Protein AF-C0DZI7-F1 (afdb_monomer)

Radius of gyration: 27.51 Å; Cα contacts (8 Å, |Δi|>4): 1304; chains: 1; bounding box: 78×58×79 Å

Foldseek 3Di:
DDDLDLAFDDDDDDRFEAEWDWDDKDWDADPVRDIDMDTDTDDDPAAQLVQQLDQDPVPRARNLLVLCVQQVDDPQVQVLQVCQQPVVVQVLVLQQQKQQQQASRQWGFDDDSSHGRHIYGYDRQQIEGACQGNRNPVDPPVDDPPRNRYDHSVSSVLSRQCRPPVRRVVSSCVSNVHQLQPYADPPDDQWHWDFPVVVCVVVVPPPDTDTDTDGDRHHHDDLPPQLVVLLVQLVVLQVVLCVQVVHPDFFDDDSVQLSSLLSVLCVLLVSNCVRHPDLLRSLLSDDLLCSQLSLQLNLSPAFPNFSSRRRWAPDDPVNSCQLPSVVVFWFWWFWKFAAPQFKDKAAQPQVVCCQFPVPLHDDDPGRTATAGPQLVVPFCCPPCVVCDVVVNIHRRVGIFIFRAGNLSQWTWGPATTPVRWIKIKGHADQIDRQLDGRFAAQLQQHQVLVQQVVLVVVPFLAAEWHFRMKMFTDDDDDDPSRRRSGIMIMTTGDPFRKHQQSSCFLPPLCALVQLLQALLSLCSRAVLCCQAQQKAALQFRRQKIFGADSSRHGDGIYGYDRQAMEGQVVRHDPRDDDDNSYHYDVDPLVSLQRRLQNSPVRHSVSNLVNYPDDSLVSLQSSLVSVVVSCVVNVGDVVSVCQLQPQWGWYFSSSVCNNPVPVPTDTDTDGRSNHD

Mean predicted aligned error: 10.4 Å

Solvent-accessible surface area (backbone atoms only — not comparable to full-atom values): 35526 Å² total; per-residue (Å²): 144,79,83,93,61,65,54,52,42,63,102,84,57,81,54,17,44,43,68,51,50,73,76,47,74,52,77,48,80,43,97,88,74,50,68,53,71,52,72,46,59,54,81,69,69,60,44,41,43,47,57,38,50,33,66,35,90,88,79,71,45,28,39,42,47,52,29,36,60,64,41,73,50,54,70,33,59,51,49,47,46,42,37,62,38,43,50,54,58,45,52,56,36,36,75,36,20,34,14,54,38,42,26,30,79,26,23,20,39,25,67,53,71,42,35,73,61,28,32,31,38,37,77,68,86,67,19,23,28,18,56,94,23,71,53,34,64,68,51,92,74,78,74,61,90,88,55,74,39,60,40,57,64,67,59,21,47,49,44,24,48,22,30,40,42,54,56,32,51,49,35,44,24,61,52,52,74,46,64,50,69,68,30,46,53,74,98,68,63,72,52,39,49,44,74,45,63,69,60,35,66,71,70,69,42,87,80,64,87,55,71,43,77,40,78,49,63,53,37,64,70,78,55,67,85,35,38,66,61,25,46,51,56,37,51,53,36,40,53,55,46,28,59,69,63,71,47,94,66,83,58,87,69,68,59,65,55,16,25,55,44,35,9,39,41,44,51,49,31,51,61,64,43,76,39,30,89,42,74,67,52,54,28,63,57,40,58,55,88,44,24,23,47,47,31,32,19,62,45,67,72,55,50,85,84,41,47,50,33,48,23,44,50,88,52,56,76,64,51,48,58,55,48,33,20,41,64,72,46,72,35,58,25,34,39,27,32,32,39,63,83,37,47,45,67,29,63,56,56,42,59,50,43,44,63,32,37,52,90,45,45,74,95,63,94,46,43,49,43,64,35,36,52,68,28,44,72,78,41,44,56,68,73,39,43,66,43,39,76,69,63,44,30,38,86,65,84,29,48,45,53,18,35,24,26,82,74,52,35,34,23,37,39,68,54,57,27,72,85,66,48,37,40,32,41,34,30,16,34,85,31,30,49,50,66,42,68,42,48,32,50,38,35,26,30,43,27,30,34,53,41,45,55,52,53,63,72,67,69,56,77,51,50,67,56,51,38,67,23,10,33,17,45,55,47,93,68,80,53,68,68,56,34,16,52,44,25,26,33,37,25,59,54,68,98,57,34,40,32,40,45,59,43,49,53,69,41,87,66,59,40,72,68,41,48,51,54,52,51,46,48,52,47,62,38,44,50,55,34,35,64,64,47,17,33,22,50,49,47,18,26,83,25,27,28,33,28,33,54,97,82,51,47,73,68,55,48,32,40,42,74,64,44,75,22,32,32,30,56,95,51,37,70,90,71,70,84,40,82,67,9,43,47,76,35,87,50,63,66,64,36,52,40,48,23,54,21,16,45,38,71,46,25,50,45,52,43,45,78,49,46,90,77,64,55,66,56,56,33,50,52,52,36,50,50,51,52,51,49,43,70,75,65,65,58,58,64,73,60,49,54,56,72,65,31,76,46,38,51,38,78,30,51,64,62,21,47,61,40,66,87,75,50,92,41,71,41,78,40,80,24,64,74,74,107

Nearest PDB structures (foldseek):
  3to3-assembly1_B  TM=7.074E-01  e=1.333E-23  Bacillus anthracis str. Sterne
  2x3j-assembly1_B  TM=7.136E-01  e=7.223E-22  Dickeya chrysanthemi
  2w02-assembly1_A  TM=7.205E-01  e=1.221E-20  Dickeya chrysanthemi
  7tgn-assembly1_B  TM=6.678E-01  e=4.621E-20  Streptomyces violaceus
  7tgn-assembly2_D  TM=6.840E-01  e=6.992E-19  Streptomyces violaceus

Organism: NCBI:txid566549

InterPro domains:
  IPR007310 Aerobactin siderophore biosynthesis, IucA/IucC, N-terminal [PF04183] (295-504)
  IPR022770 Aerobactin siderophore biosynthesis IucA/IucC-like, C-terminal [PF06276] (77-175)
  IPR022770 Aerobactin siderophore biosynthesis IucA/IucC-like, C-terminal [PF06276] (513-658)
  IPR037455 Aerobactin siderophore biosynthesis, IucA/IucC-like [PTHR34384] (291-674)

Structure (mmCIF, N/CA/C/O backbone):
data_AF-C0DZI7-F1
#
_entry.id   AF-C0DZI7-F1
#
loop_
_atom_site.group_PDB
_atom_site.id
_atom_site.type_symbol
_atom_site.label_atom_id
_atom_site.label_alt_id
_atom_site.label_comp_id
_atom_site.label_asym_id
_atom_site.label_entity_id
_atom_site.label_seq_id
_atom_site.pdbx_PDB_ins_code
_atom_site.Cartn_x
_atom_site.Cartn_y
_atom_site.Cartn_z
_atom_site.occupancy
_atom_site.B_iso_or_equiv
_atom_site.auth_seq_id
_atom_site.auth_comp_id
_atom_site.auth_asym_id
_atom_site.auth_atom_id
_atom_site.pdbx_PDB_model_num
ATOM 1 N N . MET A 1 1 ? 2.258 -21.009 26.331 1.00 24.05 1 MET A N 1
ATOM 2 C CA . MET A 1 1 ? 1.874 -19.640 26.741 1.00 24.05 1 MET A CA 1
ATOM 3 C C . MET A 1 1 ? 2.400 -18.664 25.699 1.00 24.05 1 MET A C 1
ATOM 5 O O . MET A 1 1 ? 3.582 -18.366 25.708 1.00 24.05 1 MET A O 1
ATOM 9 N N . ARG A 1 2 ? 1.552 -18.233 24.764 1.00 21.22 2 ARG A N 1
ATOM 10 C CA . ARG A 1 2 ? 1.779 -17.080 23.881 1.00 21.22 2 ARG A CA 1
ATOM 11 C C . ARG A 1 2 ? 0.430 -16.374 23.812 1.00 21.22 2 ARG A C 1
ATOM 13 O O . ARG A 1 2 ? -0.527 -16.946 23.303 1.00 21.22 2 ARG A O 1
ATOM 20 N N . THR A 1 3 ? 0.311 -15.225 24.461 1.00 25.31 3 THR A N 1
ATOM 21 C CA . THR A 1 3 ? -0.893 -14.394 24.411 1.00 25.31 3 THR A CA 1
ATOM 22 C C . THR A 1 3 ? -0.931 -13.704 23.055 1.00 25.31 3 THR A C 1
ATOM 24 O O . THR A 1 3 ? -0.102 -12.847 22.773 1.00 25.31 3 THR A O 1
ATOM 27 N N . SER A 1 4 ? -1.876 -14.107 22.210 1.00 26.77 4 SER A N 1
ATOM 28 C CA . SER A 1 4 ? -2.260 -13.410 20.985 1.00 26.77 4 SER A CA 1
ATOM 29 C C . SER A 1 4 ? -3.021 -12.134 21.354 1.00 26.77 4 SER A C 1
ATOM 31 O O . SER A 1 4 ? -4.246 -12.150 21.472 1.00 26.77 4 SER A O 1
ATOM 33 N N . GLY A 1 5 ? -2.297 -11.051 21.612 1.00 28.80 5 GLY A N 1
ATOM 34 C CA . GLY A 1 5 ? -2.872 -9.740 21.898 1.00 28.80 5 GLY A CA 1
ATOM 35 C C . GLY A 1 5 ? -2.051 -8.663 21.208 1.00 28.80 5 GLY A C 1
ATOM 36 O O . GLY A 1 5 ? -0.860 -8.539 21.473 1.00 28.80 5 GLY A O 1
ATOM 37 N N . ILE A 1 6 ? -2.690 -7.914 20.312 1.00 31.38 6 ILE A N 1
ATOM 38 C CA . ILE A 1 6 ? -2.163 -6.668 19.747 1.00 31.38 6 ILE A CA 1
ATOM 39 C C . ILE A 1 6 ? -1.897 -5.725 20.931 1.00 31.38 6 ILE A C 1
ATOM 41 O O . ILE A 1 6 ? -2.790 -5.495 21.745 1.00 31.38 6 ILE A O 1
ATOM 45 N N . SER A 1 7 ? -0.658 -5.252 21.082 1.00 35.25 7 SER A N 1
ATOM 46 C CA . SER A 1 7 ? -0.188 -4.599 22.309 1.00 35.25 7 SER A CA 1
ATOM 47 C C . SER A 1 7 ? 0.670 -3.366 21.997 1.00 35.25 7 SER A C 1
ATOM 49 O O . SER A 1 7 ? 1.863 -3.528 21.761 1.00 35.25 7 SER A O 1
ATOM 51 N N . PRO A 1 8 ? 0.108 -2.146 22.033 1.00 36.22 8 PRO A N 1
ATOM 52 C CA . PRO A 1 8 ? 0.876 -0.903 21.956 1.00 36.22 8 PRO A CA 1
ATOM 53 C C . PRO A 1 8 ? 1.486 -0.548 23.328 1.00 36.22 8 PRO A C 1
ATOM 55 O O . PRO A 1 8 ? 0.800 -0.683 24.345 1.00 36.22 8 PRO A O 1
ATOM 58 N N . TYR A 1 9 ? 2.750 -0.110 23.375 1.00 36.72 9 TYR A N 1
ATOM 59 C CA . TYR A 1 9 ? 3.545 0.067 24.604 1.00 36.72 9 TYR A CA 1
ATOM 60 C C . TYR A 1 9 ? 3.980 1.532 24.821 1.00 36.72 9 TYR A C 1
ATOM 62 O O . TYR A 1 9 ? 4.513 2.168 23.914 1.00 36.72 9 TYR A O 1
ATOM 70 N N . THR A 1 10 ? 3.880 2.021 26.062 1.00 38.53 10 THR A N 1
ATOM 71 C CA . THR A 1 10 ? 4.741 3.088 26.623 1.00 38.53 10 THR A CA 1
ATOM 72 C C . THR A 1 10 ? 5.625 2.478 27.707 1.00 38.53 10 THR A C 1
ATOM 74 O O . THR A 1 10 ? 5.299 1.405 28.202 1.00 38.53 10 THR A O 1
ATOM 77 N N . SER A 1 11 ? 6.751 3.118 28.034 1.00 34.22 11 SER A N 1
ATOM 78 C CA . SER A 1 11 ? 7.984 2.551 28.615 1.00 34.22 11 SER A CA 1
ATOM 79 C C . SER A 1 11 ? 7.905 1.618 29.838 1.00 34.22 11 SER A C 1
ATOM 81 O O . SER A 1 11 ? 8.946 1.057 30.157 1.00 34.22 11 SER A O 1
ATOM 83 N N . ASP A 1 12 ? 6.738 1.349 30.441 1.00 41.28 12 ASP A N 1
ATOM 84 C CA . ASP A 1 12 ? 6.618 0.533 31.658 1.00 41.28 12 ASP A CA 1
ATOM 85 C C . ASP A 1 12 ? 5.547 -0.604 31.717 1.00 41.28 12 ASP A C 1
ATOM 87 O O . ASP A 1 12 ? 5.693 -1.423 32.619 1.00 41.28 12 ASP A O 1
ATOM 91 N N . ASP A 1 13 ? 4.564 -0.836 30.806 1.00 48.62 13 ASP A N 1
ATOM 92 C CA . ASP A 1 13 ? 3.700 -2.065 30.921 1.00 48.62 13 ASP A CA 1
ATOM 93 C C . ASP A 1 13 ? 3.051 -2.698 29.665 1.00 48.62 13 ASP A C 1
ATOM 95 O O . ASP A 1 13 ? 2.819 -2.069 28.637 1.00 48.62 13 ASP A O 1
ATOM 99 N N . THR A 1 14 ? 2.725 -3.994 29.859 1.00 47.41 14 THR A N 1
ATOM 100 C CA . THR A 1 14 ? 1.812 -4.961 29.197 1.00 47.41 14 THR A CA 1
ATOM 101 C C . THR A 1 14 ? 0.502 -4.366 28.594 1.00 47.41 14 THR A C 1
ATOM 103 O O . THR A 1 14 ? 0.015 -3.350 29.078 1.00 47.41 14 THR A O 1
ATOM 106 N N . PRO A 1 15 ? -0.168 -5.044 27.623 1.00 52.25 15 PRO A N 1
ATOM 107 C CA . PRO A 1 15 ? -1.068 -4.498 26.579 1.00 52.25 15 PRO A CA 1
ATOM 108 C C . PRO A 1 15 ? -2.126 -3.456 26.962 1.00 52.25 15 PRO A C 1
ATOM 110 O O . PRO A 1 15 ? -2.739 -3.576 28.018 1.00 52.25 15 PRO A O 1
ATOM 113 N N . ALA A 1 16 ? -2.438 -2.531 26.038 1.00 71.94 16 ALA A N 1
ATOM 114 C CA . ALA A 1 16 ? -3.423 -1.452 26.218 1.00 71.94 16 ALA A CA 1
ATOM 115 C C . ALA A 1 16 ? -4.893 -1.817 25.896 1.00 71.94 16 ALA A C 1
ATOM 117 O O . ALA A 1 16 ? -5.794 -1.174 26.426 1.00 71.94 16 ALA A O 1
ATOM 118 N N . PHE A 1 17 ? -5.162 -2.855 25.093 1.00 80.69 17 PHE A N 1
ATOM 119 C CA . PHE A 1 17 ? -6.505 -3.427 24.908 1.00 80.69 17 PHE A CA 1
ATOM 120 C C . PHE A 1 17 ? -6.496 -4.904 25.307 1.00 80.69 17 PHE A C 1
ATOM 122 O O . PHE A 1 17 ? -5.657 -5.682 24.847 1.00 80.69 17 PHE A O 1
ATOM 129 N N . ARG A 1 18 ? -7.420 -5.303 26.178 1.00 85.19 18 ARG A N 1
ATOM 130 C CA . ARG A 1 18 ? -7.479 -6.637 26.778 1.00 85.19 18 ARG A CA 1
ATOM 131 C C . ARG A 1 18 ? -8.903 -7.171 26.745 1.00 85.19 18 ARG A C 1
ATOM 133 O O . ARG A 1 18 ? -9.885 -6.434 26.794 1.00 85.19 18 ARG A O 1
ATOM 140 N N . VAL A 1 19 ? -8.999 -8.491 26.744 1.00 86.56 19 VAL A N 1
ATOM 141 C CA . VAL A 1 19 ? -10.236 -9.228 26.986 1.00 86.56 19 VAL A CA 1
ATOM 142 C C . VAL A 1 19 ? -10.097 -9.930 28.331 1.00 86.56 19 VAL A C 1
ATOM 144 O O . VAL A 1 19 ? -9.073 -10.561 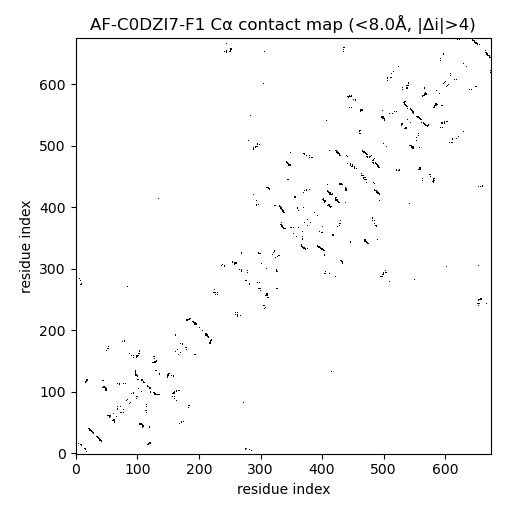28.601 1.00 86.56 19 VAL A O 1
ATOM 147 N N . ALA A 1 20 ? -11.104 -9.804 29.195 1.00 86.69 20 ALA A N 1
ATOM 148 C CA . ALA A 1 20 ? -11.091 -10.470 30.488 1.00 86.69 20 ALA A CA 1
ATOM 149 C C . ALA A 1 20 ? -11.043 -11.991 30.306 1.00 86.69 20 ALA A C 1
ATOM 151 O O . ALA A 1 20 ? -11.771 -12.565 29.496 1.00 86.69 20 ALA A O 1
ATOM 152 N N . ARG A 1 21 ? -10.181 -12.646 31.085 1.00 84.44 21 ARG A N 1
ATOM 153 C CA . ARG A 1 21 ? -9.985 -14.090 30.998 1.00 84.44 21 ARG A CA 1
ATOM 154 C C . ARG A 1 21 ? -11.010 -14.823 31.855 1.00 84.44 21 ARG A C 1
ATOM 156 O O . ARG A 1 21 ? -10.927 -14.795 33.085 1.00 84.44 21 ARG A O 1
ATOM 163 N N . ASP A 1 22 ? -11.914 -15.530 31.193 1.00 85.44 22 ASP A N 1
ATOM 164 C CA . ASP A 1 22 ? -12.819 -16.487 31.827 1.00 85.44 22 ASP A CA 1
ATOM 165 C C . ASP A 1 22 ? -12.088 -17.819 32.027 1.00 85.44 22 ASP A C 1
ATOM 167 O O . ASP A 1 22 ? -11.505 -18.375 31.098 1.00 85.44 22 ASP A O 1
ATOM 171 N N . LEU A 1 23 ? -12.038 -18.292 33.273 1.00 85.44 23 LEU A N 1
ATOM 172 C CA . LEU A 1 23 ? -11.307 -19.498 33.673 1.00 85.44 23 LEU A CA 1
ATOM 173 C C . LEU A 1 23 ? -12.183 -20.745 33.609 1.00 85.44 23 LEU A C 1
ATOM 175 O O . LEU A 1 23 ? -11.697 -21.822 33.273 1.00 85.44 23 LEU A O 1
ATOM 179 N N . ALA A 1 24 ? -13.455 -20.603 33.974 1.00 85.31 24 ALA A N 1
ATOM 180 C CA . ALA A 1 24 ? -14.416 -21.692 33.995 1.00 85.31 24 ALA A CA 1
ATOM 181 C C . ALA A 1 24 ? -15.839 -21.147 33.873 1.00 85.31 24 ALA A C 1
ATOM 183 O O . ALA A 1 24 ? -16.129 -20.038 34.323 1.00 85.31 24 ALA A O 1
ATOM 184 N N . GLY A 1 25 ? -16.731 -21.959 33.317 1.00 85.88 25 GLY A N 1
ATOM 185 C CA . GLY A 1 25 ? -18.168 -21.726 33.326 1.00 85.88 25 GLY A CA 1
ATOM 186 C C . GLY A 1 25 ? -18.897 -22.997 33.743 1.00 85.88 25 GLY A C 1
ATOM 187 O O . GLY A 1 25 ? -18.478 -24.097 33.388 1.00 85.88 25 GLY A O 1
ATOM 188 N N . VAL A 1 26 ? -19.984 -22.853 34.494 1.00 85.25 26 VAL A N 1
ATOM 189 C CA . VAL A 1 26 ? -20.929 -23.938 34.780 1.00 85.25 26 VAL A CA 1
ATOM 190 C C . VAL A 1 26 ? -22.308 -23.521 34.299 1.00 85.25 26 VAL A C 1
ATOM 192 O O . VAL A 1 26 ? -22.715 -22.374 34.483 1.00 85.25 26 VAL A O 1
ATOM 195 N N . ARG A 1 27 ? -23.029 -24.460 33.689 1.00 83.62 27 ARG A N 1
ATOM 196 C CA . ARG A 1 27 ? -24.432 -24.307 33.312 1.00 83.62 27 ARG A CA 1
ATOM 197 C C . ARG A 1 27 ? -25.203 -25.534 33.779 1.00 83.62 27 ARG A C 1
ATOM 199 O O . ARG A 1 27 ? -24.844 -26.656 33.438 1.00 83.62 27 ARG A O 1
ATOM 206 N N . VAL A 1 28 ? -26.281 -25.303 34.513 1.00 83.38 28 VAL A N 1
ATOM 207 C CA . VAL A 1 28 ? -27.277 -26.304 34.886 1.00 83.38 28 VAL A CA 1
ATOM 208 C C . VAL A 1 28 ? -28.527 -26.033 34.045 1.00 83.38 28 VAL A C 1
ATOM 210 O O . VAL A 1 28 ? -29.222 -25.044 34.299 1.00 83.38 28 VAL A O 1
ATOM 213 N N . PRO A 1 29 ? -28.791 -26.841 33.004 1.00 76.31 29 PRO A N 1
ATOM 214 C CA . PRO A 1 29 ? -30.005 -26.708 32.206 1.00 76.31 29 PRO A CA 1
ATOM 215 C C . PRO A 1 29 ? -31.242 -27.101 33.024 1.00 76.31 29 PRO A C 1
ATOM 217 O O . PRO A 1 29 ? -31.195 -28.044 33.814 1.00 76.31 29 PRO A O 1
ATOM 220 N N . GLN A 1 30 ? -32.353 -26.400 32.813 1.00 79.56 30 GLN A N 1
ATOM 221 C CA . GLN A 1 30 ? -33.678 -26.758 33.317 1.00 79.56 30 GLN A CA 1
ATOM 222 C C . GLN A 1 30 ? -34.560 -27.267 32.167 1.00 79.56 30 GLN A C 1
ATOM 224 O O . GLN A 1 30 ? -34.336 -26.947 30.999 1.00 79.56 30 GLN A O 1
ATOM 229 N N . ALA A 1 31 ? -35.546 -28.106 32.497 1.00 75.25 31 ALA A N 1
ATOM 230 C CA . ALA A 1 31 ? -36.395 -28.791 31.516 1.00 75.25 31 ALA A CA 1
ATOM 231 C C . ALA A 1 31 ? -37.326 -27.849 30.725 1.00 75.25 31 ALA A C 1
ATOM 233 O O . ALA A 1 31 ? -37.805 -28.218 29.659 1.00 75.25 31 ALA A O 1
ATOM 234 N N . ASP A 1 32 ? -37.569 -26.643 31.234 1.00 76.50 32 ASP A N 1
ATOM 235 C CA . ASP A 1 32 ? -38.379 -25.583 30.620 1.00 76.50 32 ASP A CA 1
ATOM 236 C C . ASP A 1 32 ? -37.567 -24.658 29.689 1.00 76.50 32 ASP A C 1
ATOM 238 O O . ASP A 1 32 ? -38.093 -23.666 29.191 1.00 76.50 32 ASP A O 1
ATOM 242 N N . GLY A 1 33 ? -36.286 -24.968 29.456 1.00 64.00 33 GLY A N 1
ATOM 243 C CA . GLY A 1 33 ? -35.376 -24.159 28.643 1.00 64.00 33 GLY A CA 1
ATOM 244 C C . GLY A 1 33 ? -34.619 -23.083 29.427 1.00 64.00 33 GLY A C 1
ATOM 245 O O . GLY A 1 33 ? -33.677 -22.498 28.885 1.00 64.00 33 GLY A O 1
ATOM 246 N N . ASN A 1 34 ? -34.946 -22.858 30.705 1.00 66.88 34 ASN A N 1
ATOM 247 C CA . ASN A 1 34 ? -34.164 -21.976 31.566 1.00 66.88 34 ASN A CA 1
ATOM 248 C C . ASN A 1 34 ? -32.817 -22.612 31.931 1.00 66.88 34 ASN A C 1
ATOM 250 O O . ASN A 1 34 ? -32.576 -23.811 31.769 1.00 66.88 34 ASN A O 1
ATOM 254 N N . SER A 1 35 ? -31.888 -21.802 32.433 1.00 72.88 35 SER A N 1
ATOM 255 C CA . SER A 1 35 ? -30.650 -22.337 32.992 1.00 72.88 35 SER A CA 1
ATOM 256 C C . SER A 1 35 ? -30.108 -21.479 34.115 1.00 72.88 35 SER A C 1
ATOM 258 O O . SER A 1 35 ? -30.158 -20.254 34.050 1.00 72.88 35 SER A O 1
ATOM 260 N N . PHE A 1 36 ? -29.529 -22.143 35.109 1.00 79.44 36 PHE A N 1
ATOM 261 C CA . PHE A 1 36 ? -28.679 -21.513 36.107 1.00 79.44 36 PHE A CA 1
ATOM 262 C C . PHE A 1 36 ? -27.227 -21.618 35.644 1.00 79.44 36 PHE A C 1
ATOM 264 O O . PHE A 1 36 ? -26.797 -22.690 35.219 1.00 79.44 36 PHE A O 1
ATOM 271 N N . GLY A 1 37 ? -26.460 -20.535 35.714 1.00 82.62 37 GLY A N 1
ATOM 272 C CA . GLY A 1 37 ? -25.059 -20.568 35.314 1.00 82.62 37 GLY A CA 1
ATOM 273 C C . GLY A 1 37 ? -24.190 -19.595 36.088 1.00 82.62 37 GLY A C 1
ATOM 274 O O . GLY A 1 37 ? -24.677 -18.615 36.648 1.00 82.62 37 GLY A O 1
ATOM 275 N N . ALA A 1 38 ? -22.894 -19.885 36.118 1.00 85.69 38 ALA A N 1
ATOM 276 C CA . ALA A 1 38 ? -21.883 -19.022 36.711 1.00 85.69 38 ALA A CA 1
ATOM 277 C C . ALA A 1 38 ? -20.597 -19.070 35.883 1.00 85.69 38 ALA A C 1
ATOM 279 O O . ALA A 1 38 ? -20.253 -20.112 35.324 1.00 85.69 38 ALA A O 1
ATOM 280 N N . ILE A 1 39 ? -19.883 -17.945 35.834 1.00 85.56 39 ILE A N 1
ATOM 281 C CA . ILE A 1 39 ? -18.572 -17.813 35.192 1.00 85.56 39 ILE A CA 1
ATOM 282 C C . ILE A 1 39 ? -17.568 -17.377 36.258 1.00 85.56 39 ILE A C 1
ATOM 284 O O . ILE A 1 39 ? -17.814 -16.428 37.002 1.00 85.56 39 ILE A O 1
ATOM 288 N N . VAL A 1 40 ? -16.431 -18.063 36.324 1.00 87.88 40 VAL A N 1
ATOM 289 C CA . VAL A 1 40 ? -15.280 -17.668 37.138 1.00 87.88 40 VAL A CA 1
ATOM 290 C C . VAL A 1 40 ? -14.308 -16.924 36.236 1.00 87.88 40 VAL A C 1
ATOM 292 O O . VAL A 1 40 ? -13.818 -17.478 35.254 1.00 87.88 40 VAL A O 1
ATOM 295 N N . ARG A 1 41 ? -14.022 -15.669 36.575 1.00 88.69 41 ARG A N 1
ATOM 296 C CA . ARG A 1 41 ? -13.242 -14.737 35.755 1.00 88.69 41 ARG A CA 1
ATOM 297 C C . ARG A 1 41 ? -12.062 -14.191 36.544 1.00 88.69 41 ARG A C 1
ATOM 299 O O . ARG A 1 41 ? -12.196 -13.890 37.729 1.00 88.69 41 ARG A O 1
ATOM 306 N N . VAL A 1 42 ? -10.924 -14.014 35.877 1.00 86.00 42 VAL A N 1
ATOM 307 C CA . VAL A 1 42 ? -9.810 -13.237 36.435 1.00 86.00 42 VAL A CA 1
ATOM 308 C C . VAL A 1 42 ? -10.252 -11.774 36.531 1.00 86.00 42 VAL A C 1
ATOM 310 O O . VAL A 1 42 ? -10.632 -11.208 35.501 1.00 86.00 42 VAL A O 1
ATOM 313 N N . PRO A 1 43 ? -10.233 -11.150 37.723 1.00 83.94 43 PRO A N 1
ATOM 314 C CA . PRO A 1 43 ? -10.681 -9.774 37.868 1.00 83.94 43 PRO A CA 1
ATOM 315 C C . PRO A 1 43 ? -9.805 -8.853 37.003 1.00 83.94 43 PRO A C 1
ATOM 317 O O . PRO A 1 43 ? -8.579 -8.884 37.146 1.00 83.94 43 PRO A O 1
ATOM 320 N N . PRO A 1 44 ? -10.398 -8.060 36.090 1.00 85.00 44 PRO A N 1
ATOM 321 C CA . PRO A 1 44 ? -9.644 -7.058 35.352 1.00 85.00 44 PRO A CA 1
ATOM 322 C C . PRO A 1 44 ? -9.145 -5.978 36.315 1.00 85.00 44 PRO A C 1
ATOM 324 O O . PRO A 1 44 ? -9.802 -5.682 37.315 1.00 85.00 44 PRO A O 1
ATOM 327 N N . GLN A 1 45 ? -7.993 -5.390 36.008 1.00 83.94 45 GLN A N 1
ATOM 328 C CA . GLN A 1 45 ? -7.504 -4.218 36.728 1.00 83.94 45 GLN A CA 1
ATOM 329 C C . GLN A 1 45 ? -8.244 -2.966 36.237 1.00 83.94 45 GLN A C 1
ATOM 331 O O . GLN A 1 45 ? -8.695 -2.921 35.094 1.00 83.94 45 GLN A O 1
ATOM 336 N N . GLY A 1 46 ? -8.379 -1.961 37.104 1.00 88.81 46 GLY A N 1
ATOM 337 C CA . GLY A 1 46 ? -9.045 -0.696 36.786 1.00 88.81 46 GLY A CA 1
ATOM 338 C C . GLY A 1 46 ? -10.498 -0.610 37.259 1.00 88.81 46 GLY A C 1
ATOM 339 O O . GLY A 1 46 ? -10.963 -1.405 38.078 1.00 88.81 46 GLY A O 1
ATOM 340 N N . ILE A 1 47 ? -11.212 0.393 36.751 1.00 91.56 47 ILE A N 1
ATOM 341 C CA . ILE A 1 47 ? -12.590 0.719 37.136 1.00 91.56 47 ILE A CA 1
ATOM 342 C C . ILE A 1 47 ? -13.546 0.535 35.953 1.00 91.56 47 ILE A C 1
ATOM 344 O O . ILE A 1 47 ? -13.183 0.855 34.822 1.00 91.56 47 ILE A O 1
ATOM 348 N N . PRO A 1 48 ? -14.775 0.027 36.152 1.00 94.06 48 PRO A N 1
ATOM 349 C CA . PRO A 1 48 ? -15.772 0.020 35.088 1.00 94.06 48 PRO A CA 1
ATOM 350 C C . PRO A 1 48 ? -16.015 1.446 34.586 1.00 94.06 48 PRO A C 1
ATOM 352 O O . PRO A 1 48 ? -16.216 2.349 35.393 1.00 94.06 48 PRO A O 1
ATOM 355 N N . ALA A 1 49 ? -16.063 1.652 33.273 1.00 94.25 49 ALA A N 1
ATOM 356 C CA . ALA A 1 49 ? -16.299 2.961 32.674 1.00 94.25 49 ALA A CA 1
ATOM 357 C C . ALA A 1 49 ? -17.656 3.562 33.090 1.00 94.25 49 ALA A C 1
ATOM 359 O O . ALA A 1 49 ? -17.826 4.773 33.100 1.00 94.25 49 ALA A O 1
ATOM 360 N N . ALA A 1 50 ? -18.613 2.734 33.522 1.00 94.12 50 ALA A N 1
ATOM 361 C CA . ALA A 1 50 ? -19.856 3.189 34.140 1.00 94.12 50 ALA A CA 1
ATOM 362 C C . ALA A 1 50 ? -19.631 4.027 35.414 1.00 94.12 50 ALA A C 1
ATOM 364 O O . ALA A 1 50 ? -20.455 4.883 35.717 1.00 94.12 50 ALA A O 1
ATOM 365 N N . ALA A 1 51 ? -18.535 3.810 36.148 1.00 93.06 51 ALA A N 1
ATOM 366 C CA . ALA A 1 51 ? -18.180 4.633 37.303 1.00 93.06 51 ALA A CA 1
ATOM 367 C C . ALA A 1 51 ? -17.770 6.052 36.885 1.00 93.06 51 ALA A C 1
ATOM 369 O O . ALA A 1 51 ? -18.094 7.002 37.584 1.00 93.06 51 ALA A O 1
ATOM 370 N N . LEU A 1 52 ? -17.139 6.209 35.716 1.00 93.69 52 LEU A N 1
ATOM 371 C CA . LEU A 1 52 ? -16.763 7.515 35.166 1.00 93.69 52 LEU A CA 1
ATOM 372 C C . LEU A 1 52 ? -17.984 8.379 34.809 1.00 93.69 52 LEU A C 1
ATOM 374 O O . LEU A 1 52 ? -17.920 9.602 34.861 1.00 93.69 52 LEU A O 1
ATOM 378 N N . LEU A 1 53 ? -19.117 7.746 34.495 1.00 93.00 53 LEU A N 1
ATOM 379 C CA . LEU A 1 53 ? -20.392 8.425 34.241 1.00 93.00 53 LEU A CA 1
ATOM 380 C C . LEU A 1 53 ? -21.080 8.910 35.527 1.00 93.00 53 LEU A C 1
ATOM 382 O O . LEU A 1 53 ? -22.034 9.680 35.456 1.00 93.00 53 LEU A O 1
ATOM 386 N N . ALA A 1 54 ? -20.645 8.440 36.697 1.00 93.50 54 ALA A N 1
ATOM 387 C CA . ALA A 1 54 ? -21.296 8.750 37.959 1.00 93.50 54 ALA A CA 1
ATOM 388 C C . ALA A 1 54 ? -20.787 10.064 38.567 1.00 93.50 54 ALA A C 1
ATOM 390 O O . ALA A 1 54 ? -19.652 10.491 38.355 1.00 93.50 54 ALA A O 1
ATOM 391 N N . THR A 1 55 ? -21.640 10.681 39.379 1.00 93.81 55 THR A N 1
ATOM 392 C CA . THR A 1 55 ? -21.260 11.787 40.257 1.00 93.81 55 THR A CA 1
ATOM 393 C C . THR A 1 55 ? -20.514 11.245 41.472 1.00 93.81 55 THR A C 1
ATOM 395 O O . THR A 1 55 ? -20.978 10.307 42.128 1.00 93.81 55 THR A O 1
ATOM 398 N N . ASN A 1 56 ? -19.374 11.846 41.788 1.00 89.56 56 ASN A N 1
ATOM 399 C CA . ASN A 1 56 ? -18.632 11.603 43.006 1.00 89.56 56 ASN A CA 1
ATOM 400 C C . ASN A 1 56 ? -19.435 12.159 44.201 1.00 89.56 56 ASN A C 1
ATOM 402 O O . ASN A 1 56 ? -19.662 13.367 44.294 1.00 89.56 56 ASN A O 1
ATOM 406 N N . PRO A 1 57 ? -19.881 11.307 45.142 1.00 92.06 57 PRO A N 1
ATOM 407 C CA . PRO A 1 57 ? -20.721 11.742 46.256 1.00 92.06 57 PRO A CA 1
ATOM 408 C C . PRO A 1 57 ? -19.982 12.614 47.282 1.00 92.06 57 PRO A C 1
ATOM 410 O O . PRO A 1 57 ? -20.634 13.202 48.142 1.00 92.06 57 PRO A O 1
ATOM 413 N N . LEU A 1 58 ? -18.646 12.675 47.238 1.00 91.19 58 LEU A N 1
ATOM 414 C CA . LEU A 1 58 ? -17.840 13.467 48.172 1.00 91.19 58 LEU A CA 1
ATOM 415 C C . LEU A 1 58 ? -17.641 14.909 47.699 1.00 91.19 58 LEU A C 1
ATOM 417 O O . LEU A 1 58 ? -17.603 15.817 48.525 1.00 91.19 58 LEU A O 1
ATOM 421 N N . THR A 1 59 ? -17.505 15.114 46.392 1.00 91.00 59 THR A N 1
ATOM 422 C CA . THR A 1 59 ? -17.220 16.423 45.783 1.00 91.00 59 THR A CA 1
ATOM 423 C C . THR A 1 59 ? -18.449 17.030 45.112 1.00 91.00 59 THR A C 1
ATOM 425 O O . THR A 1 59 ? -18.541 18.248 45.002 1.00 91.00 59 THR A O 1
ATOM 428 N N . GLY A 1 60 ? -19.406 16.199 44.688 1.00 91.19 60 GLY A N 1
ATOM 429 C CA . GLY A 1 60 ? -20.530 16.602 43.843 1.00 91.19 60 GLY A CA 1
ATOM 430 C C . GLY A 1 60 ? -20.176 16.720 42.357 1.00 91.19 60 GLY A C 1
ATOM 431 O O . GLY A 1 60 ? -21.079 16.934 41.550 1.00 91.19 60 GLY A O 1
ATOM 432 N N . GLU A 1 61 ? -18.905 16.543 41.990 1.00 89.88 61 GLU A N 1
ATOM 433 C CA . GLU A 1 61 ? -18.417 16.589 40.609 1.00 89.88 61 GLU A CA 1
ATOM 434 C C . GLU A 1 61 ? -18.539 15.223 39.924 1.00 89.88 61 GLU A C 1
ATOM 436 O O . GLU A 1 61 ? -18.699 14.188 40.570 1.00 89.88 61 GLU A O 1
ATOM 441 N N . ASN A 1 62 ? -18.487 15.182 38.595 1.00 94.56 62 ASN A N 1
ATOM 442 C CA . ASN A 1 62 ? -18.473 13.921 37.854 1.00 94.56 62 ASN A CA 1
ATOM 443 C C . ASN A 1 62 ? -17.073 13.264 37.896 1.00 94.56 62 ASN A C 1
ATOM 445 O O . ASN A 1 62 ? -16.066 13.943 37.709 1.00 94.56 62 ASN A O 1
ATOM 449 N N . PHE A 1 63 ? -16.997 11.938 38.087 1.00 93.06 63 PHE A N 1
ATOM 450 C CA . PHE A 1 63 ? -15.708 11.231 38.173 1.00 93.06 63 PHE A CA 1
ATOM 451 C C . PHE A 1 63 ? -14.840 11.411 36.921 1.00 93.06 63 PHE A C 1
ATOM 453 O O . PHE A 1 63 ? -13.631 11.591 37.040 1.00 93.06 63 PHE A O 1
ATOM 460 N N . PHE A 1 64 ? -15.423 11.369 35.719 1.00 94.81 64 PHE A N 1
ATOM 461 C CA . PHE A 1 64 ? -14.664 11.629 34.497 1.00 94.81 64 PHE A CA 1
ATOM 462 C C . PHE A 1 64 ? -14.094 13.051 34.472 1.00 94.81 64 PHE A C 1
ATOM 464 O O . PHE A 1 64 ? -12.923 13.208 34.136 1.00 94.81 64 PHE A O 1
ATOM 471 N N . ALA A 1 65 ? -14.865 14.063 34.877 1.00 93.44 65 ALA A N 1
ATOM 472 C CA . ALA A 1 65 ? -14.381 15.442 34.955 1.00 93.44 65 ALA A CA 1
ATOM 473 C C . ALA A 1 65 ? -13.194 15.590 35.927 1.00 93.44 65 ALA A C 1
ATOM 475 O O . ALA A 1 65 ? -12.217 16.266 35.605 1.00 93.44 65 ALA A O 1
ATOM 476 N N . GLU A 1 66 ? -13.232 14.908 37.076 1.00 92.00 66 GLU A N 1
ATOM 477 C CA . GLU A 1 66 ? -12.124 14.896 38.042 1.00 92.00 66 GLU A CA 1
ATOM 478 C C . GLU A 1 66 ? -10.859 14.248 37.470 1.00 92.00 66 GLU A C 1
ATOM 480 O O . GLU A 1 66 ? -9.779 14.834 37.548 1.00 92.00 66 GLU A O 1
ATOM 485 N N . PHE A 1 67 ? -10.978 13.071 36.846 1.00 89.62 67 PHE A N 1
ATOM 486 C CA . PHE A 1 67 ? -9.831 12.399 36.229 1.00 89.62 67 PHE A CA 1
ATOM 487 C C . PHE A 1 67 ? -9.291 13.164 35.017 1.00 89.62 67 PHE A C 1
ATOM 489 O O . PHE A 1 67 ? -8.080 13.191 34.794 1.00 89.62 67 PHE A O 1
ATOM 496 N N . LEU A 1 68 ? -10.160 13.822 34.248 1.00 89.44 68 LEU A N 1
ATOM 497 C CA . LEU A 1 68 ? -9.741 14.700 33.162 1.00 89.44 68 LEU A CA 1
ATOM 498 C C . LEU A 1 68 ? -8.928 15.880 33.710 1.00 89.44 68 LEU A C 1
ATOM 500 O O . LEU A 1 68 ? -7.841 16.152 33.204 1.00 89.44 68 LEU A O 1
ATOM 504 N N . ALA A 1 69 ? -9.392 16.519 34.786 1.00 89.62 69 ALA A N 1
ATOM 505 C CA . ALA A 1 69 ? -8.655 17.590 35.452 1.00 89.62 69 ALA A CA 1
ATOM 506 C C . ALA A 1 69 ? -7.309 17.108 36.026 1.00 89.62 69 ALA A C 1
ATOM 508 O O . ALA A 1 69 ? -6.297 17.785 35.848 1.00 89.62 69 ALA A O 1
ATOM 509 N N . GLU A 1 70 ? -7.268 15.926 36.651 1.00 84.19 70 GLU A N 1
ATOM 510 C CA . GLU A 1 70 ? -6.034 15.305 37.160 1.00 84.19 70 GLU A CA 1
ATOM 511 C C . GLU A 1 70 ? -5.014 15.052 36.039 1.00 84.19 70 GLU A C 1
ATOM 513 O O . GLU A 1 70 ? -3.814 15.243 36.229 1.00 84.19 70 GLU A O 1
ATOM 518 N N . SER A 1 71 ? -5.494 14.660 34.856 1.00 80.44 71 SER A N 1
ATOM 519 C CA . SER A 1 71 ? -4.643 14.363 33.701 1.00 80.44 71 SER A CA 1
ATOM 520 C C . SER A 1 71 ? -3.958 15.587 33.092 1.00 80.44 71 SER A C 1
ATOM 522 O O . SER A 1 71 ? -2.953 15.439 32.391 1.00 80.44 71 SER A O 1
ATOM 524 N N . GLY A 1 72 ? -4.507 16.784 33.326 1.00 80.50 72 GLY A N 1
ATOM 525 C CA . GLY A 1 72 ? -4.107 18.018 32.648 1.00 80.50 72 GLY A CA 1
ATOM 526 C C . GLY A 1 72 ? -4.445 18.054 31.151 1.00 80.50 72 GLY A C 1
ATOM 527 O O . GLY A 1 72 ? -4.024 18.984 30.467 1.00 80.50 72 GLY A O 1
ATOM 528 N N . ALA A 1 73 ? -5.177 17.058 30.640 1.00 78.81 73 ALA A N 1
ATOM 529 C CA . ALA A 1 73 ? -5.547 16.937 29.237 1.00 78.81 73 ALA A CA 1
ATOM 530 C C . ALA A 1 73 ? -6.773 17.784 28.882 1.00 78.81 73 ALA A C 1
ATOM 532 O O . ALA A 1 73 ? -7.690 17.978 29.684 1.00 78.81 73 ALA A O 1
ATOM 533 N N . THR A 1 74 ? -6.851 18.197 27.623 1.00 88.19 74 THR A N 1
ATOM 534 C CA . THR A 1 74 ? -8.114 18.610 27.009 1.00 88.19 74 THR A CA 1
ATOM 535 C C . THR A 1 74 ? -9.017 17.390 26.758 1.00 88.19 74 THR A C 1
ATOM 537 O O . THR A 1 74 ? -8.517 16.271 26.583 1.00 88.19 74 THR A O 1
ATOM 540 N N . PRO A 1 75 ? -10.352 17.569 26.660 1.00 91.00 75 PRO A N 1
ATOM 541 C CA . PRO A 1 75 ? -11.254 16.491 26.254 1.00 91.00 75 PRO A CA 1
ATOM 542 C C . PRO A 1 75 ? -10.810 15.785 24.967 1.00 91.00 75 PRO A C 1
ATOM 544 O O . PRO A 1 75 ? -10.819 14.558 24.895 1.00 91.00 75 PRO A O 1
ATOM 547 N N . ALA A 1 76 ? -10.377 16.554 23.963 1.00 83.44 76 ALA A N 1
ATOM 548 C CA . ALA A 1 76 ? -9.932 16.021 22.681 1.00 83.44 76 ALA A CA 1
ATOM 549 C C . ALA A 1 76 ? -8.753 15.047 22.836 1.00 83.44 76 ALA A C 1
ATOM 551 O O . ALA A 1 76 ? -8.783 13.959 22.265 1.00 83.44 76 ALA A O 1
ATOM 552 N N . GLU A 1 77 ? -7.748 15.397 23.642 1.00 77.19 77 GLU A N 1
ATOM 553 C CA . GLU A 1 77 ? -6.576 14.547 23.885 1.00 77.19 77 GLU A CA 1
ATOM 554 C C . GLU A 1 77 ? -6.937 13.273 24.659 1.00 77.19 77 GLU A C 1
ATOM 556 O O . GLU A 1 77 ? -6.452 12.183 24.340 1.00 77.19 77 GLU A O 1
ATOM 561 N N . TRP A 1 78 ? -7.825 13.381 25.648 1.00 86.94 78 TRP A N 1
ATOM 562 C CA . TRP A 1 78 ? -8.258 12.232 26.441 1.00 86.94 78 TRP A CA 1
ATOM 563 C C . TRP A 1 78 ? -9.061 11.230 25.595 1.00 86.94 78 TRP A C 1
ATOM 565 O O . TRP A 1 78 ? -8.810 10.021 25.642 1.00 86.94 78 TRP A O 1
ATOM 575 N N . PHE A 1 79 ? -9.996 11.712 24.765 1.00 89.25 79 PHE A N 1
ATOM 576 C CA . PHE A 1 79 ? -10.779 10.853 23.870 1.00 89.25 79 PHE A CA 1
ATOM 577 C C . PHE A 1 79 ? -9.957 10.290 22.704 1.00 89.25 79 PHE A C 1
ATOM 579 O O . PHE A 1 79 ? -10.215 9.157 22.299 1.00 89.25 79 PHE A O 1
ATOM 586 N N . ASP A 1 80 ? -8.942 11.001 22.207 1.00 75.44 80 ASP A N 1
ATOM 587 C CA . ASP A 1 80 ? -7.969 10.462 21.238 1.00 75.44 80 ASP A CA 1
ATOM 588 C C . ASP A 1 80 ? -7.218 9.255 21.832 1.00 75.44 80 ASP A C 1
ATOM 590 O O . ASP A 1 80 ? -7.091 8.196 21.201 1.00 75.44 80 ASP A O 1
ATOM 594 N N . ARG A 1 81 ? -6.818 9.355 23.108 1.00 75.88 81 ARG A N 1
ATOM 595 C CA . ARG A 1 81 ? -6.217 8.237 23.846 1.00 75.88 81 ARG A CA 1
ATOM 596 C C . ARG A 1 81 ? -7.194 7.067 23.998 1.00 75.88 81 ARG A C 1
ATOM 598 O O . ARG A 1 81 ? -6.814 5.935 23.691 1.00 75.88 81 ARG A O 1
ATOM 605 N N . LEU A 1 82 ? -8.441 7.317 24.415 1.00 85.38 82 LEU A N 1
ATOM 606 C CA . LEU A 1 82 ? -9.469 6.271 24.534 1.00 85.38 82 LEU A CA 1
ATOM 607 C C . LEU A 1 82 ? -9.760 5.598 23.182 1.00 85.38 82 LEU A C 1
ATOM 609 O O . LEU A 1 82 ? -9.880 4.374 23.112 1.00 85.38 82 LEU A O 1
ATOM 613 N N . SER A 1 83 ? -9.846 6.386 22.109 1.00 78.81 83 SER A N 1
ATOM 614 C CA . SER A 1 83 ? -10.082 5.903 20.747 1.00 78.81 83 SER A CA 1
ATOM 615 C C . SER A 1 83 ? -9.086 4.825 20.355 1.00 78.81 83 SER A C 1
ATOM 617 O O . SER A 1 83 ? -9.451 3.766 19.844 1.00 78.81 83 SER A O 1
ATOM 619 N N . THR A 1 84 ? -7.822 5.054 20.681 1.00 70.00 84 THR A N 1
ATOM 620 C CA . THR A 1 84 ? -6.762 4.148 20.265 1.00 70.00 84 THR A CA 1
ATOM 621 C C . THR A 1 84 ? -6.717 2.866 21.085 1.00 70.00 84 THR A C 1
ATOM 623 O O . THR A 1 84 ? -6.437 1.797 20.547 1.00 70.00 84 THR A O 1
ATOM 626 N N . ILE A 1 85 ? -7.019 2.935 22.381 1.00 75.38 85 ILE A N 1
ATOM 627 C CA . ILE A 1 85 ? -6.959 1.752 23.248 1.00 75.38 85 ILE A CA 1
ATOM 628 C C . ILE A 1 85 ? -8.276 0.972 23.309 1.00 75.38 85 ILE A C 1
ATOM 630 O O . ILE A 1 85 ? -8.290 -0.095 23.906 1.00 75.38 85 ILE A O 1
ATOM 634 N N . LEU A 1 86 ? -9.372 1.468 22.721 1.00 85.44 86 LEU A N 1
ATOM 635 C CA . LEU A 1 86 ? -10.682 0.801 22.720 1.00 85.44 86 LEU A CA 1
ATOM 636 C C . LEU A 1 86 ? -11.363 0.810 21.348 1.00 85.44 86 LEU A C 1
ATOM 638 O O . LEU A 1 86 ? -11.692 -0.255 20.829 1.00 85.44 86 LEU A O 1
ATOM 642 N N . ILE A 1 87 ? -11.585 1.990 20.764 1.00 83.88 87 ILE A N 1
ATOM 643 C CA . ILE A 1 87 ? -12.446 2.152 19.581 1.00 83.88 87 ILE A CA 1
ATOM 644 C C . ILE A 1 87 ? -11.827 1.485 18.353 1.00 83.88 87 ILE A C 1
ATOM 646 O O . ILE A 1 87 ? -12.467 0.644 17.723 1.00 83.88 87 ILE A O 1
ATOM 650 N N . GLN A 1 88 ? -10.571 1.799 18.038 1.00 72.44 88 GLN A N 1
ATOM 651 C CA . GLN A 1 88 ? -9.877 1.219 16.886 1.00 72.44 88 GLN A CA 1
ATOM 652 C C . GLN A 1 88 ? -9.696 -0.309 17.001 1.00 72.44 88 GLN A C 1
ATOM 654 O O . GLN A 1 88 ? -10.037 -1.007 16.040 1.00 72.44 88 GLN A O 1
ATOM 659 N N . PRO A 1 89 ? -9.243 -0.874 18.144 1.00 73.00 89 PRO A N 1
ATOM 660 C CA . PRO A 1 89 ? -9.199 -2.325 18.327 1.00 73.00 89 PRO A CA 1
ATOM 661 C C . PRO A 1 89 ? -10.564 -2.997 18.156 1.00 73.00 89 PRO A C 1
ATOM 663 O O . PRO A 1 89 ? -10.657 -4.046 17.519 1.00 73.00 89 PRO A O 1
ATOM 666 N N . ALA A 1 90 ? -11.633 -2.402 18.692 1.00 83.81 90 ALA A N 1
ATOM 667 C CA . ALA A 1 90 ? -12.966 -2.985 18.605 1.00 83.81 90 ALA A CA 1
ATOM 668 C C . ALA A 1 90 ? -13.527 -2.956 17.174 1.00 83.81 90 ALA A C 1
ATOM 670 O O . ALA A 1 90 ? -14.093 -3.955 16.735 1.00 83.81 90 ALA A O 1
ATOM 671 N N . LEU A 1 91 ? -13.312 -1.866 16.429 1.00 76.56 91 LEU A N 1
ATOM 672 C CA . LEU A 1 91 ? -13.641 -1.789 15.000 1.00 76.56 91 LEU A CA 1
ATOM 673 C C . LEU A 1 91 ? -12.860 -2.831 14.187 1.00 76.56 91 LEU A C 1
ATOM 675 O O . LEU A 1 91 ? -13.444 -3.545 13.384 1.00 76.56 91 LEU A O 1
ATOM 679 N N . THR A 1 92 ? -11.567 -3.000 14.479 1.00 69.62 92 THR A N 1
ATOM 680 C CA . THR A 1 92 ? -10.720 -4.007 13.814 1.00 69.62 92 THR A CA 1
ATOM 681 C C . THR A 1 92 ? -11.240 -5.431 14.040 1.00 69.62 92 THR A C 1
ATOM 683 O O . THR A 1 92 ? -11.175 -6.278 13.150 1.00 69.62 92 THR A O 1
ATOM 686 N N . LEU A 1 93 ? -11.749 -5.729 15.240 1.00 78.94 93 LEU A N 1
ATOM 687 C CA . LEU A 1 93 ? -12.348 -7.030 15.542 1.00 78.94 93 LEU A CA 1
ATOM 688 C C . LEU A 1 93 ? -13.697 -7.210 14.847 1.00 78.94 93 LEU A C 1
ATOM 690 O O . LEU A 1 93 ? -13.960 -8.305 14.345 1.00 78.94 93 LEU A O 1
ATOM 694 N N . LEU A 1 94 ? -14.505 -6.151 14.749 1.00 81.75 94 LEU A N 1
ATOM 695 C CA . LEU A 1 94 ? -15.743 -6.179 13.973 1.00 81.75 94 LEU A CA 1
ATOM 696 C C . LEU A 1 94 ? -15.464 -6.472 12.500 1.00 81.75 94 LEU A C 1
ATOM 698 O O . LEU A 1 94 ? -16.188 -7.275 11.922 1.00 81.75 94 LEU A O 1
ATOM 702 N N . ASP A 1 95 ? -14.395 -5.919 11.929 1.00 66.25 95 ASP A N 1
ATOM 703 C CA . ASP A 1 95 ? -13.997 -6.224 10.552 1.00 66.25 95 ASP A CA 1
ATOM 704 C C . ASP A 1 95 ? -13.650 -7.716 10.382 1.00 66.25 95 ASP A C 1
ATOM 706 O O . ASP A 1 95 ? -13.884 -8.298 9.329 1.00 66.25 95 ASP A O 1
ATOM 710 N N . GLN A 1 96 ? -13.138 -8.392 11.422 1.00 67.94 96 GLN A N 1
ATOM 711 C CA . GLN A 1 96 ? -12.974 -9.859 11.425 1.00 67.94 96 GLN A CA 1
ATOM 712 C C . GLN A 1 96 ? -14.292 -10.622 11.648 1.00 67.94 96 GLN A C 1
ATOM 714 O O . GLN A 1 96 ? -14.332 -11.851 11.561 1.00 67.94 96 GLN A O 1
ATOM 719 N N . GLY A 1 97 ? -15.379 -9.903 11.906 1.00 78.56 97 GLY A N 1
ATOM 720 C CA . GLY A 1 97 ? -16.715 -10.389 12.227 1.00 78.56 97 GLY A CA 1
ATOM 721 C C . GLY A 1 97 ? -16.924 -10.717 13.701 1.00 78.56 97 GLY A C 1
ATOM 722 O O . GLY A 1 97 ? -17.795 -11.522 14.012 1.00 78.56 97 GLY A O 1
ATOM 723 N N . LEU A 1 98 ? -16.152 -10.112 14.610 1.00 87.81 98 LEU A N 1
ATOM 724 C CA . LEU A 1 98 ? -16.397 -10.144 16.053 1.00 87.81 98 LEU A CA 1
ATOM 725 C C . LEU A 1 98 ? -16.806 -8.757 16.562 1.00 87.81 98 LEU A C 1
ATOM 727 O O . LEU A 1 98 ? -15.965 -7.892 16.802 1.00 87.81 98 LEU A O 1
ATOM 731 N N . ALA A 1 99 ? -18.089 -8.570 16.846 1.00 91.12 99 ALA A N 1
ATOM 732 C CA . ALA A 1 99 ? -18.549 -7.419 17.607 1.00 91.12 99 ALA A CA 1
ATOM 733 C C . ALA A 1 99 ? -18.467 -7.711 19.100 1.00 91.12 99 ALA A C 1
ATOM 735 O O . ALA A 1 99 ? -19.265 -8.473 19.656 1.00 91.12 99 ALA A O 1
ATOM 736 N N . MET A 1 100 ? -17.523 -7.068 19.774 1.00 83.44 100 MET A N 1
ATOM 737 C CA . MET A 1 100 ? -17.571 -6.978 21.228 1.00 83.44 100 MET A CA 1
ATOM 738 C C . MET A 1 100 ? -18.665 -5.974 21.614 1.00 83.44 100 MET A C 1
ATOM 740 O O . MET A 1 100 ? -18.899 -5.016 20.886 1.00 83.44 100 MET A O 1
ATOM 744 N N . GLU A 1 101 ? -19.342 -6.175 22.745 1.00 88.00 101 GLU A N 1
ATOM 745 C CA . GLU A 1 101 ? -20.354 -5.242 23.270 1.00 88.00 101 GLU A CA 1
ATOM 746 C C . GLU A 1 101 ? -19.729 -4.430 24.430 1.00 88.00 101 GLU A C 1
ATOM 748 O O . GLU A 1 101 ? -20.037 -4.702 25.595 1.00 88.00 101 GLU A O 1
ATOM 753 N N . PRO A 1 102 ? -18.802 -3.474 24.172 1.00 88.19 102 PRO A N 1
ATOM 754 C CA . PRO A 1 102 ? -18.053 -2.748 25.202 1.00 88.19 102 PRO A CA 1
ATOM 755 C C . PRO A 1 102 ? -18.919 -1.662 25.861 1.00 88.19 102 PRO A C 1
ATOM 757 O O . PRO A 1 102 ? -18.631 -0.465 25.814 1.00 88.19 102 PRO A O 1
ATOM 760 N N . HIS A 1 103 ? -20.023 -2.078 26.475 1.00 89.75 103 HIS A N 1
ATOM 761 C CA . HIS A 1 103 ? -20.891 -1.215 27.265 1.00 89.75 103 HIS A CA 1
ATOM 762 C C . HIS A 1 103 ? -20.131 -0.661 28.485 1.00 89.75 103 HIS A C 1
ATOM 764 O O . HIS A 1 103 ? -19.280 -1.371 29.017 1.00 89.75 103 HIS A O 1
ATOM 770 N N . PRO A 1 104 ? -20.455 0.534 29.024 1.00 92.62 104 PRO A N 1
ATOM 771 C CA . PRO A 1 104 ? -19.760 1.102 30.187 1.00 92.62 104 PRO A CA 1
ATOM 772 C C . PRO A 1 104 ? -19.548 0.160 31.392 1.00 92.62 104 PRO A C 1
ATOM 774 O O . PRO A 1 104 ? -18.565 0.281 32.114 1.00 92.62 104 PRO A O 1
ATOM 777 N N . GLN A 1 105 ? -20.440 -0.806 31.623 1.00 90.44 105 GLN A N 1
ATOM 778 C CA . GLN A 1 105 ? -20.287 -1.810 32.694 1.00 90.44 105 GLN A CA 1
ATOM 779 C C . GLN A 1 105 ? -19.308 -2.946 32.343 1.00 90.44 105 GLN A C 1
ATOM 781 O O . GLN A 1 105 ? -18.698 -3.548 33.234 1.00 90.44 105 GLN A O 1
ATOM 786 N N . ASN A 1 106 ? -19.166 -3.229 31.051 1.00 92.00 106 ASN A N 1
ATOM 787 C CA . ASN A 1 106 ? -18.348 -4.290 30.469 1.00 92.00 106 ASN A CA 1
ATOM 788 C C . ASN A 1 106 ? -16.975 -3.782 30.016 1.00 92.00 106 ASN A C 1
ATOM 790 O O . ASN A 1 106 ? -16.076 -4.574 29.764 1.00 92.00 106 ASN A O 1
ATOM 794 N N . THR A 1 107 ? -16.791 -2.470 29.976 1.00 94.81 107 THR A N 1
ATOM 795 C CA . THR A 1 107 ? -15.522 -1.809 29.686 1.00 94.81 107 THR A CA 1
ATOM 796 C C . THR A 1 107 ? -14.878 -1.393 30.999 1.00 94.81 107 THR A C 1
ATOM 798 O O . THR A 1 107 ? -15.432 -0.568 31.718 1.00 94.81 107 THR A O 1
ATOM 801 N N . VAL A 1 108 ? -13.727 -1.967 31.338 1.00 94.31 108 VAL A N 1
ATOM 802 C CA . VAL A 1 108 ? -12.945 -1.609 32.530 1.00 94.31 108 VAL A CA 1
ATOM 803 C C . VAL A 1 108 ? -11.727 -0.813 32.086 1.00 94.31 108 VAL A C 1
ATOM 805 O O . VAL A 1 108 ? -10.965 -1.294 31.255 1.00 94.31 108 VAL A O 1
ATOM 808 N N . ILE A 1 109 ? -11.567 0.400 32.606 1.00 92.31 109 ILE A N 1
ATOM 809 C CA . ILE A 1 109 ? -10.509 1.338 32.234 1.00 92.31 109 ILE A CA 1
ATOM 810 C C . ILE A 1 109 ? -9.506 1.429 33.381 1.00 92.31 109 ILE A C 1
ATOM 812 O O . ILE A 1 109 ? -9.862 1.697 34.531 1.00 92.31 109 ILE A O 1
ATOM 816 N N . GLU A 1 110 ? -8.241 1.202 33.060 1.00 89.81 110 GLU A N 1
ATOM 817 C CA . GLU A 1 110 ? -7.107 1.479 33.933 1.00 89.81 110 GLU A CA 1
ATOM 818 C C . GLU A 1 110 ? -6.686 2.930 33.703 1.00 89.81 110 GLU A C 1
ATOM 820 O O . GLU A 1 110 ? -6.336 3.302 32.580 1.00 89.81 110 GLU A O 1
ATOM 825 N N . LEU A 1 111 ? -6.738 3.750 34.753 1.00 83.94 111 LEU A N 1
ATOM 826 C CA . LEU A 1 111 ? -6.293 5.141 34.711 1.00 83.94 111 LEU A CA 1
ATOM 827 C C . LEU A 1 111 ? -4.921 5.289 35.372 1.00 83.94 111 LEU A C 1
ATOM 829 O O . LEU A 1 111 ? -4.645 4.642 36.383 1.00 83.94 111 LEU A O 1
ATOM 833 N N . ARG A 1 112 ? -4.075 6.163 34.823 1.00 77.19 112 ARG A N 1
ATOM 834 C CA . ARG A 1 112 ? -2.802 6.574 35.432 1.00 77.19 112 ARG A CA 1
ATOM 835 C C . ARG A 1 112 ? -2.652 8.077 35.351 1.00 77.19 112 ARG A C 1
ATOM 837 O O . ARG A 1 112 ? -2.610 8.609 34.247 1.00 77.19 112 ARG A O 1
ATOM 844 N N . ASN A 1 113 ? -2.550 8.738 36.504 1.00 74.81 113 ASN A N 1
ATOM 845 C CA . ASN A 1 113 ? -2.527 10.200 36.596 1.00 74.81 113 ASN A CA 1
ATOM 846 C C . ASN A 1 113 ? -3.673 10.808 35.759 1.00 74.81 113 ASN A C 1
ATOM 848 O O . ASN A 1 113 ? -3.426 11.579 34.841 1.00 74.81 113 ASN A O 1
ATOM 852 N N . GLY A 1 114 ? -4.902 10.316 35.943 1.00 79.44 114 GLY A N 1
ATOM 853 C CA . GLY A 1 114 ? -6.075 10.714 35.150 1.00 79.44 114 GLY A CA 1
ATOM 854 C C . GLY A 1 114 ? -6.156 10.230 33.684 1.00 79.44 114 GLY A C 1
ATOM 855 O O . GLY A 1 114 ? -7.233 10.285 33.085 1.00 79.44 114 GLY A O 1
ATOM 856 N N . TRP A 1 115 ? -5.078 9.710 33.084 1.00 79.81 115 TRP A N 1
ATOM 857 C CA . TRP A 1 115 ? -5.066 9.268 31.679 1.00 79.81 115 TRP A CA 1
ATOM 858 C C . TRP A 1 115 ? -5.575 7.833 31.481 1.00 79.81 115 TRP A C 1
ATOM 860 O O . TRP A 1 115 ? -5.215 6.957 32.271 1.00 79.81 115 TRP A O 1
ATOM 870 N N . PRO A 1 116 ? -6.303 7.531 30.383 1.00 84.12 116 PRO A N 1
ATOM 871 C CA . PRO A 1 116 ? -6.654 6.168 30.018 1.00 84.12 116 PRO A CA 1
ATOM 872 C C . PRO A 1 116 ? -5.405 5.409 29.562 1.00 84.12 116 PRO A C 1
ATOM 874 O O . PRO A 1 116 ? -4.805 5.678 28.515 1.00 84.12 116 PRO A O 1
ATOM 877 N N . TYR A 1 117 ? -4.999 4.450 30.389 1.00 78.75 117 TYR A N 1
ATOM 878 C CA . TYR A 1 117 ? -3.781 3.675 30.208 1.00 78.75 117 TYR A CA 1
ATOM 879 C C . TYR A 1 117 ? -4.043 2.386 29.430 1.00 78.75 117 TYR A C 1
ATOM 881 O O . TYR A 1 117 ? -3.409 2.157 28.397 1.00 78.75 117 TYR A O 1
ATOM 889 N N . ALA A 1 118 ? -5.009 1.592 29.897 1.00 81.81 118 ALA A N 1
ATOM 890 C CA . ALA A 1 118 ? -5.426 0.337 29.287 1.00 81.81 118 ALA A CA 1
ATOM 891 C C . ALA A 1 118 ? -6.936 0.116 29.453 1.00 81.81 118 ALA A C 1
ATOM 893 O O . ALA A 1 118 ? -7.568 0.672 30.353 1.00 81.81 118 ALA A O 1
ATOM 894 N N . VAL A 1 119 ? -7.511 -0.721 28.593 1.00 90.56 119 VAL A N 1
ATOM 895 C CA . VAL A 1 119 ? -8.913 -1.133 28.655 1.00 90.56 119 VAL A CA 1
ATOM 896 C C . VAL A 1 119 ? -9.012 -2.646 28.647 1.00 90.56 119 VAL A C 1
ATOM 898 O O . VAL A 1 119 ? -8.387 -3.316 27.830 1.00 90.56 119 VAL A O 1
ATOM 901 N N . THR A 1 120 ? -9.849 -3.186 29.528 1.00 90.56 120 THR A N 1
ATOM 902 C CA . THR A 1 120 ? -10.269 -4.583 29.497 1.00 90.56 120 THR A CA 1
ATOM 903 C C . THR A 1 120 ? -11.766 -4.679 29.227 1.00 90.56 120 THR A C 1
ATOM 905 O O . THR A 1 120 ? -12.574 -4.218 30.033 1.00 90.56 120 THR A O 1
ATOM 908 N N . VAL A 1 121 ? -12.148 -5.323 28.124 1.00 91.56 121 VAL A N 1
ATOM 909 C CA . VAL A 1 121 ? -13.547 -5.677 27.845 1.00 91.56 121 VAL A CA 1
ATOM 910 C C . VAL A 1 121 ? -13.858 -7.026 28.487 1.00 91.56 121 VAL A C 1
ATOM 912 O O . VAL A 1 121 ? -13.110 -7.993 28.337 1.00 91.56 121 VAL A O 1
ATOM 915 N N . ARG A 1 122 ? -14.957 -7.100 29.234 1.00 89.44 122 ARG A N 1
ATOM 916 C CA . ARG A 1 122 ? -15.444 -8.302 29.923 1.00 89.44 122 ARG A CA 1
ATOM 917 C C . ARG A 1 122 ? -16.876 -8.609 29.505 1.00 89.44 122 ARG A C 1
ATOM 919 O O . ARG A 1 122 ? -17.556 -7.741 28.985 1.00 89.44 122 ARG A O 1
ATOM 926 N N . ASP A 1 123 ? -17.331 -9.813 29.839 1.00 82.44 123 ASP A N 1
ATOM 927 C CA . ASP A 1 123 ? -18.713 -10.257 29.638 1.00 82.44 123 ASP A CA 1
ATOM 928 C C . ASP A 1 123 ? -19.159 -10.267 28.165 1.00 82.44 123 ASP A C 1
ATOM 930 O O . ASP A 1 123 ? -19.724 -9.318 27.627 1.00 82.44 123 ASP A O 1
ATOM 934 N N . PHE A 1 124 ? -18.899 -11.402 27.516 1.00 81.50 124 PHE A N 1
ATOM 935 C CA . PHE A 1 124 ? -19.186 -11.629 26.100 1.00 81.50 124 PHE A CA 1
ATOM 936 C C . PHE A 1 124 ? -20.579 -12.214 25.850 1.00 81.50 124 PHE A C 1
ATOM 938 O O . PHE A 1 124 ? -20.851 -12.664 24.743 1.00 81.50 124 PHE A O 1
ATOM 945 N N . GLY A 1 125 ? -21.484 -12.200 26.837 1.00 76.25 125 GLY A N 1
ATOM 946 C CA . GLY A 1 125 ? -22.840 -12.734 26.659 1.00 76.25 125 GLY A CA 1
ATOM 947 C C . GLY A 1 125 ? -23.629 -12.054 25.532 1.00 76.25 125 GLY A C 1
ATOM 948 O O . GLY A 1 125 ? -24.494 -12.675 24.914 1.00 76.25 125 GLY A O 1
ATOM 949 N N . GLY A 1 126 ? -23.318 -10.792 25.227 1.00 79.31 126 GLY A N 1
ATOM 950 C CA . GLY A 1 126 ? -23.932 -10.050 24.128 1.00 79.31 126 GLY A CA 1
ATOM 951 C C . GLY A 1 126 ? -23.012 -9.751 22.947 1.00 79.31 126 GLY A C 1
ATOM 952 O O . GLY A 1 126 ? -23.394 -8.954 22.086 1.00 79.31 126 GLY A O 1
ATOM 953 N N . CYS A 1 127 ? -21.846 -10.404 22.855 1.00 88.31 127 CYS A N 1
ATOM 954 C CA . CYS A 1 127 ? -21.020 -10.298 21.655 1.00 88.31 127 CYS A CA 1
ATOM 955 C C . CYS A 1 127 ? -21.734 -10.905 20.438 1.00 88.31 127 CYS A C 1
ATOM 957 O O . CYS A 1 127 ? -22.690 -11.683 20.571 1.00 88.31 127 CYS A O 1
ATOM 959 N N . ARG A 1 128 ? -21.300 -10.506 19.243 1.00 89.75 128 ARG A N 1
ATOM 960 C CA . ARG A 1 128 ? -21.769 -11.086 17.985 1.00 89.75 128 ARG A CA 1
ATOM 961 C C . ARG A 1 128 ? -20.608 -11.603 17.164 1.00 89.75 128 ARG A C 1
ATOM 963 O O . ARG A 1 128 ? -19.564 -10.966 17.084 1.00 89.75 128 ARG A O 1
ATOM 970 N N . ILE A 1 129 ? -20.832 -12.752 16.559 1.00 88.88 129 ILE A N 1
ATOM 971 C CA . ILE A 1 129 ? -19.968 -13.433 15.621 1.00 88.88 129 ILE A CA 1
ATOM 972 C C . ILE A 1 129 ? -20.745 -13.490 14.313 1.00 88.88 129 ILE A C 1
ATOM 974 O O . ILE A 1 129 ? -21.837 -14.059 14.244 1.00 88.88 129 ILE A O 1
ATOM 978 N N . VAL A 1 130 ? -20.179 -12.889 13.278 1.00 86.19 130 VAL A N 1
ATOM 979 C CA . VAL A 1 130 ? -20.693 -13.024 11.922 1.00 86.19 130 VAL A CA 1
ATOM 980 C C . VAL A 1 130 ? -20.323 -14.425 11.448 1.00 86.19 130 VAL A C 1
ATOM 982 O O . VAL A 1 130 ? -19.144 -14.758 11.379 1.00 86.19 130 VAL A O 1
ATOM 985 N N . ARG A 1 131 ? -21.329 -15.281 11.220 1.00 77.25 131 ARG A N 1
ATOM 986 C CA . ARG A 1 131 ? -21.122 -16.720 10.948 1.00 77.25 131 ARG A CA 1
ATOM 987 C C . ARG A 1 131 ? -20.143 -16.938 9.793 1.00 77.25 131 ARG A C 1
ATOM 989 O O . ARG A 1 131 ? -19.210 -17.724 9.921 1.00 77.25 131 ARG A O 1
ATOM 996 N N . ASP A 1 132 ? -20.357 -16.179 8.732 1.00 72.00 132 ASP A N 1
ATOM 997 C CA . ASP A 1 132 ? -19.662 -16.279 7.452 1.00 72.00 132 ASP A CA 1
ATOM 998 C C . ASP A 1 132 ? -18.455 -15.318 7.411 1.00 72.00 132 ASP A C 1
ATOM 1000 O O . ASP A 1 132 ? -18.119 -14.741 6.385 1.00 72.00 132 ASP A O 1
ATOM 1004 N N . SER A 1 133 ? -17.839 -15.036 8.566 1.00 72.94 133 SER A N 1
ATOM 1005 C CA . SER A 1 133 ? -16.637 -14.202 8.651 1.00 72.94 133 SER A CA 1
ATOM 1006 C C . SER A 1 133 ? -15.399 -15.017 8.997 1.00 72.94 133 SER A C 1
ATOM 1008 O O . SER A 1 133 ? -15.482 -16.120 9.539 1.00 72.94 133 SER A O 1
ATOM 1010 N N . ALA A 1 134 ? -14.223 -14.412 8.799 1.00 62.19 134 ALA A N 1
ATOM 1011 C CA . ALA A 1 134 ? -12.949 -15.014 9.186 1.00 62.19 134 ALA A CA 1
ATOM 1012 C C . ALA A 1 134 ? -12.908 -15.445 10.663 1.00 62.19 134 ALA A C 1
ATOM 1014 O O . ALA A 1 134 ? -12.302 -16.463 10.984 1.00 62.19 134 ALA A O 1
ATOM 1015 N N . PHE A 1 135 ? -13.538 -14.695 11.574 1.00 74.75 135 PHE A N 1
ATOM 1016 C CA . PHE A 1 135 ? -13.656 -15.090 12.978 1.00 74.75 135 PHE A CA 1
ATOM 1017 C C . PHE A 1 135 ? -14.701 -16.197 13.183 1.00 74.75 135 PHE A C 1
ATOM 1019 O O . PHE A 1 135 ? -14.439 -17.146 13.926 1.00 74.75 135 PHE A O 1
ATOM 1026 N N . GLY A 1 136 ? -15.855 -16.113 12.512 1.00 76.25 136 GLY A N 1
ATOM 1027 C CA . GLY A 1 136 ? -16.922 -17.115 12.585 1.00 76.25 136 GLY A CA 1
ATOM 1028 C C . GLY A 1 136 ? -16.501 -18.499 12.097 1.00 76.25 136 GLY A C 1
ATOM 1029 O O . GLY A 1 136 ? -16.860 -19.495 12.720 1.00 76.25 136 GLY A O 1
ATOM 1030 N N . GLN A 1 137 ? -15.648 -18.563 11.079 1.00 75.19 137 GLN A N 1
ATOM 1031 C CA . GLN A 1 137 ? -15.133 -19.812 10.510 1.00 75.19 137 GLN A CA 1
ATOM 1032 C C . GLN A 1 137 ? -13.867 -20.339 11.204 1.00 75.19 137 GLN A C 1
ATOM 1034 O O . GLN A 1 137 ? -13.435 -21.460 10.941 1.00 75.19 137 GLN A O 1
ATOM 1039 N N . ARG A 1 138 ? -13.244 -19.550 12.093 1.00 72.50 138 ARG A N 1
ATOM 1040 C CA . ARG A 1 138 ? -11.927 -19.869 12.674 1.00 72.50 138 ARG A CA 1
ATOM 1041 C C . ARG A 1 138 ? -11.921 -21.106 13.570 1.00 72.50 138 ARG A C 1
ATOM 1043 O O . ARG A 1 138 ? -10.877 -21.736 13.733 1.00 72.50 138 ARG A O 1
ATOM 1050 N N . TYR A 1 139 ? -13.052 -21.412 14.193 1.00 66.75 139 TYR A N 1
ATOM 1051 C CA . TYR A 1 139 ? -13.187 -22.510 15.138 1.00 66.75 139 TYR A CA 1
ATOM 1052 C C . TYR A 1 139 ? -14.489 -23.260 14.869 1.00 66.75 139 TYR A C 1
ATOM 1054 O O . TYR A 1 139 ? -15.487 -22.660 14.477 1.00 66.75 139 TYR A O 1
ATOM 1062 N N . ASP A 1 140 ? -14.504 -24.566 15.134 1.00 68.62 140 ASP A N 1
ATOM 1063 C CA . ASP A 1 140 ? -15.764 -25.286 15.298 1.00 68.62 140 ASP A CA 1
ATOM 1064 C C . ASP A 1 140 ? -16.353 -24.901 16.659 1.00 68.62 140 ASP A C 1
ATOM 1066 O O . ASP A 1 140 ? -16.014 -25.459 17.704 1.00 68.62 140 ASP A O 1
ATOM 1070 N N . TRP A 1 141 ? -17.159 -23.843 16.652 1.00 73.75 141 TRP A N 1
ATOM 1071 C CA . TRP A 1 141 ? -17.673 -23.211 17.863 1.00 73.75 141 TRP A CA 1
ATOM 1072 C C . TRP A 1 141 ? -18.650 -24.088 18.651 1.00 73.75 141 TRP A C 1
ATOM 1074 O O . TRP A 1 141 ? -18.966 -23.743 19.790 1.00 73.75 141 TRP A O 1
ATOM 1084 N N . GLY A 1 142 ? -19.165 -25.178 18.065 1.00 69.56 142 GLY A N 1
ATOM 1085 C CA . GLY A 1 142 ? -20.136 -26.052 18.728 1.00 69.56 142 GLY A CA 1
ATOM 1086 C C . GLY A 1 142 ? -21.340 -25.283 19.282 1.00 69.56 142 GLY A C 1
ATOM 1087 O O . GLY A 1 142 ? -21.792 -25.559 20.395 1.00 69.56 142 GLY A O 1
ATOM 1088 N N . PHE A 1 143 ? -21.799 -24.254 18.555 1.00 70.62 143 PHE A N 1
ATOM 1089 C CA . PHE A 1 143 ? -22.836 -23.345 19.031 1.00 70.62 143 PHE A CA 1
ATOM 1090 C C . PHE A 1 143 ? -24.085 -24.114 19.462 1.00 70.62 143 PHE A C 1
ATOM 1092 O O . PHE A 1 143 ? -24.623 -24.928 18.715 1.00 70.62 143 PHE A O 1
ATOM 1099 N N . LEU A 1 144 ? -24.573 -23.803 20.662 1.00 65.62 144 LEU A N 1
ATOM 1100 C CA . LEU A 1 144 ? -25.854 -24.316 21.125 1.00 65.62 144 LEU A CA 1
ATOM 1101 C C . LEU A 1 144 ? -26.983 -23.728 20.270 1.00 65.62 144 LEU A C 1
ATOM 1103 O O . LEU A 1 144 ? -26.953 -22.551 19.893 1.00 65.62 144 LEU A O 1
ATOM 1107 N N . GLU A 1 145 ? -27.985 -24.555 19.986 1.00 60.28 145 GLU A N 1
ATOM 1108 C CA . GLU A 1 145 ? -29.187 -24.150 19.263 1.00 60.28 145 GLU A CA 1
ATOM 1109 C C . GLU A 1 145 ? -29.849 -22.942 19.955 1.00 60.28 145 GLU A C 1
ATOM 1111 O O . GLU A 1 145 ? -30.000 -22.917 21.178 1.00 60.28 145 GLU A O 1
ATOM 1116 N N . GLY A 1 146 ? -30.179 -21.903 19.179 1.00 63.50 146 GLY A N 1
ATOM 1117 C CA . GLY A 1 146 ? -30.750 -20.652 19.697 1.00 63.50 146 GLY A CA 1
ATOM 1118 C C . GLY A 1 146 ? -29.746 -19.646 20.281 1.00 63.50 146 GLY A C 1
ATOM 1119 O O . GLY A 1 146 ? -30.165 -18.686 20.927 1.00 63.50 146 GLY A O 1
ATOM 1120 N N . THR A 1 147 ? -28.433 -19.825 20.080 1.00 74.12 147 THR A N 1
ATOM 1121 C CA . THR A 1 147 ? -27.441 -18.845 20.552 1.00 74.12 147 THR A CA 1
ATOM 1122 C C . THR A 1 147 ? -27.654 -17.453 19.944 1.00 74.12 147 THR A C 1
ATOM 1124 O O . THR A 1 147 ? -27.772 -17.294 18.731 1.00 74.12 147 THR A O 1
ATOM 1127 N N . ALA A 1 148 ? -27.630 -16.420 20.790 1.00 74.56 148 ALA A N 1
ATOM 1128 C CA . ALA A 1 148 ? -27.649 -15.026 20.348 1.00 74.56 148 ALA A CA 1
ATOM 1129 C C . ALA A 1 148 ? -26.278 -14.544 19.838 1.00 74.56 148 ALA A C 1
ATOM 1131 O O . ALA A 1 148 ? -26.165 -13.400 19.407 1.00 74.56 148 ALA A O 1
ATOM 1132 N N . LEU A 1 149 ? -25.237 -15.383 19.927 1.00 82.50 149 LEU A N 1
ATOM 1133 C CA . LEU A 1 149 ? -23.879 -15.036 19.508 1.00 82.50 149 LEU A CA 1
ATOM 1134 C C . LEU A 1 149 ? -23.759 -14.886 17.996 1.00 82.50 149 LEU A C 1
ATOM 1136 O O . LEU A 1 149 ? -22.919 -14.125 17.554 1.00 82.50 149 LEU A O 1
ATOM 1140 N N . LEU A 1 150 ? -24.564 -15.585 17.202 1.00 85.44 150 LEU A N 1
ATOM 1141 C CA . LEU A 1 150 ? -24.481 -15.501 15.747 1.00 85.44 150 LEU A CA 1
ATOM 1142 C C . LEU A 1 150 ? -25.393 -14.404 15.203 1.00 85.44 150 LEU A C 1
ATOM 1144 O O . LEU A 1 150 ? -26.558 -14.325 15.592 1.00 85.44 150 LEU A O 1
ATOM 1148 N N . SER A 1 151 ? -24.887 -13.583 14.284 1.00 83.31 151 SER A N 1
ATOM 1149 C CA . SER A 1 151 ? -25.701 -12.591 13.573 1.00 83.31 151 SER A CA 1
ATOM 1150 C C . SER A 1 151 ? -25.147 -12.248 12.194 1.00 83.31 151 SER A C 1
ATOM 1152 O O . SER A 1 151 ? -24.048 -12.665 11.835 1.00 83.31 151 SER A O 1
ATOM 1154 N N . ASP A 1 152 ? -25.898 -11.457 11.431 1.00 81.81 152 ASP A N 1
ATOM 1155 C CA . ASP A 1 152 ? -25.355 -10.722 10.289 1.00 81.81 152 ASP A CA 1
ATOM 1156 C C . ASP A 1 152 ? -24.420 -9.580 10.738 1.00 81.81 152 ASP A C 1
ATOM 1158 O O . ASP A 1 152 ? -24.297 -9.262 11.932 1.00 81.81 152 ASP A O 1
ATOM 1162 N N . HIS A 1 153 ? -23.736 -8.985 9.759 1.00 80.75 153 HIS A N 1
ATOM 1163 C CA . HIS A 1 153 ? -22.788 -7.896 9.973 1.00 80.75 153 HIS A CA 1
ATOM 1164 C C . HIS A 1 153 ? -23.461 -6.623 10.504 1.00 80.75 153 HIS A C 1
ATOM 1166 O O . HIS A 1 153 ? -22.906 -5.979 11.389 1.00 80.75 153 HIS A O 1
ATOM 1172 N N . ASP A 1 154 ? -24.654 -6.266 10.025 1.00 81.56 154 ASP A N 1
ATOM 1173 C CA . ASP A 1 154 ? -25.340 -5.031 10.434 1.00 81.56 154 ASP A CA 1
ATOM 1174 C C . ASP A 1 154 ? -25.756 -5.081 11.910 1.00 81.56 154 ASP A C 1
ATOM 1176 O O . ASP A 1 154 ? -25.552 -4.130 12.670 1.00 81.56 154 ASP A O 1
ATOM 1180 N N . THR A 1 155 ? -26.250 -6.232 12.356 1.00 84.88 155 THR A N 1
ATOM 1181 C CA . THR A 1 155 ? -26.561 -6.495 13.761 1.00 84.88 155 THR A CA 1
ATOM 1182 C C . THR A 1 155 ? -25.296 -6.463 14.613 1.00 84.88 155 THR A C 1
ATOM 1184 O O . THR A 1 155 ? -25.300 -5.874 15.695 1.00 84.88 155 THR A O 1
ATOM 1187 N N . ALA A 1 156 ? -24.206 -7.079 14.145 1.00 87.88 156 ALA A N 1
ATOM 1188 C CA . ALA A 1 156 ? -22.915 -7.050 14.829 1.00 87.88 156 ALA A CA 1
ATOM 1189 C C . ALA A 1 156 ? -22.392 -5.605 14.957 1.00 87.88 156 ALA A C 1
ATOM 1191 O O . ALA A 1 156 ? -21.988 -5.174 16.038 1.00 87.88 156 ALA A O 1
ATOM 1192 N N . TYR A 1 157 ? -22.500 -4.822 13.888 1.00 86.75 157 TYR A N 1
ATOM 1193 C CA . TYR A 1 157 ? -22.132 -3.414 13.847 1.00 86.75 157 TYR A CA 1
ATOM 1194 C C . TYR A 1 157 ? -22.913 -2.592 14.877 1.00 86.75 157 TYR A C 1
ATOM 1196 O O . TYR A 1 157 ? -22.317 -1.922 15.724 1.00 86.75 157 TYR A O 1
ATOM 1204 N N . ASP A 1 158 ? -24.243 -2.689 14.882 1.00 88.06 158 ASP A N 1
ATOM 1205 C CA . ASP A 1 158 ? -25.086 -1.949 15.828 1.00 88.06 158 ASP A CA 1
ATOM 1206 C C . ASP A 1 158 ? -24.854 -2.380 17.278 1.00 88.06 158 ASP A C 1
ATOM 1208 O O . ASP A 1 158 ? -24.956 -1.568 18.207 1.00 88.06 158 ASP A O 1
ATOM 1212 N N . LYS A 1 159 ? -24.491 -3.648 17.485 1.00 88.50 159 LYS A N 1
ATOM 1213 C CA . LYS A 1 159 ? -24.097 -4.195 18.783 1.00 88.50 159 LYS A CA 1
ATOM 1214 C C . LYS A 1 159 ? -22.752 -3.692 19.288 1.00 88.50 159 LYS A C 1
ATOM 1216 O O . LYS A 1 159 ? -22.579 -3.646 20.503 1.00 88.50 159 LYS A O 1
ATOM 1221 N N . LEU A 1 160 ? -21.847 -3.273 18.409 1.00 91.00 160 LEU A N 1
ATOM 1222 C CA . LEU A 1 160 ? -20.589 -2.640 18.798 1.00 91.00 160 LEU A CA 1
ATOM 1223 C C . LEU A 1 160 ? -20.743 -1.121 18.960 1.00 91.00 160 LEU A C 1
ATOM 1225 O O . LEU A 1 160 ? -20.405 -0.565 20.007 1.00 91.00 160 LEU A O 1
ATOM 1229 N N . ILE A 1 161 ? -21.251 -0.434 17.934 1.00 90.50 161 ILE A N 1
ATOM 1230 C CA . ILE A 1 161 ? -21.205 1.034 17.861 1.00 90.50 161 ILE A CA 1
ATOM 1231 C C . ILE A 1 161 ? -22.096 1.687 18.913 1.00 90.50 161 ILE A C 1
ATOM 1233 O O . ILE A 1 161 ? -21.673 2.648 19.553 1.00 90.50 161 ILE A O 1
ATOM 1237 N N . TYR A 1 162 ? -23.307 1.174 19.133 1.00 91.38 162 TYR A N 1
ATOM 1238 C CA . TYR A 1 162 ? -24.224 1.760 20.112 1.00 91.38 162 TYR A CA 1
ATOM 1239 C C . TYR A 1 162 ? -23.639 1.799 21.539 1.00 91.38 162 TYR A C 1
ATOM 1241 O O . TYR A 1 162 ? -23.557 2.885 22.117 1.00 91.38 162 TYR A O 1
ATOM 1249 N N . PRO A 1 163 ? -23.203 0.677 22.147 1.00 91.69 163 PRO A N 1
ATOM 1250 C CA . PRO A 1 163 ? -22.653 0.725 23.499 1.00 91.69 163 PRO A CA 1
ATOM 1251 C C . PRO A 1 163 ? -21.337 1.508 23.578 1.00 91.69 163 PRO A C 1
ATOM 1253 O O . PRO A 1 163 ? -21.114 2.204 24.567 1.00 91.69 163 PRO A O 1
ATOM 1256 N N . MET A 1 164 ? -20.490 1.422 22.550 1.00 92.81 164 MET A N 1
ATOM 1257 C CA . MET A 1 164 ? -19.168 2.050 22.546 1.00 92.81 164 MET A CA 1
ATOM 1258 C C . MET A 1 164 ? -19.222 3.566 22.340 1.00 92.81 164 MET A C 1
ATOM 1260 O O . MET A 1 164 ? -18.539 4.313 23.031 1.00 92.81 164 MET A O 1
ATOM 1264 N N . ILE A 1 165 ? -20.016 4.036 21.382 1.00 93.19 165 ILE A N 1
ATOM 1265 C CA . ILE A 1 165 ? -20.051 5.453 21.012 1.00 93.19 165 ILE A CA 1
ATOM 1266 C C . ILE A 1 165 ? -21.210 6.147 21.712 1.00 93.19 165 ILE A C 1
ATOM 1268 O O . ILE A 1 165 ? -21.007 7.141 22.401 1.00 93.19 165 ILE A O 1
ATOM 1272 N N . THR A 1 166 ? -22.425 5.616 21.587 1.00 90.62 166 THR A N 1
ATOM 1273 C CA . THR A 1 166 ? -23.616 6.287 22.121 1.00 90.62 166 THR A CA 1
ATOM 1274 C C . THR A 1 166 ? -23.708 6.198 23.641 1.00 90.62 166 THR A C 1
ATOM 1276 O O . THR A 1 166 ? -24.009 7.204 24.271 1.00 90.62 166 THR A O 1
ATOM 1279 N N . ASN A 1 167 ? -23.442 5.038 24.251 1.00 91.69 167 ASN A N 1
ATOM 1280 C CA . ASN A 1 167 ? -23.548 4.911 25.712 1.00 91.69 167 ASN A CA 1
ATOM 1281 C C . ASN A 1 167 ? -22.269 5.314 26.448 1.00 91.69 167 ASN A C 1
ATOM 1283 O O . ASN A 1 167 ? -22.360 5.864 27.541 1.00 91.69 167 ASN A O 1
ATOM 1287 N N . LEU A 1 168 ? -21.095 4.999 25.896 1.00 94.19 168 LEU A N 1
ATOM 1288 C CA . LEU A 1 168 ? -19.826 5.303 26.551 1.00 94.19 168 LEU A CA 1
ATOM 1289 C C . LEU A 1 168 ? -19.302 6.691 26.169 1.00 94.19 168 LEU A C 1
ATOM 1291 O O . LEU A 1 168 ? -19.261 7.553 27.037 1.00 94.19 168 LEU A O 1
ATOM 1295 N N . VAL A 1 169 ? -18.924 6.936 24.911 1.00 94.69 169 VAL A N 1
ATOM 1296 C CA . VAL A 1 169 ? -18.301 8.221 24.525 1.00 94.69 169 VAL A CA 1
ATOM 1297 C C . VAL A 1 169 ? -19.245 9.405 24.740 1.00 94.69 169 VAL A C 1
ATOM 1299 O O . VAL A 1 169 ? -18.914 10.318 25.491 1.00 94.69 169 VAL A O 1
ATOM 1302 N N . LEU A 1 170 ? -20.439 9.379 24.140 1.00 94.50 170 LEU A N 1
ATOM 1303 C CA . LEU A 1 170 ? -21.403 10.473 24.298 1.00 94.50 170 LEU A CA 1
ATOM 1304 C C . LEU A 1 170 ? -21.926 10.575 25.735 1.00 94.50 170 LEU A C 1
ATOM 1306 O O . LEU A 1 170 ? -22.175 11.680 26.205 1.00 94.50 170 LEU A O 1
ATOM 1310 N N . GLY A 1 171 ? -22.031 9.448 26.446 1.00 94.19 171 GLY A N 1
ATOM 1311 C CA . GLY A 1 171 ? -22.388 9.438 27.864 1.00 94.19 171 GLY A CA 1
ATOM 1312 C C . GLY A 1 171 ? -21.347 10.143 28.737 1.00 94.19 171 GLY A C 1
ATOM 1313 O O . GLY A 1 171 ? -21.719 10.892 29.634 1.00 94.19 171 GLY A O 1
ATOM 1314 N N . LEU A 1 172 ? -20.050 9.948 28.466 1.00 95.31 172 LEU A N 1
ATOM 1315 C CA . LEU A 1 172 ? -18.969 10.648 29.169 1.00 95.31 172 LEU A CA 1
ATOM 1316 C C . LEU A 1 172 ? -19.010 12.151 28.880 1.00 95.31 172 LEU A C 1
ATOM 1318 O O . LEU A 1 172 ? -18.872 12.947 29.806 1.00 95.31 172 LEU A O 1
ATOM 1322 N N . CYS A 1 173 ? -19.249 12.536 27.623 1.00 96.00 173 CYS A N 1
ATOM 1323 C CA . CYS A 1 173 ? -19.438 13.938 27.257 1.00 96.00 173 CYS A CA 1
ATOM 1324 C C . CYS A 1 173 ? -20.614 14.568 28.019 1.00 96.00 173 CYS A C 1
ATOM 1326 O O . CYS A 1 173 ? -20.447 15.609 28.647 1.00 96.00 173 CYS A O 1
ATOM 1328 N N . GLU A 1 174 ? -21.780 13.916 28.019 1.00 94.75 174 GLU A N 1
ATOM 1329 C CA . GLU A 1 174 ? -22.977 14.394 28.720 1.00 94.75 174 GLU A CA 1
ATOM 1330 C C . GLU A 1 174 ? -22.746 14.512 30.233 1.00 94.75 174 GLU A C 1
ATOM 1332 O O . GLU A 1 174 ? -23.046 15.550 30.821 1.00 94.75 174 GLU A O 1
ATOM 1337 N N . ALA A 1 175 ? -22.162 13.486 30.859 1.00 92.00 175 ALA A N 1
ATOM 1338 C CA . ALA A 1 175 ? -21.952 13.447 32.305 1.00 92.00 175 ALA A CA 1
ATOM 1339 C C . ALA A 1 175 ? -20.942 14.497 32.805 1.00 92.00 175 ALA A C 1
ATOM 1341 O O . ALA A 1 175 ? -21.070 14.972 33.932 1.00 92.00 175 ALA A O 1
ATOM 1342 N N . ALA A 1 176 ? -19.963 14.869 31.975 1.00 92.44 176 ALA A N 1
ATOM 1343 C CA . ALA A 1 176 ? -18.966 15.896 32.285 1.00 92.44 176 ALA A CA 1
ATOM 1344 C C . ALA A 1 176 ? -19.293 17.282 31.695 1.00 92.44 176 ALA A C 1
ATOM 1346 O O . ALA A 1 176 ? -18.488 18.202 31.825 1.00 92.44 176 ALA A O 1
ATOM 1347 N N . GLY A 1 177 ? -20.444 17.454 31.031 1.00 93.38 177 GLY A N 1
ATOM 1348 C CA . GLY A 1 177 ? -20.827 18.727 30.408 1.00 93.38 177 GLY A CA 1
ATOM 1349 C C . GLY A 1 177 ? -19.923 19.160 29.244 1.00 93.38 177 GLY A C 1
ATOM 1350 O O . GLY A 1 177 ? -19.781 20.353 28.983 1.00 93.38 177 GLY A O 1
ATOM 1351 N N . ILE A 1 178 ? -19.297 18.207 28.554 1.00 95.06 178 ILE A N 1
ATOM 1352 C CA . ILE A 1 178 ? -18.410 18.443 27.410 1.00 95.06 178 ILE A CA 1
ATOM 1353 C C . ILE A 1 178 ? -19.239 18.412 26.127 1.00 95.06 178 ILE A C 1
ATOM 1355 O O . ILE A 1 178 ? -19.967 17.453 25.877 1.00 95.06 178 ILE A O 1
ATOM 1359 N N . ASP A 1 179 ? -19.088 19.428 25.280 1.00 94.12 179 ASP A N 1
ATOM 1360 C CA . ASP A 1 179 ? -19.678 19.429 23.941 1.00 94.12 179 ASP A CA 1
ATOM 1361 C C . ASP A 1 179 ? -18.983 18.375 23.052 1.00 94.12 179 ASP A C 1
ATOM 1363 O O . ASP A 1 179 ? -17.778 18.502 22.802 1.00 94.12 179 ASP A O 1
ATOM 1367 N N . PRO A 1 180 ? -19.698 17.354 22.530 1.00 92.44 180 PRO A N 1
ATOM 1368 C CA . PRO A 1 180 ? -19.122 16.373 21.609 1.00 92.44 180 PRO A CA 1
ATOM 1369 C C . PRO A 1 180 ? -18.512 16.993 20.342 1.00 92.44 180 PRO A C 1
ATOM 1371 O O . PRO A 1 180 ? -17.643 16.378 19.729 1.00 92.44 180 PRO A O 1
ATOM 1374 N N . GLY A 1 181 ? -18.913 18.212 19.966 1.00 89.75 181 GLY A N 1
ATOM 1375 C CA . GLY A 1 181 ? -18.308 18.974 18.871 1.00 89.75 181 GLY A CA 1
ATOM 1376 C C . GLY A 1 181 ? -16.856 19.401 19.120 1.00 89.75 181 GLY A C 1
ATOM 1377 O O . GLY A 1 181 ? -16.166 19.804 18.186 1.00 89.75 181 GLY A O 1
ATOM 1378 N N . THR A 1 182 ? -16.377 19.312 20.364 1.00 87.00 182 THR A N 1
ATOM 1379 C CA . THR A 1 182 ? -15.003 19.678 20.759 1.00 87.00 182 THR A CA 1
ATOM 1380 C C . THR A 1 182 ? -14.037 18.495 20.789 1.00 87.00 182 THR A C 1
ATOM 1382 O O . THR A 1 182 ? -12.837 18.689 20.979 1.00 87.00 182 THR A O 1
ATOM 1385 N N . ILE A 1 183 ? -14.537 17.272 20.593 1.00 88.75 183 ILE A N 1
ATOM 1386 C CA . ILE A 1 183 ? -13.721 16.058 20.466 1.00 88.75 183 ILE A CA 1
ATOM 1387 C C . ILE A 1 183 ? -13.664 15.639 18.999 1.00 88.75 183 ILE A C 1
ATOM 1389 O O . ILE A 1 183 ? -14.503 16.054 18.212 1.00 88.75 183 ILE A O 1
ATOM 1393 N N . ALA A 1 184 ? -12.704 14.801 18.613 1.00 81.44 184 ALA A N 1
ATOM 1394 C CA . ALA A 1 184 ? -12.633 14.298 17.245 1.00 81.44 184 ALA A CA 1
ATOM 1395 C C . ALA A 1 184 ? -12.361 12.799 17.227 1.00 81.44 184 ALA A C 1
ATOM 1397 O O . ALA A 1 184 ? -11.391 12.333 17.826 1.00 81.44 184 ALA A O 1
ATOM 1398 N N . LEU A 1 185 ? -13.215 12.056 16.524 1.00 77.25 185 LEU A N 1
ATOM 1399 C CA . LEU A 1 185 ? -13.078 10.618 16.338 1.00 77.25 185 LEU A CA 1
ATOM 1400 C C . LEU A 1 185 ? -13.255 10.263 14.869 1.00 77.25 185 LEU A C 1
ATOM 1402 O O . LEU A 1 185 ? -14.216 10.641 14.205 1.00 77.25 185 LEU A O 1
ATOM 1406 N N . ASP A 1 186 ? -12.324 9.457 14.399 1.00 70.12 186 ASP A N 1
ATOM 1407 C CA . ASP A 1 186 ? -12.282 8.945 13.046 1.00 70.12 186 ASP A CA 1
ATOM 1408 C C . ASP A 1 186 ? -12.974 7.573 12.962 1.00 70.12 186 ASP A C 1
ATOM 1410 O O . ASP A 1 186 ? -13.163 6.904 13.974 1.00 70.12 186 ASP A O 1
ATOM 1414 N N . ASN A 1 187 ? -13.339 7.133 11.751 1.00 65.06 187 ASN A N 1
ATOM 1415 C CA . ASN A 1 187 ? -14.031 5.857 11.472 1.00 65.06 187 ASN A CA 1
ATOM 1416 C C . ASN A 1 187 ? -15.500 5.761 11.901 1.00 65.06 187 ASN A C 1
ATOM 1418 O O . ASN A 1 187 ? -16.083 4.679 11.847 1.00 65.06 187 ASN A O 1
ATOM 1422 N N . LEU A 1 188 ? -16.130 6.868 12.286 1.00 74.56 188 LEU A N 1
ATOM 1423 C CA . LEU A 1 188 ? -17.542 6.860 12.652 1.00 74.56 188 LEU A CA 1
ATOM 1424 C C . LEU A 1 188 ? -18.435 7.234 11.459 1.00 74.56 188 LEU A C 1
ATOM 1426 O O . LEU A 1 188 ? -18.083 8.115 10.672 1.00 74.56 188 LEU A O 1
ATOM 1430 N N . PRO A 1 189 ? -19.602 6.585 11.304 1.00 71.19 189 PRO A N 1
ATOM 1431 C CA . PRO A 1 189 ? -20.557 6.937 10.266 1.00 71.19 189 PRO A CA 1
ATOM 1432 C C . PRO A 1 189 ? -21.173 8.316 10.561 1.00 71.19 189 PRO A C 1
ATOM 1434 O O . PRO A 1 189 ? -21.184 8.763 11.712 1.00 71.19 189 PRO A O 1
ATOM 1437 N N . PRO A 1 190 ? -21.780 8.973 9.559 1.00 76.94 190 PRO A N 1
ATOM 1438 C CA . PRO A 1 190 ? -22.536 10.204 9.791 1.00 76.94 190 PRO A CA 1
ATOM 1439 C C . PRO A 1 190 ? -23.776 9.978 10.670 1.00 76.94 190 PRO A C 1
ATOM 1441 O O . PRO A 1 190 ? -24.311 10.930 11.231 1.00 76.94 190 PRO A O 1
ATOM 1444 N N . MET A 1 191 ? -24.238 8.727 10.790 1.00 85.88 191 MET A N 1
ATOM 1445 C CA . MET A 1 191 ? -25.421 8.349 11.555 1.00 85.88 191 MET A CA 1
ATOM 1446 C C . MET A 1 191 ? -25.112 7.201 12.523 1.00 85.88 191 MET A C 1
ATOM 1448 O O . MET A 1 191 ? -24.726 6.114 12.095 1.00 85.88 191 MET A O 1
ATOM 1452 N N . LEU A 1 192 ? -25.335 7.408 13.820 1.00 88.69 192 LEU A N 1
ATOM 1453 C CA . LEU A 1 192 ? -25.093 6.427 14.878 1.00 88.69 192 LEU A CA 1
ATOM 1454 C C . LEU A 1 192 ? -26.371 5.637 15.220 1.00 88.69 192 LEU A C 1
ATOM 1456 O O . LEU A 1 192 ? -27.461 6.213 15.218 1.00 88.69 192 LEU A O 1
ATOM 1460 N N . PRO A 1 193 ? -26.278 4.334 15.536 1.00 89.50 193 PRO A N 1
ATOM 1461 C CA . PRO A 1 193 ? -27.396 3.572 16.087 1.00 89.50 193 PRO A CA 1
ATOM 1462 C C . PRO A 1 193 ? -27.743 4.031 17.510 1.00 89.50 193 PRO A C 1
ATOM 1464 O O . PRO A 1 193 ? -26.860 4.243 18.332 1.00 89.50 193 PRO A O 1
ATOM 1467 N N . ARG A 1 194 ? -29.034 4.108 17.840 1.00 87.06 194 ARG A N 1
ATOM 1468 C CA . ARG A 1 194 ? -29.568 4.349 19.190 1.00 87.06 194 ARG A CA 1
ATOM 1469 C C . ARG A 1 194 ? -30.750 3.421 19.451 1.00 87.06 194 ARG A C 1
ATOM 1471 O O . ARG A 1 194 ? -31.682 3.378 18.654 1.00 87.06 194 ARG A O 1
ATOM 1478 N N . LYS A 1 195 ? -30.755 2.706 20.579 1.00 83.81 195 LYS A N 1
ATOM 1479 C CA . LYS A 1 195 ? -31.863 1.795 20.924 1.00 83.81 195 LYS A CA 1
ATOM 1480 C C . LYS A 1 195 ? -33.161 2.534 21.251 1.00 83.81 195 LYS A C 1
ATOM 1482 O O . LYS A 1 195 ? -33.159 3.482 22.044 1.00 83.81 195 LYS A O 1
ATOM 1487 N N . ARG A 1 196 ? -34.294 2.034 20.745 1.00 81.38 196 ARG A N 1
ATOM 1488 C CA . ARG A 1 196 ? -35.650 2.495 21.108 1.00 81.38 196 ARG A CA 1
ATOM 1489 C C . ARG A 1 196 ? -36.134 1.888 22.430 1.00 81.38 196 ARG A C 1
ATOM 1491 O O . ARG A 1 196 ? -37.176 1.242 22.492 1.00 81.38 196 ARG A O 1
ATOM 1498 N N . MET A 1 197 ? -35.414 2.147 23.521 1.00 74.81 197 MET A N 1
ATOM 1499 C CA . MET A 1 197 ? -35.679 1.534 24.834 1.00 74.81 197 MET A CA 1
ATOM 1500 C C . MET A 1 197 ? -37.133 1.684 25.317 1.00 74.81 197 MET A C 1
ATOM 1502 O O . MET A 1 197 ? -37.703 0.740 25.857 1.00 74.81 197 MET A O 1
ATOM 1506 N N . PHE A 1 198 ? -37.748 2.856 25.121 1.00 73.62 198 PHE A N 1
ATOM 1507 C CA . PHE A 1 198 ? -39.137 3.098 25.528 1.00 73.62 198 PHE A CA 1
ATOM 1508 C C . PHE A 1 198 ? -40.142 2.324 24.662 1.00 73.62 198 PHE A C 1
ATOM 1510 O O . PHE A 1 198 ? -41.044 1.690 25.199 1.00 73.62 198 PHE A O 1
ATOM 1517 N N . GLY A 1 199 ? -39.945 2.310 23.340 1.00 69.44 199 GLY A N 1
ATOM 1518 C CA . GLY A 1 199 ? -40.783 1.541 22.414 1.00 69.44 199 GLY A CA 1
ATOM 1519 C C . GLY A 1 199 ? -40.708 0.038 22.679 1.00 69.44 199 GLY A C 1
ATOM 1520 O O . GLY A 1 199 ? -41.741 -0.614 22.771 1.00 69.44 199 GLY A O 1
ATOM 1521 N N . MET A 1 200 ? -39.501 -0.482 22.919 1.00 73.69 200 MET A N 1
ATOM 1522 C CA . MET A 1 200 ? -39.273 -1.888 23.276 1.00 73.69 200 MET A CA 1
ATOM 1523 C C . MET A 1 200 ? -39.950 -2.277 24.600 1.00 73.69 200 MET A C 1
ATOM 1525 O O . MET A 1 200 ? -40.540 -3.348 24.715 1.00 73.69 200 MET A O 1
ATOM 1529 N N . ARG A 1 201 ? -39.913 -1.397 25.612 1.00 72.75 201 ARG A N 1
ATOM 1530 C CA . ARG A 1 201 ? -40.621 -1.634 26.883 1.00 72.75 201 ARG A CA 1
ATOM 1531 C C . ARG A 1 201 ? -42.141 -1.634 26.718 1.00 72.75 201 ARG A C 1
ATOM 1533 O O . ARG A 1 201 ? -42.811 -2.379 27.423 1.00 72.75 201 ARG A O 1
ATOM 1540 N N . LEU A 1 202 ? -42.677 -0.814 25.813 1.00 73.62 202 LEU A N 1
ATOM 1541 C CA . LEU A 1 202 ? -44.116 -0.739 25.546 1.00 73.62 202 LEU A CA 1
ATOM 1542 C C . LEU A 1 202 ? -44.635 -1.907 24.698 1.00 73.62 202 LEU A C 1
ATOM 1544 O O . LEU A 1 202 ? -45.778 -2.314 24.885 1.00 73.62 202 LEU A O 1
ATOM 1548 N N . SER A 1 203 ? -43.824 -2.453 23.790 1.00 66.62 203 SER A N 1
ATOM 1549 C CA . SER A 1 203 ? -44.222 -3.577 22.931 1.00 66.62 203 SER A CA 1
ATOM 1550 C C . SER A 1 203 ? -44.156 -4.940 23.627 1.00 66.62 203 SER A C 1
ATOM 1552 O O . SER A 1 203 ? -44.620 -5.930 23.068 1.00 66.62 203 SER A O 1
ATOM 1554 N N . GLY A 1 204 ? -43.566 -5.021 24.826 1.00 59.06 204 GLY A N 1
ATOM 1555 C CA . GLY A 1 204 ? -43.319 -6.289 25.519 1.00 59.06 204 GLY A CA 1
ATOM 1556 C C . GLY A 1 204 ? -42.243 -7.159 24.854 1.00 59.06 204 GLY A C 1
ATOM 1557 O O . GLY A 1 204 ? -41.954 -8.251 25.343 1.00 59.06 204 GLY A O 1
ATOM 1558 N N . ALA A 1 205 ? -41.618 -6.680 23.773 1.00 53.84 205 ALA A N 1
ATOM 1559 C CA . ALA A 1 205 ? -40.531 -7.359 23.087 1.00 53.84 205 ALA A CA 1
ATOM 1560 C C . ALA A 1 205 ? -39.231 -7.171 23.884 1.00 53.84 205 ALA A C 1
ATOM 1562 O O . ALA A 1 205 ? -38.463 -6.234 23.678 1.00 53.84 205 ALA A O 1
ATOM 1563 N N . VAL A 1 206 ? -38.992 -8.067 24.843 1.00 52.38 206 VAL A N 1
ATOM 1564 C CA . VAL A 1 206 ? -37.751 -8.085 25.641 1.00 52.38 206 VAL A CA 1
ATOM 1565 C C . VAL A 1 206 ? -36.563 -8.614 24.814 1.00 52.38 206 VAL A C 1
ATOM 1567 O O . VAL A 1 206 ? -35.408 -8.386 25.170 1.00 52.38 206 VAL A O 1
ATOM 1570 N N . THR A 1 207 ? -36.831 -9.287 23.688 1.00 51.88 207 THR A N 1
ATOM 1571 C CA . THR A 1 207 ? -35.835 -9.996 22.867 1.00 51.88 207 THR A CA 1
ATOM 1572 C C . THR A 1 207 ? -35.485 -9.314 21.538 1.00 51.88 207 THR A C 1
ATOM 1574 O O . THR A 1 207 ? -34.376 -9.524 21.048 1.00 51.88 207 THR A O 1
ATOM 1577 N N . GLU A 1 208 ? -36.360 -8.479 20.965 1.00 53.91 208 GLU A N 1
ATOM 1578 C CA . GLU A 1 208 ? -36.085 -7.769 19.703 1.00 53.91 208 GLU A CA 1
ATOM 1579 C C . GLU A 1 208 ? -35.294 -6.481 19.956 1.00 53.91 208 GLU A C 1
ATOM 1581 O O . GLU A 1 208 ? -35.685 -5.650 20.773 1.00 53.91 208 GLU A O 1
ATOM 1586 N N . GLN A 1 209 ? -34.160 -6.302 19.271 1.00 68.88 209 GLN A N 1
ATOM 1587 C CA . GLN A 1 209 ? -33.353 -5.082 19.388 1.00 68.88 209 GLN A CA 1
ATOM 1588 C C . GLN A 1 209 ? -33.752 -4.111 18.276 1.00 68.88 209 GLN A C 1
ATOM 1590 O O . GLN A 1 209 ? -33.404 -4.329 17.122 1.00 68.88 209 GLN A O 1
ATOM 1595 N N . ASP A 1 210 ? -34.474 -3.044 18.628 1.00 75.06 210 ASP A N 1
ATOM 1596 C CA . ASP A 1 210 ? -34.893 -2.002 17.681 1.00 75.06 210 ASP A CA 1
ATOM 1597 C C . ASP A 1 210 ? -33.988 -0.762 17.798 1.00 75.06 210 ASP A C 1
ATOM 1599 O O . ASP A 1 210 ? -33.847 -0.163 18.877 1.00 75.06 210 ASP A O 1
ATOM 1603 N N . TYR A 1 211 ? -33.375 -0.375 16.678 1.00 83.25 211 TYR A N 1
ATOM 1604 C CA . TYR A 1 211 ? -32.433 0.735 16.572 1.00 83.25 211 TYR A CA 1
ATOM 1605 C C . TYR A 1 211 ? -32.964 1.836 15.651 1.00 83.25 211 TYR A C 1
ATOM 1607 O O . TYR A 1 211 ? -33.489 1.592 14.569 1.00 83.25 211 TYR A O 1
ATOM 1615 N N . VAL A 1 212 ? -32.747 3.087 16.054 1.00 86.56 212 VAL A N 1
ATOM 1616 C CA . VAL A 1 212 ? -32.876 4.265 15.188 1.00 86.56 212 VAL A CA 1
ATOM 1617 C C . VAL A 1 212 ? -31.520 4.858 14.882 1.00 86.56 212 VAL A C 1
ATOM 1619 O O . VAL A 1 212 ? -30.604 4.788 15.693 1.00 86.56 212 VAL A O 1
ATOM 1622 N N . ARG A 1 213 ? -31.411 5.493 13.720 1.00 88.12 213 ARG A N 1
ATOM 1623 C CA . ARG A 1 213 ? -30.224 6.239 13.316 1.00 88.12 213 ARG A CA 1
ATOM 1624 C C . ARG A 1 213 ? -30.355 7.693 13.773 1.00 88.12 213 ARG A C 1
ATOM 1626 O O . ARG A 1 213 ? -31.351 8.341 13.460 1.00 88.12 213 ARG A O 1
ATOM 1633 N N . ILE A 1 214 ? -29.364 8.199 14.500 1.00 89.38 214 ILE A N 1
ATOM 1634 C CA . ILE A 1 214 ? -29.260 9.603 14.926 1.00 89.38 214 ILE A CA 1
ATOM 1635 C C . ILE A 1 214 ? -28.033 10.258 14.279 1.00 89.38 214 ILE A C 1
ATOM 1637 O O . ILE A 1 214 ? -27.059 9.547 14.044 1.00 89.38 214 ILE A O 1
ATOM 1641 N N . PRO A 1 215 ? -28.033 11.573 14.000 1.00 91.69 215 PRO A N 1
ATOM 1642 C CA . PRO A 1 215 ? -26.835 12.260 13.520 1.00 91.69 215 PRO A CA 1
ATOM 1643 C C . PRO A 1 215 ? -25.654 12.078 14.478 1.00 91.69 215 PRO A C 1
ATOM 1645 O O . PRO A 1 215 ? -25.835 12.132 15.696 1.00 91.69 215 PRO A O 1
ATOM 1648 N N . ASN A 1 216 ? -24.460 11.861 13.933 1.00 90.62 216 ASN A N 1
ATOM 1649 C CA . ASN A 1 216 ? -23.221 11.810 14.700 1.00 90.62 216 ASN A CA 1
ATOM 1650 C C . ASN A 1 216 ? -22.766 13.241 15.054 1.00 90.62 216 ASN A C 1
ATOM 1652 O O . ASN A 1 216 ? -22.449 13.998 14.135 1.00 90.62 216 ASN A O 1
ATOM 1656 N N . PRO A 1 217 ? -22.728 13.634 16.342 1.00 91.81 217 PRO A N 1
ATOM 1657 C CA . PRO A 1 217 ? -22.311 14.978 16.741 1.00 91.81 217 PRO A CA 1
ATOM 1658 C C . PRO A 1 217 ? -20.784 15.137 16.834 1.00 91.81 217 PRO A C 1
ATOM 1660 O O . PRO A 1 217 ? -20.314 16.245 17.067 1.00 91.81 217 PRO A O 1
ATOM 1663 N N . ILE A 1 218 ? -20.017 14.050 16.689 1.00 89.31 218 ILE A N 1
ATOM 1664 C CA . ILE A 1 218 ? -18.558 14.056 16.822 1.00 89.31 218 ILE A CA 1
ATOM 1665 C C . ILE A 1 218 ? -17.935 14.375 15.456 1.00 89.31 218 ILE A C 1
ATOM 1667 O O . ILE A 1 218 ? -18.139 13.599 14.513 1.00 89.31 218 ILE A O 1
ATOM 1671 N N . PRO A 1 219 ? -17.191 15.486 15.312 1.00 83.06 219 PRO A N 1
ATOM 1672 C CA . PRO A 1 219 ? -16.530 15.820 14.061 1.00 83.06 219 PRO A CA 1
ATOM 1673 C C . PRO A 1 219 ? -15.366 14.863 13.752 1.00 83.06 219 PRO A C 1
ATOM 1675 O O . PRO A 1 219 ? -14.804 14.229 14.653 1.00 83.06 219 PRO A O 1
ATOM 1678 N N . PRO A 1 220 ? -14.974 14.768 12.469 1.00 74.81 220 PRO A N 1
ATOM 1679 C CA . PRO A 1 220 ? -13.743 14.093 12.086 1.00 74.81 220 PRO A CA 1
ATOM 1680 C C . PRO A 1 220 ? -12.521 14.883 12.567 1.00 74.81 220 PRO A C 1
ATOM 1682 O O . PRO A 1 220 ? -12.604 16.066 12.911 1.00 74.81 220 PRO A O 1
ATOM 1685 N N . VAL A 1 221 ? -11.361 14.237 12.557 1.00 70.50 221 VAL A N 1
ATOM 1686 C CA . VAL A 1 221 ? -10.090 14.861 12.942 1.00 70.50 221 VAL A CA 1
ATOM 1687 C C . VAL A 1 221 ? -9.721 16.053 12.030 1.00 70.50 221 VAL A C 1
ATOM 1689 O O . VAL A 1 221 ? -9.840 15.981 10.809 1.00 70.50 221 VAL A O 1
ATOM 1692 N N . SER A 1 222 ? -9.270 17.167 12.633 1.00 68.56 222 SER A N 1
ATOM 1693 C CA . SER A 1 222 ? -8.887 18.413 11.937 1.00 68.56 222 SER A CA 1
ATOM 1694 C C . SER A 1 222 ? -7.503 18.333 11.296 1.00 68.56 222 SER A C 1
ATOM 1696 O O . SER A 1 222 ? -6.535 18.089 12.001 1.00 68.56 222 SER A O 1
ATOM 1698 N N . LEU A 1 223 ? -7.390 18.669 10.007 1.00 66.00 223 LEU A N 1
ATOM 1699 C CA . LEU A 1 223 ? -6.143 18.614 9.222 1.00 66.00 223 LEU A CA 1
ATOM 1700 C C . LEU A 1 223 ? -5.140 19.753 9.488 1.00 66.00 223 LEU A C 1
ATOM 1702 O O . LEU A 1 223 ? -4.052 19.751 8.915 1.00 66.00 223 LEU A O 1
ATOM 1706 N N . VAL A 1 224 ? -5.516 20.769 10.271 1.00 69.69 224 VAL A N 1
ATOM 1707 C CA . VAL A 1 224 ? -4.803 22.062 10.314 1.00 69.69 224 VAL A CA 1
ATOM 1708 C C . VAL A 1 224 ? -3.433 21.970 10.993 1.00 69.69 224 VAL A C 1
ATOM 1710 O O . VAL A 1 224 ? -2.515 22.678 10.580 1.00 69.69 224 VAL A O 1
ATOM 1713 N N . ASP A 1 225 ? -3.276 21.078 11.972 1.00 78.75 225 ASP A N 1
ATOM 1714 C CA . ASP A 1 225 ? -2.079 21.002 12.824 1.00 78.75 225 ASP A CA 1
ATOM 1715 C C . ASP A 1 225 ? -0.793 20.711 12.030 1.00 78.75 225 ASP A C 1
ATOM 1717 O O . ASP A 1 225 ? 0.265 21.259 12.330 1.00 78.75 225 ASP A O 1
ATOM 1721 N N . GLU A 1 226 ? -0.890 19.906 10.969 1.00 88.12 226 GLU A N 1
ATOM 1722 C CA . GLU A 1 226 ? 0.260 19.468 10.163 1.00 88.12 226 GLU A CA 1
ATOM 1723 C C . GLU A 1 226 ? 0.483 20.306 8.892 1.00 88.12 226 GLU A C 1
ATOM 1725 O O . GLU A 1 226 ? 1.458 20.099 8.163 1.00 88.12 226 GLU A O 1
ATOM 1730 N N . LEU A 1 227 ? -0.403 21.267 8.596 1.00 91.00 227 LEU A N 1
ATOM 1731 C CA . LEU A 1 227 ? -0.297 22.099 7.390 1.00 91.00 227 LEU A CA 1
ATOM 1732 C C . LEU A 1 227 ? 0.998 22.925 7.319 1.00 91.00 227 LEU A C 1
ATOM 1734 O O . LEU A 1 227 ? 1.565 22.985 6.224 1.00 91.00 227 LEU A O 1
ATOM 1738 N N . PRO A 1 228 ? 1.491 23.563 8.405 1.00 94.00 228 PRO A N 1
ATOM 1739 C CA . PRO A 1 228 ? 2.729 24.341 8.344 1.00 94.00 228 PRO A CA 1
ATOM 1740 C C . PRO A 1 228 ? 3.931 23.483 7.939 1.00 94.00 228 PRO A C 1
ATOM 1742 O O . PRO A 1 228 ? 4.632 23.828 6.989 1.00 94.00 228 PRO A O 1
ATOM 1745 N N . TRP A 1 229 ? 4.095 22.324 8.585 1.00 93.50 229 TRP A N 1
ATOM 1746 C CA . TRP A 1 229 ? 5.157 21.370 8.263 1.00 93.50 229 TRP A CA 1
ATOM 1747 C C . TRP A 1 229 ? 5.038 20.859 6.823 1.00 93.50 229 TRP A C 1
ATOM 1749 O O . TRP A 1 229 ? 6.021 20.831 6.086 1.00 93.50 229 TRP A O 1
ATOM 1759 N N . ALA A 1 230 ? 3.827 20.496 6.386 1.00 93.44 230 ALA A N 1
ATOM 1760 C CA . ALA A 1 230 ? 3.618 19.984 5.035 1.00 93.44 230 ALA A CA 1
ATOM 1761 C C . ALA A 1 230 ? 3.935 21.036 3.958 1.00 93.44 230 ALA A C 1
ATOM 1763 O O . ALA A 1 230 ? 4.496 20.686 2.918 1.00 93.44 230 ALA A O 1
ATOM 1764 N N . ARG A 1 231 ? 3.611 22.318 4.195 1.00 95.38 231 ARG A N 1
ATOM 1765 C CA . ARG A 1 231 ? 3.960 23.421 3.280 1.00 95.38 231 ARG A CA 1
ATOM 1766 C C . ARG A 1 231 ? 5.466 23.604 3.168 1.00 95.38 231 ARG A C 1
ATOM 1768 O O . ARG A 1 231 ? 5.968 23.697 2.050 1.00 95.38 231 ARG A O 1
ATOM 1775 N N . GLU A 1 232 ? 6.165 23.640 4.297 1.00 95.12 232 GLU A N 1
ATOM 1776 C CA . GLU A 1 232 ? 7.623 23.771 4.337 1.00 95.12 232 GLU A CA 1
ATOM 1777 C C . GLU A 1 232 ? 8.293 22.601 3.607 1.00 95.12 232 GLU A C 1
ATOM 1779 O O . GLU A 1 232 ? 9.016 22.815 2.635 1.00 95.12 232 GLU A O 1
ATOM 1784 N N . HIS A 1 233 ? 7.925 21.366 3.962 1.00 93.38 233 HIS A N 1
ATOM 1785 C CA . HIS A 1 233 ? 8.478 20.155 3.357 1.00 93.38 233 HIS A CA 1
ATOM 1786 C C . HIS A 1 233 ? 8.273 20.096 1.835 1.00 93.38 233 HIS A C 1
ATOM 1788 O O . HIS A 1 233 ? 9.186 19.753 1.084 1.00 93.38 233 HIS A O 1
ATOM 1794 N N . VAL A 1 234 ? 7.074 20.428 1.345 1.00 94.06 234 VAL A N 1
ATOM 1795 C CA . VAL A 1 234 ? 6.803 20.450 -0.101 1.00 94.06 234 VAL A CA 1
ATOM 1796 C C . VAL A 1 234 ? 7.593 21.567 -0.790 1.00 94.06 234 VAL A C 1
ATOM 1798 O O . VAL A 1 234 ? 8.130 21.347 -1.875 1.00 94.06 234 VAL A O 1
ATOM 1801 N N . SER A 1 235 ? 7.703 22.743 -0.168 1.00 94.38 235 SER A N 1
ATOM 1802 C CA . SER A 1 235 ? 8.435 23.889 -0.720 1.00 94.38 235 SER A CA 1
ATOM 1803 C C . SER A 1 235 ? 9.936 23.621 -0.863 1.00 94.38 235 SER A C 1
ATOM 1805 O O . SER A 1 235 ? 10.524 23.948 -1.900 1.00 94.38 235 SER A O 1
ATOM 1807 N N . GLU A 1 236 ? 10.564 23.009 0.141 1.00 93.44 236 GLU A N 1
ATOM 1808 C CA . GLU A 1 236 ? 11.982 22.625 0.093 1.00 93.44 236 GLU A CA 1
ATOM 1809 C C . GLU A 1 236 ? 12.241 21.662 -1.067 1.00 93.44 236 GLU A C 1
ATOM 1811 O O . GLU A 1 236 ? 13.061 21.935 -1.947 1.00 93.44 236 GLU A O 1
ATOM 1816 N N . ARG A 1 237 ? 11.444 20.593 -1.156 1.00 92.81 237 ARG A N 1
ATOM 1817 C CA . ARG A 1 237 ? 11.593 19.585 -2.212 1.00 92.81 237 ARG A CA 1
ATOM 1818 C C . ARG A 1 237 ? 11.336 20.143 -3.605 1.00 92.81 237 ARG A C 1
ATOM 1820 O O . ARG A 1 237 ? 12.000 19.735 -4.561 1.00 92.81 237 ARG A O 1
ATOM 1827 N N . LEU A 1 238 ? 10.376 21.059 -3.748 1.00 93.69 238 LEU A N 1
ATOM 1828 C CA . LEU A 1 238 ? 10.142 21.771 -5.005 1.00 93.69 238 LEU A CA 1
ATOM 1829 C C . LEU A 1 238 ? 11.373 22.578 -5.414 1.00 93.69 238 LEU A C 1
ATOM 1831 O O . LEU A 1 238 ? 11.794 22.477 -6.563 1.00 93.69 238 LEU A O 1
ATOM 1835 N N . THR A 1 239 ? 11.972 23.315 -4.479 1.00 93.25 239 THR A N 1
ATOM 1836 C CA . THR A 1 239 ? 13.172 24.126 -4.729 1.00 93.25 239 THR A CA 1
ATOM 1837 C C . THR A 1 239 ? 14.342 23.255 -5.189 1.00 93.25 239 THR A C 1
ATOM 1839 O O . THR A 1 239 ? 14.954 23.536 -6.222 1.00 93.25 239 THR A O 1
ATOM 1842 N N . GLU A 1 240 ? 14.606 22.155 -4.482 1.00 91.56 240 GLU A N 1
ATOM 1843 C CA . GLU A 1 240 ? 15.653 21.189 -4.840 1.00 91.56 240 GLU A CA 1
ATOM 1844 C C . GLU A 1 240 ? 15.412 20.572 -6.222 1.00 91.56 240 GLU A C 1
ATOM 1846 O O . GLU A 1 240 ? 16.303 20.552 -7.074 1.00 91.56 240 GLU A O 1
ATOM 1851 N N . THR A 1 241 ? 14.185 20.115 -6.483 1.00 92.25 241 THR A N 1
ATOM 1852 C CA . THR A 1 241 ? 13.842 19.471 -7.758 1.00 92.25 241 THR A CA 1
ATOM 1853 C C . THR A 1 241 ? 13.916 20.460 -8.918 1.00 92.25 241 THR A C 1
ATOM 1855 O O . THR A 1 241 ? 14.429 20.117 -9.981 1.00 92.25 241 THR A O 1
ATOM 1858 N N . MET A 1 242 ? 13.452 21.700 -8.736 1.00 92.94 242 MET A N 1
ATOM 1859 C CA . MET A 1 242 ? 13.560 22.747 -9.756 1.00 92.94 242 MET A CA 1
ATOM 1860 C C . MET A 1 242 ? 15.018 23.065 -10.088 1.00 92.94 242 MET A C 1
ATOM 1862 O O . MET A 1 242 ? 15.335 23.232 -11.264 1.00 92.94 242 MET A O 1
ATOM 1866 N N . ALA A 1 243 ? 15.908 23.095 -9.091 1.00 92.50 243 ALA A N 1
ATOM 1867 C CA . ALA A 1 243 ? 17.336 23.293 -9.318 1.00 92.50 243 ALA A CA 1
ATOM 1868 C C . ALA A 1 243 ? 17.943 22.144 -10.141 1.00 92.50 243 ALA A C 1
ATOM 1870 O O . ALA A 1 243 ? 18.622 22.396 -11.138 1.00 92.50 243 ALA A O 1
ATOM 1871 N N . VAL A 1 244 ? 17.639 20.891 -9.783 1.00 91.44 244 VAL A N 1
ATOM 1872 C CA . VAL A 1 244 ? 18.095 19.695 -10.517 1.00 91.44 244 VAL A CA 1
ATOM 1873 C C . VAL A 1 244 ? 17.541 19.663 -11.945 1.00 91.44 244 VAL A C 1
ATOM 1875 O O . VAL A 1 244 ? 18.253 19.328 -12.891 1.00 91.44 244 VAL A O 1
ATOM 1878 N N . GLU A 1 245 ? 16.278 20.040 -12.129 1.00 92.12 245 GLU A N 1
ATOM 1879 C CA . GLU A 1 245 ? 15.625 20.081 -13.436 1.00 92.12 245 GLU A CA 1
ATOM 1880 C C . GLU A 1 245 ? 15.869 21.393 -14.202 1.00 92.12 245 GLU A C 1
ATOM 1882 O O . GLU A 1 245 ? 15.319 21.565 -15.291 1.00 92.12 245 GLU A O 1
ATOM 1887 N N . GLY A 1 246 ? 16.679 22.322 -13.684 1.00 91.19 246 GLY A N 1
ATOM 1888 C CA . GLY A 1 246 ? 16.985 23.606 -14.327 1.00 91.19 246 GLY A CA 1
ATOM 1889 C C . GLY A 1 246 ? 15.750 24.461 -14.645 1.00 91.19 246 GLY A C 1
ATOM 1890 O O . GLY A 1 246 ? 15.714 25.121 -15.684 1.00 91.19 246 GLY A O 1
ATOM 1891 N N . LEU A 1 247 ? 14.718 24.404 -13.802 1.00 90.12 247 LEU A N 1
ATOM 1892 C CA . LEU A 1 247 ? 13.478 25.165 -13.949 1.00 90.12 247 LEU A CA 1
ATOM 1893 C C . LEU A 1 247 ? 13.569 26.483 -13.173 1.00 90.12 247 LEU A C 1
ATOM 1895 O O . LEU A 1 247 ? 13.905 26.498 -11.993 1.00 90.12 247 LEU A O 1
ATOM 1899 N N . THR A 1 248 ? 13.221 27.594 -13.822 1.00 88.75 248 THR A N 1
ATOM 1900 C CA . THR A 1 248 ? 13.164 28.925 -13.186 1.00 88.75 248 THR A CA 1
ATOM 1901 C C . THR A 1 248 ? 11.776 29.275 -12.656 1.00 88.75 248 THR A C 1
ATOM 1903 O O . THR A 1 248 ? 11.639 30.193 -11.851 1.00 88.75 248 THR A O 1
ATOM 1906 N N . GLN A 1 249 ? 10.745 28.557 -13.105 1.00 88.19 249 GLN A N 1
ATOM 1907 C CA . GLN A 1 249 ? 9.358 28.721 -12.685 1.00 88.19 249 GLN A CA 1
ATOM 1908 C C . GLN A 1 249 ? 8.717 27.355 -12.464 1.00 88.19 249 GLN A C 1
ATOM 1910 O O . GLN A 1 249 ? 9.018 26.395 -13.178 1.00 88.19 249 GLN A O 1
ATOM 1915 N N . LEU A 1 250 ? 7.840 27.284 -11.465 1.00 87.50 250 LEU A N 1
ATOM 1916 C CA . LEU A 1 250 ? 7.072 26.084 -11.178 1.00 87.50 250 LEU A CA 1
ATOM 1917 C C . LEU A 1 250 ? 6.022 25.871 -12.284 1.00 87.50 250 LEU A C 1
ATOM 1919 O O . LEU A 1 250 ? 5.278 26.808 -12.583 1.00 87.50 250 LEU A O 1
ATOM 1923 N N . PRO A 1 251 ? 5.936 24.672 -12.889 1.00 84.75 251 PRO A N 1
ATOM 1924 C CA . PRO A 1 251 ? 4.849 24.340 -13.801 1.00 84.75 251 PRO A CA 1
ATOM 1925 C C . PRO A 1 251 ? 3.481 24.431 -13.123 1.00 84.75 251 PRO A C 1
ATOM 1927 O O . PRO A 1 251 ? 3.373 24.288 -11.905 1.00 84.75 251 PRO A O 1
ATOM 1930 N N . GLU A 1 252 ? 2.425 24.611 -13.913 1.00 84.44 252 GLU A N 1
ATOM 1931 C CA . GLU A 1 252 ? 1.058 24.589 -13.394 1.00 84.44 252 GLU A CA 1
ATOM 1932 C C . GLU A 1 252 ? 0.765 23.226 -12.746 1.00 84.44 252 GLU A C 1
ATOM 1934 O O . GLU A 1 252 ? 0.759 22.185 -13.406 1.00 84.44 252 GLU A O 1
ATOM 1939 N N . CYS A 1 253 ? 0.590 23.225 -11.425 1.00 85.00 253 CYS A N 1
ATOM 1940 C CA . CYS A 1 253 ? 0.337 22.029 -10.635 1.00 85.00 253 CYS A CA 1
ATOM 1941 C C . CYS A 1 253 ? -0.393 22.381 -9.333 1.00 85.00 253 CYS A C 1
ATOM 1943 O O . CYS A 1 253 ? -0.272 23.488 -8.809 1.00 85.00 253 CYS A O 1
ATOM 1945 N N . ASP A 1 254 ? -1.150 21.422 -8.803 1.00 88.44 254 ASP A N 1
ATOM 1946 C CA . ASP A 1 254 ? -1.947 21.608 -7.589 1.00 88.44 254 ASP A CA 1
ATOM 1947 C C . ASP A 1 254 ? -1.108 21.322 -6.335 1.00 88.44 254 ASP A C 1
ATOM 1949 O O . ASP A 1 254 ? -1.155 20.246 -5.732 1.00 88.44 254 ASP A O 1
ATOM 1953 N N . VAL A 1 255 ? -0.263 22.290 -5.978 1.00 91.81 255 VAL A N 1
ATOM 1954 C CA . VAL A 1 255 ? 0.592 22.205 -4.785 1.00 91.81 255 VAL A CA 1
ATOM 1955 C C . VAL A 1 255 ? -0.251 22.107 -3.514 1.00 91.81 255 VAL A C 1
ATOM 1957 O O . VAL A 1 255 ? 0.112 21.360 -2.605 1.00 91.81 255 VAL A O 1
ATOM 1960 N N . ASP A 1 256 ? -1.386 22.806 -3.453 1.00 91.00 256 ASP A N 1
ATOM 1961 C CA . ASP A 1 256 ? -2.263 22.789 -2.283 1.00 91.00 256 ASP A CA 1
ATOM 1962 C C . ASP A 1 256 ? -2.854 21.391 -2.045 1.00 91.00 256 ASP A C 1
ATOM 1964 O O . ASP A 1 256 ? -2.831 20.919 -0.907 1.00 91.00 256 ASP A O 1
ATOM 1968 N N . ASN A 1 257 ? -3.269 20.663 -3.090 1.00 91.56 257 ASN A N 1
ATOM 1969 C CA . ASN A 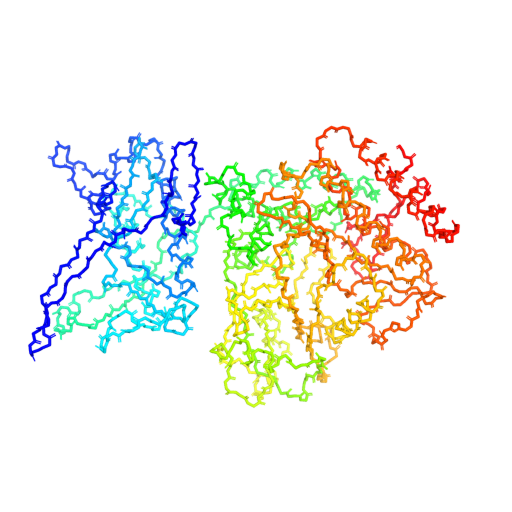1 257 ? -3.683 19.261 -2.958 1.00 91.56 257 ASN A CA 1
ATOM 1970 C C . ASN A 1 257 ? -2.574 18.388 -2.355 1.00 91.56 257 ASN A C 1
ATOM 1972 O O . ASN A 1 257 ? -2.839 17.598 -1.442 1.00 91.56 257 ASN A O 1
ATOM 1976 N N . ALA A 1 258 ? -1.332 18.535 -2.827 1.00 91.38 258 ALA A N 1
ATOM 1977 C CA . ALA A 1 258 ? -0.201 17.773 -2.302 1.00 91.38 258 ALA A CA 1
ATOM 1978 C C . ALA A 1 258 ? 0.083 18.107 -0.827 1.00 91.38 258 ALA A C 1
ATOM 1980 O O . ALA A 1 258 ? 0.295 17.193 -0.029 1.00 91.38 258 ALA A O 1
ATOM 1981 N N . VAL A 1 259 ? 0.041 19.391 -0.460 1.00 92.56 259 VAL A N 1
ATOM 1982 C CA . VAL A 1 259 ? 0.240 19.879 0.914 1.00 92.56 259 VAL A CA 1
ATOM 1983 C C . VAL A 1 259 ? -0.853 19.364 1.845 1.00 92.56 259 VAL A C 1
ATOM 1985 O O . VAL A 1 259 ? -0.544 18.770 2.876 1.00 92.56 259 VAL A O 1
ATOM 1988 N N . THR A 1 260 ? -2.128 19.550 1.497 1.00 89.81 260 THR A N 1
ATOM 1989 C CA . THR A 1 260 ? -3.250 19.121 2.342 1.00 89.81 260 THR A CA 1
ATOM 1990 C C . THR A 1 260 ? -3.280 17.603 2.496 1.00 89.81 260 THR A C 1
ATOM 1992 O O . THR A 1 260 ? -3.501 17.104 3.599 1.00 89.81 260 THR A O 1
ATOM 1995 N N . THR A 1 261 ? -2.993 16.856 1.425 1.00 89.69 261 THR A N 1
ATOM 1996 C CA . THR A 1 261 ? -2.897 15.391 1.492 1.00 89.69 261 THR A CA 1
ATOM 1997 C C . THR A 1 261 ? -1.748 14.952 2.393 1.00 89.69 261 THR A C 1
ATOM 1999 O O . THR A 1 261 ? -1.926 14.053 3.212 1.00 89.69 261 THR A O 1
ATOM 2002 N N . LEU A 1 262 ? -0.574 15.576 2.269 1.00 91.62 262 LEU A N 1
ATOM 2003 C CA . LEU A 1 262 ? 0.585 15.246 3.093 1.00 91.62 262 LEU A CA 1
ATOM 2004 C C . LEU A 1 262 ? 0.340 15.560 4.577 1.00 91.62 262 LEU A C 1
ATOM 2006 O O . LEU A 1 262 ? 0.655 14.721 5.418 1.00 91.62 262 LEU A O 1
ATOM 2010 N N . ALA A 1 263 ? -0.258 16.713 4.889 1.00 89.94 263 ALA A N 1
ATOM 2011 C CA . ALA A 1 263 ? -0.626 17.092 6.254 1.00 89.94 263 ALA A CA 1
ATOM 2012 C C . ALA A 1 263 ? -1.575 16.063 6.881 1.00 89.94 263 ALA A C 1
ATOM 2014 O O . ALA A 1 263 ? -1.313 15.547 7.965 1.00 89.94 263 ALA A O 1
ATOM 2015 N N . HIS A 1 264 ? -2.627 15.688 6.150 1.00 85.50 264 HIS A N 1
ATOM 2016 C CA . HIS A 1 264 ? -3.567 14.666 6.594 1.00 85.50 264 HIS A CA 1
ATOM 2017 C C . HIS A 1 264 ? -2.884 13.323 6.860 1.00 85.50 264 HIS A C 1
ATOM 2019 O O . HIS A 1 264 ? -3.041 12.728 7.925 1.00 85.50 264 HIS A O 1
ATOM 2025 N N . VAL A 1 265 ? -2.090 12.860 5.896 1.00 88.25 265 VAL A N 1
ATOM 2026 C CA . VAL A 1 265 ? -1.375 11.591 5.991 1.00 88.25 265 VAL A CA 1
ATOM 2027 C C . VAL A 1 265 ? -0.422 11.579 7.190 1.00 88.25 265 VAL A C 1
ATOM 2029 O O . VAL A 1 265 ? -0.412 10.599 7.937 1.00 88.25 265 VAL A O 1
ATOM 2032 N N . LYS A 1 266 ? 0.346 12.655 7.405 1.00 89.56 266 LYS A N 1
ATOM 2033 C CA . LYS A 1 266 ? 1.233 12.779 8.567 1.00 89.56 266 LYS A CA 1
ATOM 2034 C C . LYS A 1 266 ? 0.446 12.690 9.866 1.00 89.56 266 LYS A C 1
ATOM 2036 O O . LYS A 1 266 ? 0.800 11.889 10.723 1.00 89.56 266 LYS A O 1
ATOM 2041 N N . GLN A 1 267 ? -0.646 13.437 9.983 1.00 84.44 267 GLN A N 1
ATOM 2042 C CA . GLN A 1 267 ? -1.434 13.473 11.208 1.00 84.44 267 GLN A CA 1
ATOM 2043 C C . GLN A 1 267 ? -1.996 12.095 11.579 1.00 84.44 267 GLN A C 1
ATOM 2045 O O . GLN A 1 267 ? -1.918 11.674 12.735 1.00 84.44 267 GLN A O 1
ATOM 2050 N N . VAL A 1 268 ? -2.551 11.382 10.597 1.00 79.56 268 VAL A N 1
ATOM 2051 C CA . VAL A 1 268 ? -3.121 10.043 10.795 1.00 79.56 268 VAL A CA 1
ATOM 2052 C C . VAL A 1 268 ? -2.041 9.048 11.218 1.00 79.56 268 VAL A C 1
ATOM 2054 O O . VAL A 1 268 ? -2.245 8.274 12.156 1.00 79.56 268 VAL A O 1
ATOM 2057 N N . VAL A 1 269 ? -0.880 9.075 10.561 1.00 85.31 269 VAL A N 1
ATOM 2058 C CA . VAL A 1 269 ? 0.230 8.169 10.884 1.00 85.31 269 VAL A CA 1
ATOM 2059 C C . VAL A 1 269 ? 0.844 8.497 12.241 1.00 85.31 269 VAL A C 1
ATOM 2061 O O . VAL A 1 269 ? 1.022 7.584 13.044 1.00 85.31 269 VAL A O 1
ATOM 2064 N N . ASP A 1 270 ? 1.093 9.769 12.551 1.00 83.94 270 ASP A N 1
ATOM 2065 C CA . ASP A 1 270 ? 1.665 10.185 13.833 1.00 83.94 270 ASP A CA 1
ATOM 2066 C C . ASP A 1 270 ? 0.759 9.781 14.997 1.00 83.94 270 ASP A C 1
ATOM 2068 O O . ASP A 1 270 ? 1.239 9.223 15.983 1.00 83.94 270 ASP A O 1
ATOM 2072 N N . ARG A 1 271 ? -0.562 9.964 14.868 1.00 75.62 271 ARG A N 1
ATOM 2073 C CA . ARG A 1 271 ? -1.526 9.488 15.873 1.00 75.62 271 ARG A CA 1
ATOM 2074 C C . ARG A 1 271 ? -1.440 7.984 16.073 1.00 75.62 271 ARG A C 1
ATOM 2076 O O . ARG A 1 271 ? -1.372 7.539 17.213 1.00 75.62 271 ARG A O 1
ATOM 2083 N N . ARG A 1 272 ? -1.387 7.202 14.991 1.00 74.75 272 ARG A N 1
ATOM 2084 C CA . ARG A 1 272 ? -1.225 5.743 15.087 1.00 74.75 272 ARG A CA 1
ATOM 2085 C C . ARG A 1 272 ? 0.092 5.370 15.766 1.00 74.75 272 ARG A C 1
ATOM 2087 O O . ARG A 1 272 ? 0.104 4.444 16.569 1.00 74.75 272 ARG A O 1
ATOM 2094 N N . LEU A 1 273 ? 1.174 6.099 15.490 1.00 73.25 273 LEU A N 1
ATOM 2095 C CA . LEU A 1 273 ? 2.507 5.841 16.037 1.00 73.25 273 LEU A CA 1
ATOM 2096 C C . LEU A 1 273 ? 2.688 6.265 17.500 1.00 73.25 273 LEU A C 1
ATOM 2098 O O . LEU A 1 273 ? 3.538 5.676 18.159 1.00 73.25 273 LEU A O 1
ATOM 2102 N N . ARG A 1 274 ? 1.878 7.184 18.056 1.00 69.12 274 ARG A N 1
ATOM 2103 C CA . ARG A 1 274 ? 1.934 7.603 19.486 1.00 69.12 274 ARG A CA 1
ATOM 2104 C C . ARG A 1 274 ? 1.871 6.445 20.492 1.00 69.12 274 ARG A C 1
ATOM 2106 O O . ARG A 1 274 ? 2.169 6.624 21.670 1.00 69.12 274 ARG A O 1
ATOM 2113 N N . PHE A 1 275 ? 1.437 5.277 20.039 1.00 57.72 275 PHE A N 1
ATOM 2114 C CA . PHE A 1 275 ? 1.190 4.092 20.850 1.00 57.72 275 PHE A CA 1
ATOM 2115 C C . PHE A 1 275 ? 2.257 3.010 20.679 1.00 57.72 275 PHE A C 1
ATOM 2117 O O . PHE A 1 275 ? 2.192 1.985 21.352 1.00 57.72 275 PHE A O 1
ATOM 2124 N N . TYR A 1 276 ? 3.229 3.231 19.799 1.00 60.62 276 TYR A N 1
ATOM 2125 C CA . TYR A 1 276 ? 4.283 2.278 19.487 1.00 60.62 276 TYR A CA 1
ATOM 2126 C C . TYR A 1 276 ? 5.639 2.927 19.709 1.00 60.62 276 TYR A C 1
ATOM 2128 O O . TYR A 1 276 ? 5.813 4.133 19.536 1.00 60.62 276 TYR A O 1
ATOM 2136 N N . ARG A 1 277 ? 6.631 2.120 20.080 1.00 66.94 277 ARG A N 1
ATOM 2137 C CA . ARG A 1 277 ? 7.994 2.627 20.318 1.00 66.94 277 ARG A CA 1
ATOM 2138 C C . ARG A 1 277 ? 8.646 3.122 19.032 1.00 66.94 277 ARG A C 1
ATOM 2140 O O . ARG A 1 277 ? 9.522 3.980 19.057 1.00 66.94 277 ARG A O 1
ATOM 2147 N N . SER A 1 278 ? 8.247 2.527 17.917 1.00 78.00 278 SER A N 1
ATOM 2148 C CA . SER A 1 278 ? 8.731 2.834 16.583 1.00 78.00 278 SER A CA 1
ATOM 2149 C C . SER A 1 278 ? 7.731 2.323 15.540 1.00 78.00 278 SER A C 1
ATOM 2151 O O . SER A 1 278 ? 6.863 1.505 15.856 1.00 78.00 278 SER A O 1
ATOM 2153 N N . PRO A 1 279 ? 7.860 2.731 14.269 1.00 84.69 279 PRO A N 1
ATOM 2154 C CA . PRO A 1 279 ? 7.101 2.112 13.186 1.00 84.69 279 PRO A CA 1
ATOM 2155 C C . PRO A 1 279 ? 7.316 0.591 13.083 1.00 84.69 279 PRO A C 1
ATOM 2157 O O . PRO A 1 279 ? 6.373 -0.138 12.789 1.00 84.69 279 PRO A O 1
ATOM 2160 N N . ALA A 1 280 ? 8.531 0.104 13.370 1.00 85.00 280 ALA A N 1
ATOM 2161 C CA . ALA A 1 280 ? 8.848 -1.326 13.358 1.00 85.00 280 ALA A CA 1
ATOM 2162 C C . ALA A 1 280 ? 8.049 -2.105 14.418 1.00 85.00 280 ALA A C 1
ATOM 2164 O O . ALA A 1 280 ? 7.551 -3.190 14.133 1.00 85.00 280 ALA A O 1
ATOM 2165 N N . ASP A 1 281 ? 7.852 -1.519 15.603 1.00 74.69 281 ASP A N 1
ATOM 2166 C CA . ASP A 1 281 ? 7.037 -2.095 16.679 1.00 74.69 281 ASP A CA 1
ATOM 2167 C C . ASP A 1 281 ? 5.575 -2.287 16.233 1.00 74.69 281 ASP A C 1
ATOM 2169 O O . ASP A 1 281 ? 5.040 -3.393 16.317 1.00 74.69 281 ASP A O 1
ATOM 2173 N N . LEU A 1 282 ? 4.962 -1.257 15.631 1.00 76.56 282 LEU A N 1
ATOM 2174 C CA . LEU A 1 282 ? 3.615 -1.361 15.051 1.00 76.56 282 LEU A CA 1
ATOM 2175 C C . LEU A 1 282 ? 3.532 -2.463 13.991 1.00 76.56 282 LEU A C 1
ATOM 2177 O O . LEU A 1 282 ? 2.625 -3.296 14.041 1.00 76.56 282 LEU A O 1
ATOM 2181 N N . ILE A 1 283 ? 4.478 -2.496 13.052 1.00 82.62 283 ILE A N 1
ATOM 2182 C CA . ILE A 1 283 ? 4.516 -3.516 11.999 1.00 82.62 283 ILE A CA 1
ATOM 2183 C C . ILE A 1 283 ? 4.588 -4.923 12.617 1.00 82.62 283 ILE A C 1
ATOM 2185 O O . ILE A 1 283 ? 3.826 -5.796 12.204 1.00 82.62 283 ILE A O 1
ATOM 2189 N N . SER A 1 284 ? 5.416 -5.145 13.641 1.00 79.12 284 SER A N 1
ATOM 2190 C CA . SER A 1 284 ? 5.549 -6.455 14.298 1.00 79.12 284 SER A CA 1
ATOM 2191 C C . SER A 1 284 ? 4.298 -6.926 15.034 1.00 79.12 284 SER A C 1
ATOM 2193 O O . SER A 1 284 ? 4.106 -8.136 15.175 1.00 79.12 284 SER A O 1
ATOM 2195 N N . THR A 1 285 ? 3.419 -6.017 15.473 1.00 66.81 285 THR A N 1
ATOM 2196 C CA . THR A 1 285 ? 2.144 -6.407 16.106 1.00 66.81 285 THR A CA 1
ATOM 2197 C C . THR A 1 285 ? 1.149 -7.037 15.132 1.00 66.81 285 THR A C 1
ATOM 2199 O O . THR A 1 285 ? 0.222 -7.734 15.558 1.00 66.81 285 THR A O 1
ATOM 2202 N N . ALA A 1 286 ? 1.330 -6.815 13.829 1.00 70.38 286 ALA A N 1
ATOM 2203 C CA . ALA A 1 286 ? 0.468 -7.375 12.807 1.00 70.38 286 ALA A CA 1
ATOM 2204 C C . ALA A 1 286 ? 0.863 -8.820 12.452 1.00 70.38 286 ALA A C 1
ATOM 2206 O O . ALA A 1 286 ? 2.048 -9.177 12.497 1.00 70.38 286 ALA A O 1
ATOM 2207 N N . PRO A 1 287 ? -0.109 -9.661 12.041 1.00 71.44 287 PRO A N 1
ATOM 2208 C CA . PRO A 1 287 ? 0.188 -10.966 11.460 1.00 71.44 287 PRO A CA 1
ATOM 2209 C C . PRO A 1 287 ? 1.194 -10.839 10.302 1.00 71.44 287 PRO A C 1
ATOM 2211 O O . PRO A 1 287 ? 1.067 -9.878 9.538 1.00 71.44 287 PRO A O 1
ATOM 2214 N N . PRO A 1 288 ? 2.128 -11.796 10.124 1.00 79.00 288 PRO A N 1
ATOM 2215 C CA . PRO A 1 288 ? 3.137 -11.787 9.055 1.00 79.00 288 PRO A CA 1
ATOM 2216 C C . PRO A 1 288 ? 2.595 -11.360 7.679 1.00 79.00 288 PRO A C 1
ATOM 2218 O O . PRO A 1 288 ? 3.118 -10.434 7.060 1.00 79.00 288 PRO A O 1
ATOM 2221 N N . GLU A 1 289 ? 1.456 -11.934 7.280 1.00 80.38 289 GLU A N 1
ATOM 2222 C CA . GLU A 1 289 ? 0.754 -11.681 6.008 1.00 80.38 289 GLU A CA 1
ATOM 2223 C C . GLU A 1 289 ? 0.321 -10.212 5.799 1.00 80.38 289 GLU A C 1
ATOM 2225 O O . GLU A 1 289 ? 0.057 -9.784 4.678 1.00 80.38 289 GLU A O 1
ATOM 2230 N N . LEU A 1 290 ? 0.161 -9.447 6.886 1.00 82.19 290 LEU A N 1
ATOM 2231 C CA . LEU A 1 290 ? -0.351 -8.072 6.887 1.00 82.19 290 LEU A CA 1
ATOM 2232 C C . LEU A 1 290 ? 0.731 -7.029 7.175 1.00 82.19 290 LEU A C 1
ATOM 2234 O O . LEU A 1 290 ? 0.501 -5.838 6.957 1.00 82.19 290 LEU A O 1
ATOM 2238 N N . ARG A 1 291 ? 1.918 -7.443 7.627 1.00 86.81 291 ARG A N 1
ATOM 2239 C CA . ARG A 1 291 ? 3.015 -6.522 7.964 1.00 86.81 291 ARG A CA 1
ATOM 2240 C C . ARG A 1 291 ? 3.395 -5.614 6.798 1.00 86.81 291 ARG A C 1
ATOM 2242 O O . ARG A 1 291 ? 3.648 -4.434 7.013 1.00 86.81 291 ARG A O 1
ATOM 2249 N N . GLY A 1 292 ? 3.359 -6.130 5.568 1.00 90.38 292 GLY A N 1
ATOM 2250 C CA . GLY A 1 292 ? 3.632 -5.348 4.361 1.00 90.38 292 GLY A CA 1
ATOM 2251 C C . GLY A 1 292 ? 2.661 -4.182 4.159 1.00 90.38 292 GLY A C 1
ATOM 2252 O O . GLY A 1 292 ? 3.094 -3.055 3.935 1.00 90.38 292 GLY A O 1
ATOM 2253 N N . VAL A 1 293 ? 1.351 -4.419 4.295 1.00 89.44 293 VAL A N 1
ATOM 2254 C CA . VAL A 1 293 ? 0.337 -3.354 4.152 1.00 89.44 293 VAL A CA 1
ATOM 2255 C C . VAL A 1 293 ? 0.300 -2.413 5.357 1.00 89.44 293 VAL A C 1
ATOM 2257 O O . VAL A 1 293 ? 0.025 -1.224 5.197 1.00 89.44 293 VAL A O 1
ATOM 2260 N N . VAL A 1 294 ? 0.645 -2.901 6.553 1.00 86.62 294 VAL A N 1
ATOM 2261 C CA . VAL A 1 294 ? 0.867 -2.038 7.723 1.00 86.62 294 VAL A CA 1
ATOM 2262 C C . VAL A 1 294 ? 2.056 -1.119 7.478 1.00 86.62 294 VAL A C 1
ATOM 2264 O O . VAL A 1 294 ? 1.923 0.084 7.665 1.00 86.62 294 VAL A O 1
ATOM 2267 N N . ALA A 1 295 ? 3.183 -1.632 6.997 1.00 91.94 295 ALA A N 1
ATOM 2268 C CA . ALA A 1 295 ? 4.344 -0.812 6.671 1.00 91.94 295 ALA A CA 1
ATOM 2269 C C . ALA A 1 295 ? 4.027 0.216 5.569 1.00 91.94 295 ALA A C 1
ATOM 2271 O O . ALA A 1 295 ? 4.333 1.398 5.726 1.00 91.94 295 ALA A O 1
ATOM 2272 N N . ASP A 1 296 ? 3.332 -0.193 4.502 1.00 92.56 296 ASP A N 1
ATOM 2273 C CA . ASP A 1 296 ? 2.845 0.716 3.454 1.00 92.56 296 ASP A CA 1
ATOM 2274 C C . ASP A 1 296 ? 1.999 1.862 4.036 1.00 92.56 296 ASP A C 1
ATOM 2276 O O . ASP A 1 296 ? 2.129 3.007 3.602 1.00 92.56 296 ASP A O 1
ATOM 2280 N N . SER A 1 297 ? 1.174 1.582 5.051 1.00 90.00 297 SER A N 1
ATOM 2281 C CA . SER A 1 297 ? 0.351 2.595 5.724 1.00 90.00 297 SER A CA 1
ATOM 2282 C C . SER A 1 297 ? 1.148 3.627 6.531 1.00 90.00 297 SER A C 1
ATOM 2284 O O . SER A 1 297 ? 0.589 4.648 6.913 1.00 90.00 297 SER A O 1
ATOM 2286 N N . LEU A 1 298 ? 2.434 3.388 6.801 1.00 90.12 298 LEU A N 1
ATOM 2287 C CA . LEU A 1 298 ? 3.298 4.293 7.570 1.00 90.12 298 LEU A CA 1
ATOM 2288 C C . LEU A 1 298 ? 4.211 5.138 6.671 1.00 90.12 298 LEU A C 1
ATOM 2290 O O . LEU A 1 298 ? 4.844 6.085 7.134 1.00 90.12 298 LEU A O 1
ATOM 2294 N N . ALA A 1 299 ? 4.272 4.841 5.371 1.00 89.69 299 ALA A N 1
ATOM 2295 C CA . ALA A 1 299 ? 5.148 5.535 4.434 1.00 89.69 299 ALA A CA 1
ATOM 2296 C C . ALA A 1 299 ? 4.536 6.866 3.938 1.00 89.69 299 ALA A C 1
ATOM 2298 O O . ALA A 1 299 ? 3.903 6.959 2.876 1.00 89.69 299 ALA A O 1
ATOM 2299 N N . ILE A 1 300 ? 4.770 7.938 4.703 1.00 87.25 300 ILE A N 1
ATOM 2300 C CA . ILE A 1 300 ? 4.185 9.271 4.461 1.00 87.25 300 ILE A CA 1
ATOM 2301 C C . ILE A 1 300 ? 4.946 10.154 3.462 1.00 87.25 300 ILE A C 1
ATOM 2303 O O . ILE A 1 300 ? 4.359 11.052 2.872 1.00 87.25 300 ILE A O 1
ATOM 2307 N N . THR A 1 301 ? 6.230 9.906 3.209 1.00 75.81 301 THR A N 1
ATOM 2308 C CA . THR A 1 301 ? 7.064 10.789 2.363 1.00 75.81 301 THR A CA 1
ATOM 2309 C C . THR A 1 301 ? 6.892 10.546 0.859 1.00 75.81 301 THR A C 1
ATOM 2311 O O . THR A 1 301 ? 7.227 11.401 0.037 1.00 75.81 301 THR A O 1
ATOM 2314 N N . GLY A 1 302 ? 6.349 9.382 0.481 1.00 81.12 302 GLY A N 1
ATOM 2315 C CA . GLY A 1 302 ? 6.158 8.972 -0.912 1.00 81.12 302 GLY A CA 1
ATOM 2316 C C . GLY A 1 302 ? 7.476 8.815 -1.692 1.00 81.12 302 GLY A C 1
ATOM 2317 O O . GLY A 1 302 ? 8.499 8.414 -1.139 1.00 81.12 302 GLY A O 1
ATOM 2318 N N . HIS A 1 303 ? 7.456 9.064 -3.003 1.00 83.50 303 HIS A N 1
ATOM 2319 C CA . HIS A 1 303 ? 8.619 8.902 -3.889 1.00 83.50 303 HIS A CA 1
ATOM 2320 C C . HIS A 1 303 ? 9.781 9.832 -3.482 1.00 83.50 303 HIS A C 1
ATOM 2322 O O . HIS A 1 303 ? 9.543 11.011 -3.260 1.00 83.50 303 HIS A O 1
ATOM 2328 N N . ASN A 1 304 ? 11.031 9.345 -3.426 1.00 84.44 304 ASN A N 1
ATOM 2329 C CA . ASN A 1 304 ? 12.212 10.109 -2.958 1.00 84.44 304 ASN A CA 1
ATOM 2330 C C . ASN A 1 304 ? 12.577 11.334 -3.815 1.00 84.44 304 ASN A C 1
ATOM 2332 O O . ASN A 1 304 ? 12.883 12.382 -3.269 1.00 84.44 304 ASN A O 1
ATOM 2336 N N . VAL A 1 305 ? 12.503 11.229 -5.141 1.00 83.25 305 VAL A N 1
ATOM 2337 C CA . VAL A 1 305 ? 12.863 12.336 -6.050 1.00 83.25 305 VAL A CA 1
ATOM 2338 C C . VAL A 1 305 ? 11.669 13.146 -6.575 1.00 83.25 305 VAL A C 1
ATOM 2340 O O . VAL A 1 305 ? 11.866 14.112 -7.296 1.00 83.25 305 VAL A O 1
ATOM 2343 N N . HIS A 1 306 ? 10.424 12.770 -6.259 1.00 89.00 306 HIS A N 1
ATOM 2344 C CA . HIS A 1 306 ? 9.254 13.530 -6.713 1.00 89.00 306 HIS A CA 1
ATOM 2345 C C . HIS A 1 306 ? 8.838 14.548 -5.641 1.00 89.00 306 HIS A C 1
ATOM 2347 O O . HIS A 1 306 ? 8.429 14.126 -4.560 1.00 89.00 306 HIS A O 1
ATOM 2353 N N . PRO A 1 307 ? 8.829 15.861 -5.916 1.00 89.00 307 PRO A N 1
ATOM 2354 C CA . PRO A 1 307 ? 8.568 16.866 -4.885 1.00 89.00 307 PRO A CA 1
ATOM 2355 C C . PRO A 1 307 ? 7.114 16.861 -4.398 1.00 89.00 307 PRO A C 1
ATOM 2357 O O . PRO A 1 307 ? 6.853 16.967 -3.207 1.00 89.00 307 PRO A O 1
ATOM 2360 N N . LEU A 1 308 ? 6.154 16.624 -5.299 1.00 91.06 308 LEU A N 1
ATOM 2361 C CA . LEU A 1 308 ? 4.732 16.464 -4.960 1.00 91.06 308 LEU A CA 1
ATOM 2362 C C . LEU A 1 308 ? 4.350 14.984 -4.763 1.00 91.06 308 LEU A C 1
ATOM 2364 O O . LEU A 1 308 ? 3.431 14.466 -5.395 1.00 91.06 308 LEU A O 1
ATOM 2368 N N . ALA A 1 309 ? 5.107 14.257 -3.940 1.00 88.50 309 ALA A N 1
ATOM 2369 C CA . ALA A 1 309 ? 4.984 12.800 -3.801 1.00 88.50 309 ALA A CA 1
ATOM 2370 C C . ALA A 1 309 ? 3.610 12.307 -3.298 1.00 88.50 309 ALA A C 1
ATOM 2372 O O . ALA A 1 309 ? 3.257 11.148 -3.524 1.00 88.50 309 ALA A O 1
ATOM 2373 N N . LYS A 1 310 ? 2.847 13.174 -2.620 1.00 90.19 310 LYS A N 1
ATOM 2374 C CA . LYS A 1 310 ? 1.482 12.914 -2.134 1.00 90.19 310 LYS A CA 1
ATOM 2375 C C . LYS A 1 310 ? 0.398 13.636 -2.943 1.00 90.19 310 LYS A C 1
ATOM 2377 O O . LYS A 1 310 ? -0.735 13.701 -2.491 1.00 90.19 310 LYS A O 1
ATOM 2382 N N . LEU A 1 311 ? 0.714 14.133 -4.141 1.00 90.25 311 LEU A N 1
ATOM 2383 C CA . LEU A 1 311 ? -0.290 14.671 -5.061 1.00 90.25 311 LEU A CA 1
ATOM 2384 C C . LEU A 1 311 ? -1.286 13.576 -5.476 1.00 90.25 311 LEU A C 1
ATOM 2386 O O . LEU A 1 311 ? -0.875 12.535 -6.004 1.00 90.25 311 LEU A O 1
ATOM 2390 N N . ARG A 1 312 ? -2.581 13.831 -5.256 1.00 91.50 312 ARG A N 1
ATOM 2391 C CA . ARG A 1 312 ? -3.714 12.949 -5.583 1.00 91.50 312 ARG A CA 1
ATOM 2392 C C . ARG A 1 312 ? -4.791 13.741 -6.329 1.00 91.50 312 ARG A C 1
ATOM 2394 O O . ARG A 1 312 ? -5.893 13.965 -5.835 1.00 91.50 312 ARG A O 1
ATOM 2401 N N . LEU A 1 313 ? -4.468 14.173 -7.541 1.00 87.62 313 LEU A N 1
ATOM 2402 C CA . LEU A 1 313 ? -5.386 14.923 -8.394 1.00 87.62 313 LEU A CA 1
ATOM 2403 C C . LEU A 1 313 ? -6.591 14.060 -8.795 1.00 87.62 313 LEU A C 1
ATOM 2405 O O . LEU A 1 313 ? -6.437 12.992 -9.393 1.00 87.62 313 LEU A O 1
ATOM 2409 N N . GLY A 1 314 ? -7.788 14.556 -8.486 1.00 86.88 314 GLY A N 1
ATOM 2410 C CA . GLY A 1 314 ? -9.059 13.847 -8.643 1.00 86.88 314 GLY A CA 1
ATOM 2411 C C . GLY A 1 314 ? -9.636 13.328 -7.326 1.00 86.88 314 GLY A C 1
ATOM 2412 O O . GLY A 1 314 ? -10.822 13.028 -7.289 1.00 86.88 314 GLY A O 1
ATOM 2413 N N . PHE A 1 315 ? -8.837 13.256 -6.257 1.00 89.75 315 PHE A N 1
ATOM 2414 C CA . PHE A 1 315 ? -9.330 12.950 -4.916 1.00 89.75 315 PHE A CA 1
ATOM 2415 C C . PHE A 1 315 ? -9.522 14.249 -4.145 1.00 89.75 315 PHE A C 1
ATOM 2417 O O . PHE A 1 315 ? -8.630 15.104 -4.124 1.00 89.75 315 PHE A O 1
ATOM 2424 N N . ASP A 1 316 ? -10.655 14.370 -3.465 1.00 80.81 316 ASP A N 1
ATOM 2425 C CA . ASP A 1 316 ? -10.796 15.357 -2.402 1.00 80.81 316 ASP A CA 1
ATOM 2426 C C . ASP A 1 316 ? -10.185 14.837 -1.077 1.00 80.81 316 ASP A C 1
ATOM 2428 O O . ASP A 1 316 ? -9.585 13.752 -0.993 1.00 80.81 316 ASP A O 1
ATOM 2432 N N . ALA A 1 317 ? -10.296 15.635 -0.012 1.00 74.94 317 ALA A N 1
ATOM 2433 C CA . ALA A 1 317 ? -9.798 15.249 1.307 1.00 74.94 317 ALA A CA 1
ATOM 2434 C C . ALA A 1 317 ? -10.506 13.996 1.861 1.00 74.94 317 ALA A C 1
ATOM 2436 O O . ALA A 1 317 ? -9.871 13.175 2.528 1.00 74.94 317 ALA A O 1
ATOM 2437 N N . LYS A 1 318 ? -11.798 13.819 1.555 1.00 77.75 318 LYS A N 1
ATOM 2438 C CA . LYS A 1 318 ? -12.611 12.684 2.004 1.00 77.75 318 LYS A CA 1
ATOM 2439 C C . LYS A 1 318 ? -12.212 11.407 1.267 1.00 77.75 318 LYS A C 1
ATOM 2441 O O . LYS A 1 318 ? -12.027 10.380 1.913 1.00 77.75 318 LYS A O 1
ATOM 2446 N N . ASP A 1 319 ? -12.003 11.468 -0.042 1.00 87.25 319 ASP A N 1
ATOM 2447 C CA . ASP A 1 319 ? -11.487 10.353 -0.840 1.00 87.25 319 ASP A CA 1
ATOM 2448 C C . ASP A 1 319 ? -10.119 9.902 -0.326 1.00 87.25 319 ASP A C 1
ATOM 2450 O O . ASP A 1 319 ? -9.863 8.711 -0.141 1.00 87.25 319 ASP A O 1
ATOM 2454 N N . SER A 1 320 ? -9.241 10.859 -0.01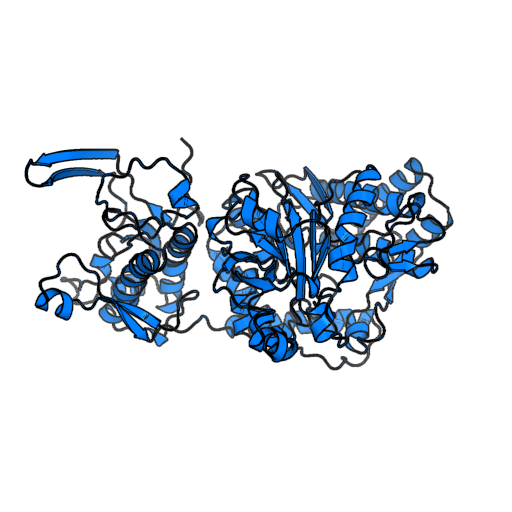6 1.00 83.56 320 SER A N 1
ATOM 2455 C CA . SER A 1 320 ? -7.933 10.561 0.570 1.00 83.56 320 SER A CA 1
ATOM 2456 C C . SER A 1 320 ? -8.027 9.896 1.947 1.00 83.56 320 SER A C 1
ATOM 2458 O O . SER A 1 320 ? -7.178 9.057 2.260 1.00 83.56 320 SER A O 1
ATOM 2460 N N . ALA A 1 321 ? -9.049 10.226 2.743 1.00 77.19 321 ALA A N 1
ATOM 2461 C CA . ALA A 1 321 ? -9.352 9.588 4.029 1.00 77.19 321 ALA A CA 1
ATOM 2462 C C . ALA A 1 321 ? -9.945 8.180 3.891 1.00 77.19 321 ALA A C 1
ATOM 2464 O O . ALA A 1 321 ? -9.727 7.318 4.740 1.00 77.19 321 ALA A O 1
ATOM 2465 N N . LEU A 1 322 ? -10.718 7.940 2.834 1.00 78.62 322 LEU A N 1
ATOM 2466 C CA . LEU A 1 322 ? -11.386 6.659 2.617 1.00 78.62 322 LEU A CA 1
ATOM 2467 C C . LEU A 1 322 ? -10.463 5.629 1.968 1.00 78.62 322 LEU A C 1
ATOM 2469 O O . LEU A 1 322 ? -10.471 4.468 2.365 1.00 78.62 322 LEU A O 1
ATOM 2473 N N . TYR A 1 323 ? -9.668 6.054 0.986 1.00 87.06 323 TYR A N 1
ATOM 2474 C CA . TYR A 1 323 ? -8.937 5.147 0.096 1.00 87.06 323 TYR A CA 1
ATOM 2475 C C . TYR A 1 323 ? -7.418 5.165 0.310 1.00 87.06 323 TYR A C 1
ATOM 2477 O O . TYR A 1 323 ? -6.702 4.331 -0.244 1.00 87.06 323 TYR A O 1
ATOM 2485 N N . GLY A 1 324 ? -6.904 6.112 1.102 1.00 88.38 324 GLY A N 1
ATOM 2486 C CA . GLY A 1 324 ? -5.485 6.180 1.452 1.00 88.38 324 GLY A CA 1
ATOM 2487 C C . GLY A 1 324 ? -5.047 5.001 2.331 1.00 88.38 324 GLY A C 1
ATOM 2488 O O . GLY A 1 324 ? -5.731 4.732 3.323 1.00 88.38 324 GLY A O 1
ATOM 2489 N N . PRO A 1 325 ? -3.905 4.332 2.047 1.00 89.38 325 PRO A N 1
ATOM 2490 C CA . PRO A 1 325 ? -3.366 3.278 2.908 1.00 89.38 325 PRO A CA 1
ATOM 2491 C C . PRO A 1 325 ? -3.108 3.770 4.327 1.00 89.38 325 PRO A C 1
ATOM 2493 O O . PRO A 1 325 ? -3.177 2.985 5.265 1.00 89.38 325 PRO A O 1
ATOM 2496 N N . GLU A 1 326 ? -2.847 5.064 4.503 1.00 87.81 326 GLU A N 1
ATOM 2497 C CA . GLU A 1 326 ? -2.374 5.641 5.759 1.00 87.81 326 GLU A CA 1
ATOM 2498 C C . GLU A 1 326 ? -3.430 5.611 6.868 1.00 87.81 326 GLU A C 1
ATOM 2500 O O . GLU A 1 326 ? -3.096 5.477 8.047 1.00 87.81 326 GLU A O 1
ATOM 2505 N N . ASN A 1 327 ? -4.705 5.592 6.475 1.00 74.94 327 ASN A N 1
ATOM 2506 C CA . ASN A 1 327 ? -5.842 5.420 7.378 1.00 74.94 327 ASN A CA 1
ATOM 2507 C C . ASN A 1 327 ? -5.955 3.996 7.927 1.00 74.94 327 ASN A C 1
ATOM 2509 O O . ASN A 1 327 ? -6.625 3.794 8.935 1.00 74.94 327 ASN A O 1
ATOM 2513 N N . PHE A 1 328 ? -5.308 3.027 7.268 1.00 73.25 328 PHE A N 1
ATOM 2514 C CA . PHE A 1 328 ? -5.342 1.603 7.594 1.00 73.25 328 PHE A CA 1
ATOM 2515 C C . PHE A 1 328 ? -6.768 1.076 7.809 1.00 73.25 328 PHE A C 1
ATOM 2517 O O . PHE A 1 328 ? -7.072 0.394 8.785 1.00 73.25 328 PHE A O 1
ATOM 2524 N N . ARG A 1 329 ? -7.651 1.434 6.873 1.00 71.00 329 ARG A N 1
ATOM 2525 C CA . ARG A 1 329 ? -9.054 1.015 6.837 1.00 71.00 329 ARG A CA 1
ATOM 2526 C C . ARG A 1 329 ? -9.288 0.092 5.647 1.00 71.00 329 ARG A C 1
ATOM 2528 O O . ARG A 1 329 ? -8.732 0.355 4.573 1.00 71.00 329 ARG A O 1
ATOM 2535 N N . PRO A 1 330 ? -10.131 -0.940 5.785 1.00 74.06 330 PRO A N 1
ATOM 2536 C CA . PRO A 1 330 ? -10.595 -1.693 4.636 1.00 74.06 330 PRO A CA 1
ATOM 2537 C C . PRO A 1 330 ? -11.364 -0.789 3.663 1.00 74.06 330 PRO A C 1
ATOM 2539 O O . PRO A 1 330 ? -12.250 -0.028 4.046 1.00 74.06 330 PRO A O 1
ATOM 2542 N N . THR A 1 331 ? -11.035 -0.894 2.383 1.00 81.25 331 THR A N 1
ATOM 2543 C CA . THR A 1 331 ? -11.850 -0.405 1.272 1.00 81.25 331 THR A CA 1
ATOM 2544 C C . THR A 1 331 ? -12.665 -1.572 0.728 1.00 81.25 331 THR A C 1
ATOM 2546 O O . THR A 1 331 ? -12.147 -2.671 0.570 1.00 81.25 331 THR A O 1
ATOM 2549 N N . ASN A 1 332 ? -13.934 -1.348 0.401 1.00 83.75 332 ASN A N 1
ATOM 2550 C CA . ASN A 1 332 ? -14.791 -2.378 -0.183 1.00 83.75 332 ASN A CA 1
ATOM 2551 C C . ASN A 1 332 ? -14.773 -2.266 -1.712 1.00 83.75 332 ASN A C 1
ATOM 2553 O O . ASN A 1 332 ? -15.423 -1.383 -2.276 1.00 83.75 332 ASN A O 1
ATOM 2557 N N . LEU A 1 333 ? -14.029 -3.145 -2.394 1.00 95.12 333 LEU A N 1
ATOM 2558 C CA . LEU A 1 333 ? -14.099 -3.240 -3.855 1.00 95.12 333 LEU A CA 1
ATOM 2559 C C . LEU A 1 333 ? -15.498 -3.695 -4.262 1.00 95.12 333 LEU A C 1
ATOM 2561 O O . LEU A 1 333 ? -16.030 -4.640 -3.684 1.00 95.12 333 LEU A O 1
ATOM 2565 N N . LYS A 1 334 ? -16.077 -3.064 -5.282 1.00 95.81 334 LYS A N 1
ATOM 2566 C CA . LYS A 1 334 ? -17.334 -3.509 -5.890 1.00 95.81 334 LYS A CA 1
ATOM 2567 C C . LYS A 1 334 ? -17.070 -4.705 -6.796 1.00 95.81 334 LYS A C 1
ATOM 2569 O O . LYS A 1 334 ? -16.167 -4.648 -7.627 1.00 95.81 334 LYS A O 1
ATOM 2574 N N . LEU A 1 335 ? -17.864 -5.763 -6.670 1.00 96.75 335 LEU A N 1
ATOM 2575 C CA . LEU A 1 335 ? -17.812 -6.923 -7.558 1.00 96.75 335 LEU A CA 1
ATOM 2576 C C . LEU A 1 335 ? -18.909 -6.798 -8.614 1.00 96.75 335 LEU A C 1
ATOM 2578 O O . LEU A 1 335 ? -20.026 -7.274 -8.430 1.00 96.75 335 LEU A O 1
ATOM 2582 N N . ILE A 1 336 ? -18.614 -6.123 -9.721 1.00 97.56 336 ILE A N 1
ATOM 2583 C CA . ILE A 1 336 ? -19.624 -5.862 -10.752 1.00 97.56 336 ILE A CA 1
ATOM 2584 C C . ILE A 1 336 ? -19.774 -7.055 -11.701 1.00 97.56 336 ILE A C 1
ATOM 2586 O O . ILE A 1 336 ? -18.815 -7.784 -11.958 1.00 97.56 336 ILE A O 1
ATOM 2590 N N . GLY A 1 337 ? -20.978 -7.237 -12.238 1.00 97.81 337 GLY A N 1
ATOM 2591 C CA . GLY A 1 337 ? -21.259 -8.193 -13.303 1.00 97.81 337 GLY A CA 1
ATOM 2592 C C . GLY A 1 337 ? -21.043 -7.541 -14.664 1.00 97.81 337 GLY A C 1
ATOM 2593 O O . GLY A 1 337 ? -21.567 -6.459 -14.913 1.00 97.81 337 GLY A O 1
ATOM 2594 N N . VAL A 1 338 ? -20.300 -8.186 -15.556 1.00 97.81 338 VAL A N 1
ATOM 2595 C CA . VAL A 1 338 ? -20.041 -7.702 -16.917 1.00 97.81 338 VAL A CA 1
ATOM 2596 C C . VAL A 1 338 ? -20.295 -8.822 -17.919 1.00 97.81 338 VAL A C 1
ATOM 2598 O O . VAL A 1 338 ? -19.898 -9.973 -17.721 1.00 97.81 338 VAL A O 1
ATOM 2601 N N . HIS A 1 339 ? -20.979 -8.494 -19.011 1.00 97.06 339 HIS A N 1
ATOM 2602 C CA . HIS A 1 339 ? -21.262 -9.441 -20.079 1.00 97.06 339 HIS A CA 1
ATOM 2603 C C . HIS A 1 339 ? -19.952 -9.924 -20.735 1.00 97.06 339 HIS A C 1
ATOM 2605 O O . HIS A 1 339 ? -19.121 -9.081 -21.078 1.00 97.06 339 HIS A O 1
ATOM 2611 N N . PRO A 1 340 ? -19.768 -11.238 -20.984 1.00 94.75 340 PRO A N 1
ATOM 2612 C CA . PRO A 1 340 ? -18.523 -11.783 -21.538 1.00 94.75 340 PRO A CA 1
ATOM 2613 C C . PRO A 1 340 ? -18.048 -11.095 -22.829 1.00 94.75 340 PRO A C 1
ATOM 2615 O O . PRO A 1 340 ? -16.868 -10.824 -22.975 1.00 94.75 340 PRO A O 1
ATOM 2618 N N . ASN A 1 341 ? -18.968 -10.719 -23.728 1.00 94.88 341 ASN A N 1
ATOM 2619 C CA . ASN A 1 341 ? -18.634 -10.013 -24.982 1.00 94.88 341 ASN A CA 1
ATOM 2620 C C . ASN A 1 341 ? -18.050 -8.598 -24.795 1.00 94.88 341 ASN A C 1
ATOM 2622 O O . ASN A 1 341 ? -17.690 -7.962 -25.781 1.00 94.88 341 ASN A O 1
ATOM 2626 N N . LEU A 1 342 ? -18.029 -8.067 -23.571 1.00 95.19 342 LEU A N 1
ATOM 2627 C CA . LEU A 1 342 ? -17.443 -6.764 -23.249 1.00 95.19 342 LEU A CA 1
ATOM 2628 C C . LEU A 1 342 ? -16.095 -6.891 -22.531 1.00 95.19 342 LEU A C 1
ATOM 2630 O O . LEU A 1 342 ? -15.540 -5.867 -22.135 1.00 95.19 342 LEU A O 1
ATOM 2634 N N . LEU A 1 343 ? -15.580 -8.108 -22.342 1.00 95.06 343 LEU A N 1
ATOM 2635 C CA . LEU A 1 343 ? -14.331 -8.365 -21.635 1.00 95.06 343 LEU A CA 1
ATOM 2636 C C . LEU A 1 343 ? -13.386 -9.234 -22.453 1.00 95.06 343 LEU A C 1
ATOM 2638 O O . LEU A 1 343 ? -13.782 -10.221 -23.065 1.00 95.06 343 LEU A O 1
ATOM 2642 N N . ALA A 1 344 ? -12.108 -8.901 -22.352 1.00 94.56 344 ALA A N 1
ATOM 2643 C CA . ALA A 1 344 ? -11.013 -9.798 -22.667 1.00 94.56 344 ALA A CA 1
ATOM 2644 C C . ALA A 1 344 ? -10.302 -10.180 -21.367 1.00 94.56 344 ALA A C 1
ATOM 2646 O O . ALA A 1 344 ? -10.247 -9.385 -20.423 1.00 94.56 344 ALA A O 1
ATOM 2647 N N . GLU A 1 345 ? -9.770 -11.402 -21.316 1.00 94.38 345 GLU A N 1
ATOM 2648 C CA . GLU A 1 345 ? -9.190 -11.982 -20.104 1.00 94.38 345 GLU A CA 1
ATOM 2649 C C . GLU A 1 345 ? -7.926 -12.789 -20.393 1.00 94.38 345 GLU A C 1
ATOM 2651 O O . GLU A 1 345 ? -7.704 -13.302 -21.491 1.00 94.38 345 GLU A O 1
ATOM 2656 N N . THR A 1 346 ? -7.064 -12.867 -19.391 1.00 93.62 346 THR A N 1
ATOM 2657 C CA . THR A 1 346 ? -5.927 -13.783 -19.313 1.00 93.62 346 THR A CA 1
ATOM 2658 C C . THR A 1 346 ? -5.994 -14.423 -17.937 1.00 93.62 346 THR A C 1
ATOM 2660 O O . THR A 1 346 ? -5.998 -13.710 -16.940 1.00 93.62 346 THR A O 1
ATOM 2663 N N . GLY A 1 347 ? -6.132 -15.750 -17.879 1.00 92.69 347 GLY A N 1
ATOM 26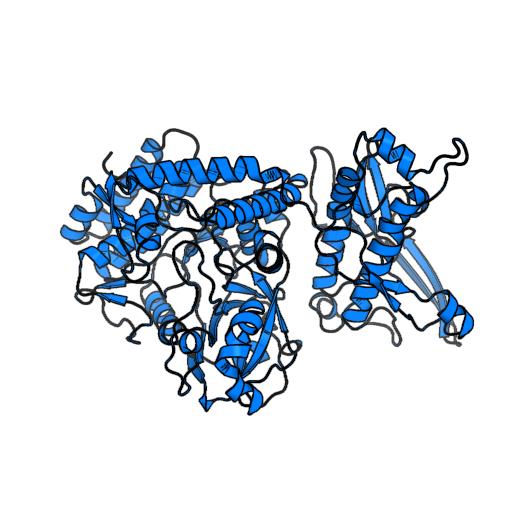64 C CA . GLY A 1 347 ? -6.642 -16.425 -16.679 1.00 92.69 347 GLY A CA 1
ATOM 2665 C C . GLY A 1 347 ? -8.148 -16.192 -16.473 1.00 92.69 347 GLY A C 1
ATOM 2666 O O . GLY A 1 347 ? -8.798 -15.529 -17.282 1.00 92.69 347 GLY A O 1
ATOM 2667 N N . ASP A 1 348 ? -8.716 -16.751 -15.402 1.00 94.94 348 ASP A N 1
ATOM 2668 C CA . ASP A 1 348 ? -10.142 -16.610 -15.073 1.00 94.94 348 ASP A CA 1
ATOM 2669 C C . ASP A 1 348 ? -10.324 -15.887 -13.733 1.00 94.94 348 ASP A C 1
ATOM 2671 O O . ASP A 1 348 ? -10.311 -16.493 -12.660 1.00 94.94 348 ASP A O 1
ATOM 2675 N N . VAL A 1 349 ? -10.525 -14.567 -13.806 1.00 96.31 349 VAL A N 1
ATOM 2676 C CA . VAL A 1 349 ? -10.758 -13.710 -12.631 1.00 96.31 349 VAL A CA 1
ATOM 2677 C C . VAL A 1 349 ? -12.007 -14.151 -11.863 1.00 96.31 349 VAL A C 1
ATOM 2679 O O . VAL A 1 349 ? -12.009 -14.171 -10.635 1.00 96.31 349 VAL A O 1
ATOM 2682 N N . THR A 1 350 ? -13.068 -14.540 -12.572 1.00 97.06 350 THR A N 1
ATOM 2683 C CA . THR A 1 350 ? -14.336 -14.957 -11.956 1.00 97.06 350 THR A CA 1
ATOM 2684 C C . THR A 1 350 ? -14.180 -16.270 -11.193 1.00 97.06 350 THR A C 1
ATOM 2686 O O . THR A 1 350 ? -14.665 -16.376 -10.068 1.00 97.06 350 THR A O 1
ATOM 2689 N N . ALA A 1 351 ? -13.502 -17.259 -11.778 1.00 96.69 351 ALA A N 1
ATOM 2690 C CA . ALA A 1 351 ? -13.258 -18.544 -11.132 1.00 96.69 351 ALA A CA 1
ATOM 2691 C C . ALA A 1 351 ? -12.365 -18.398 -9.897 1.00 96.69 351 ALA A C 1
ATOM 2693 O O . ALA A 1 351 ? -12.698 -18.968 -8.862 1.00 96.69 351 ALA A O 1
ATOM 2694 N N . ILE A 1 352 ? -11.299 -17.591 -9.971 1.00 96.81 352 ILE A N 1
ATOM 2695 C CA . ILE A 1 352 ? -10.424 -17.322 -8.818 1.00 96.81 352 ILE A CA 1
ATOM 2696 C C . ILE A 1 352 ? -11.225 -16.700 -7.673 1.00 96.81 352 ILE A C 1
ATOM 2698 O O . ILE A 1 352 ? -11.163 -17.184 -6.548 1.00 96.81 352 ILE A O 1
ATOM 2702 N N . LEU A 1 353 ? -12.027 -15.665 -7.947 1.00 95.75 353 LEU A N 1
ATOM 2703 C CA . LEU A 1 353 ? -12.822 -15.015 -6.903 1.00 95.75 353 LEU A CA 1
ATOM 2704 C C . LEU A 1 353 ? -13.873 -15.954 -6.302 1.00 95.75 353 LEU A C 1
ATOM 2706 O O . LEU A 1 353 ? -14.089 -15.907 -5.099 1.00 95.75 353 LEU A O 1
ATOM 2710 N N . ARG A 1 354 ? -14.511 -16.813 -7.107 1.00 95.12 354 ARG A N 1
ATOM 2711 C CA . ARG A 1 354 ? -15.483 -17.803 -6.610 1.00 95.12 354 ARG A CA 1
ATOM 2712 C C . ARG A 1 354 ? -14.837 -18.894 -5.767 1.00 95.12 354 ARG A C 1
ATOM 2714 O O . ARG A 1 354 ? -15.451 -19.353 -4.813 1.00 95.12 354 ARG A O 1
ATOM 2721 N N . ALA A 1 355 ? -13.636 -19.324 -6.144 1.00 94.56 355 ALA A N 1
ATOM 2722 C CA . ALA A 1 355 ? -12.893 -20.340 -5.414 1.00 94.56 355 ALA A CA 1
ATOM 2723 C C . ALA A 1 355 ? -12.360 -19.792 -4.086 1.00 94.56 355 ALA A C 1
ATOM 2725 O O . ALA A 1 355 ? -12.508 -20.435 -3.054 1.00 94.56 355 ALA A O 1
ATOM 2726 N N . GLU A 1 356 ? -11.775 -18.593 -4.101 1.00 90.44 356 GLU A N 1
ATOM 2727 C CA . GLU A 1 356 ? -11.139 -18.020 -2.916 1.00 90.44 356 GLU A CA 1
ATOM 2728 C C . GLU A 1 356 ? -12.135 -17.306 -1.997 1.00 90.44 356 GLU A C 1
ATOM 2730 O O . GLU A 1 356 ? -12.020 -17.435 -0.782 1.00 90.44 356 GLU A O 1
ATOM 2735 N N . PHE A 1 357 ? -13.132 -16.610 -2.551 1.00 87.19 357 PHE A N 1
ATOM 2736 C CA . PHE A 1 357 ? -14.092 -15.775 -1.814 1.00 87.19 357 PHE A CA 1
ATOM 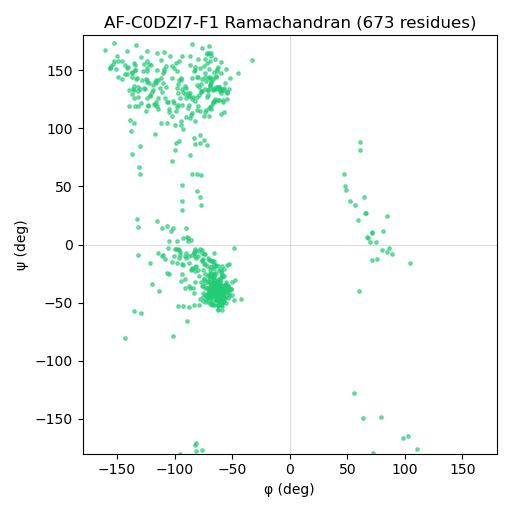2737 C C . PHE A 1 357 ? -15.555 -16.092 -2.202 1.00 87.19 357 PHE A C 1
ATOM 2739 O O . PHE A 1 357 ? -16.273 -15.218 -2.711 1.00 87.19 357 PHE A O 1
ATOM 2746 N N . PRO A 1 358 ? -16.032 -17.335 -1.988 1.00 85.62 358 PRO A N 1
ATOM 2747 C CA . PRO A 1 358 ? -17.378 -17.761 -2.385 1.00 85.62 358 PRO A CA 1
ATOM 2748 C C . PRO A 1 358 ? -18.494 -16.935 -1.730 1.00 85.62 358 PRO A C 1
ATOM 2750 O O . PRO A 1 358 ? -19.501 -16.651 -2.367 1.00 85.62 358 PRO A O 1
ATOM 2753 N N . GLU A 1 359 ? -18.303 -16.496 -0.486 1.00 76.31 359 GLU A N 1
ATOM 2754 C CA . GLU A 1 359 ? -19.304 -15.734 0.277 1.00 76.31 359 GLU A CA 1
ATOM 2755 C C . GLU A 1 359 ? -19.433 -14.283 -0.198 1.00 76.31 359 GLU A C 1
ATOM 2757 O O . GLU A 1 359 ? -20.512 -13.696 -0.147 1.00 76.31 359 GLU A O 1
ATOM 2762 N N . ASN A 1 360 ? -18.344 -13.707 -0.714 1.00 82.50 360 ASN A N 1
ATOM 2763 C CA . ASN A 1 360 ? -18.361 -12.370 -1.296 1.00 82.50 360 ASN A CA 1
ATOM 2764 C C . ASN A 1 360 ? -18.851 -12.377 -2.744 1.00 82.50 360 ASN A C 1
ATOM 2766 O O . ASN A 1 360 ? -19.257 -11.333 -3.246 1.00 82.50 360 ASN A O 1
ATOM 2770 N N . THR A 1 361 ? -18.768 -13.502 -3.458 1.00 85.62 361 THR A N 1
ATOM 2771 C CA . THR A 1 361 ? -19.015 -13.516 -4.903 1.00 85.62 361 THR A CA 1
ATOM 2772 C C . THR A 1 361 ? -20.494 -13.714 -5.249 1.00 85.62 361 THR A C 1
ATOM 2774 O O . THR A 1 361 ? -21.123 -14.675 -4.813 1.00 85.62 361 THR A O 1
ATOM 2777 N N . PRO A 1 362 ? -21.081 -12.840 -6.089 1.00 86.38 362 PRO A N 1
ATOM 2778 C CA . PRO A 1 362 ? -22.492 -12.934 -6.438 1.00 86.38 362 PRO A CA 1
ATOM 2779 C C . PRO A 1 362 ? -22.784 -14.149 -7.328 1.00 86.38 362 PRO A C 1
ATOM 2781 O O . PRO A 1 362 ? -22.028 -14.483 -8.250 1.00 86.38 362 PRO A O 1
ATOM 2784 N N . ASN A 1 363 ? -23.948 -14.765 -7.112 1.00 86.69 363 ASN A N 1
ATOM 2785 C CA . ASN A 1 363 ? -24.460 -15.822 -7.979 1.00 86.69 363 ASN A CA 1
ATOM 2786 C C . ASN A 1 363 ? -25.056 -15.217 -9.263 1.00 86.69 363 ASN A C 1
ATOM 2788 O O . ASN A 1 363 ? -26.210 -14.794 -9.296 1.00 86.69 363 ASN A O 1
ATOM 2792 N N . THR A 1 364 ? -24.247 -15.139 -10.320 1.00 89.38 364 THR A N 1
ATOM 2793 C CA . THR A 1 364 ? -24.621 -14.552 -11.614 1.00 89.38 364 THR A CA 1
ATOM 2794 C C . THR A 1 364 ? -23.998 -15.313 -12.783 1.00 89.38 364 THR A C 1
ATOM 2796 O O . THR A 1 364 ? -22.943 -15.935 -12.654 1.00 89.38 364 THR A O 1
ATOM 2799 N N . THR A 1 365 ? -24.633 -15.250 -13.953 1.00 90.25 365 THR A N 1
ATOM 2800 C CA . THR A 1 365 ? -24.074 -15.770 -15.211 1.00 90.25 365 THR A CA 1
ATOM 2801 C C . THR A 1 365 ? -23.093 -14.799 -15.871 1.00 90.25 365 THR A C 1
ATOM 2803 O O . THR A 1 365 ? -22.407 -15.176 -16.818 1.00 90.25 365 THR A O 1
ATOM 2806 N N . LEU A 1 366 ? -23.029 -13.547 -15.404 1.00 95.50 366 LEU A N 1
ATOM 2807 C CA . LEU A 1 366 ? -22.063 -12.555 -15.874 1.00 95.50 366 LEU A CA 1
ATOM 2808 C C . LEU A 1 366 ? -20.656 -12.851 -15.334 1.00 95.50 366 LEU A C 1
ATOM 2810 O O . LEU A 1 366 ? -20.491 -13.532 -14.318 1.00 95.50 366 LEU A O 1
ATOM 2814 N N . ARG A 1 367 ? -19.632 -12.300 -15.994 1.00 97.62 367 ARG A N 1
ATOM 2815 C CA . ARG A 1 367 ? -18.268 -12.293 -15.450 1.00 97.62 367 ARG A CA 1
ATOM 2816 C C . ARG A 1 367 ? -18.185 -11.297 -14.304 1.00 97.62 367 ARG A C 1
ATOM 2818 O O . ARG A 1 367 ? -18.776 -10.223 -14.376 1.00 97.62 367 ARG A O 1
ATOM 2825 N N . ILE A 1 368 ? -17.451 -11.658 -13.260 1.00 98.00 368 ILE A N 1
ATOM 2826 C CA . ILE A 1 368 ? -17.254 -10.823 -12.076 1.00 98.00 368 ILE A CA 1
ATOM 2827 C C . ILE A 1 368 ? -15.954 -10.039 -12.242 1.00 98.00 368 ILE A C 1
ATOM 2829 O O . ILE A 1 368 ? -14.897 -10.635 -12.460 1.00 98.00 368 ILE A O 1
ATOM 2833 N N . VAL A 1 369 ? -16.029 -8.713 -12.108 1.00 97.81 369 VAL A N 1
ATOM 2834 C CA . VAL A 1 369 ? -14.871 -7.811 -12.168 1.00 97.81 369 VAL A CA 1
ATOM 2835 C C . VAL A 1 369 ? -14.794 -6.980 -10.883 1.00 97.81 369 VAL A C 1
ATOM 2837 O O . VAL A 1 369 ? -15.717 -6.212 -10.607 1.00 97.81 369 VAL A O 1
ATOM 2840 N N . PRO A 1 370 ? -13.708 -7.089 -10.094 1.00 97.81 370 PRO A N 1
ATOM 2841 C CA . PRO A 1 370 ? -13.457 -6.186 -8.975 1.00 97.81 370 PRO A CA 1
ATOM 2842 C C . PRO A 1 370 ? -13.183 -4.769 -9.468 1.00 97.81 370 PRO A C 1
ATOM 2844 O O . PRO A 1 370 ? -12.367 -4.576 -10.365 1.00 97.81 370 PRO A O 1
ATOM 2847 N N . VAL A 1 371 ? -13.820 -3.775 -8.863 1.00 97.69 371 VAL A N 1
ATOM 2848 C CA . VAL A 1 371 ? -13.714 -2.363 -9.237 1.00 97.69 371 VAL A CA 1
ATOM 2849 C C . VAL A 1 371 ? -13.551 -1.516 -7.981 1.00 97.69 371 VAL A C 1
ATOM 2851 O O . VAL A 1 371 ? -14.254 -1.707 -6.989 1.00 97.69 371 VAL A O 1
ATOM 2854 N N . HIS A 1 372 ? -12.641 -0.544 -8.026 1.00 97.25 372 HIS A N 1
ATOM 2855 C CA . HIS A 1 372 ? -12.488 0.420 -6.941 1.00 97.25 372 HIS A CA 1
ATOM 2856 C C . HIS A 1 372 ? -13.764 1.273 -6.784 1.00 97.25 372 HIS A C 1
ATOM 2858 O O . HIS A 1 372 ? -14.257 1.795 -7.786 1.00 97.25 372 HIS A O 1
ATOM 2864 N N . PRO A 1 373 ? -14.293 1.493 -5.566 1.00 94.00 373 PRO A N 1
ATOM 2865 C CA . PRO A 1 373 ? -15.533 2.255 -5.361 1.00 94.00 373 PRO A CA 1
ATOM 2866 C C . PRO A 1 373 ? -15.481 3.666 -5.969 1.00 94.00 373 PRO A C 1
ATOM 2868 O O . PRO A 1 373 ? -16.361 4.023 -6.747 1.00 94.00 373 PRO A O 1
ATOM 2871 N N . TRP A 1 374 ? -14.388 4.409 -5.756 1.00 95.12 374 TRP A N 1
ATOM 2872 C CA . TRP A 1 374 ? -14.174 5.705 -6.419 1.00 95.12 374 TRP A CA 1
ATOM 2873 C C . TRP A 1 374 ? -14.278 5.626 -7.954 1.00 95.12 374 TRP A C 1
ATOM 2875 O O . TRP A 1 374 ? -14.882 6.493 -8.579 1.00 95.12 374 TRP A O 1
ATOM 2885 N N . GLN A 1 375 ? -13.732 4.570 -8.570 1.00 96.06 375 GLN A N 1
ATOM 2886 C CA . GLN A 1 375 ? -13.765 4.376 -10.023 1.00 96.06 375 GLN A CA 1
ATOM 2887 C C . GLN A 1 375 ? -15.189 4.107 -10.524 1.00 96.06 375 GLN A C 1
ATOM 2889 O O . GLN A 1 375 ? -15.570 4.581 -11.597 1.00 96.06 375 GLN A O 1
ATOM 2894 N N . TRP A 1 376 ? -15.979 3.360 -9.751 1.00 95.19 376 TRP A N 1
ATOM 2895 C CA . TRP A 1 376 ? -17.389 3.129 -10.049 1.00 95.19 376 TRP A CA 1
ATOM 2896 C C . TRP A 1 376 ? -18.177 4.441 -10.077 1.00 95.19 376 TRP A C 1
ATOM 2898 O O . TRP A 1 376 ? -18.850 4.738 -11.067 1.00 95.19 376 TRP A O 1
ATOM 2908 N N . GLU A 1 377 ? -18.035 5.235 -9.017 1.00 92.56 377 GLU A N 1
ATOM 2909 C CA . GLU A 1 377 ? -18.783 6.475 -8.799 1.00 92.56 377 GLU A CA 1
ATOM 2910 C C . GLU A 1 377 ? -18.405 7.580 -9.795 1.00 92.56 377 GLU A C 1
ATOM 2912 O O . GLU A 1 377 ? -19.285 8.235 -10.349 1.00 92.56 377 GLU A O 1
ATOM 2917 N N . HIS A 1 378 ? -17.111 7.760 -10.075 1.00 92.38 378 HIS A N 1
ATOM 2918 C CA . HIS A 1 378 ? -16.616 8.921 -10.827 1.00 92.38 378 HIS A CA 1
ATOM 2919 C C . HIS A 1 378 ? -16.375 8.659 -12.317 1.00 92.38 378 HIS A C 1
ATOM 2921 O O . HIS A 1 378 ? -16.216 9.605 -13.097 1.00 92.38 378 HIS A O 1
ATOM 2927 N N . VAL A 1 379 ? -16.306 7.389 -12.729 1.00 92.94 379 VAL A N 1
ATOM 2928 C CA . VAL A 1 379 ? -15.974 7.021 -14.112 1.00 92.94 379 VAL A CA 1
ATOM 2929 C C . VAL A 1 379 ? -16.986 6.051 -14.689 1.00 92.94 379 VAL A C 1
ATOM 2931 O O . VAL A 1 379 ? -17.606 6.365 -15.705 1.00 92.94 379 VAL A O 1
ATOM 2934 N N . ILE A 1 380 ? -17.170 4.880 -14.074 1.00 94.12 380 ILE A N 1
ATOM 2935 C CA . ILE A 1 380 ? -17.925 3.802 -14.723 1.00 94.12 380 ILE A CA 1
ATOM 2936 C C . ILE A 1 380 ? -19.399 4.169 -14.883 1.00 94.12 380 ILE A C 1
ATOM 2938 O O . ILE A 1 380 ? -19.944 3.978 -15.971 1.00 94.12 380 ILE A O 1
ATOM 2942 N N . GLY A 1 381 ? -20.021 4.755 -13.855 1.00 91.88 381 GLY A N 1
ATOM 2943 C CA . GLY A 1 381 ? -21.425 5.167 -13.913 1.00 91.88 381 GLY A CA 1
ATOM 2944 C C . GLY A 1 381 ? -21.739 6.095 -15.093 1.00 91.88 381 GLY A C 1
ATOM 2945 O O . GLY A 1 381 ? -22.777 5.945 -15.733 1.00 91.88 381 GLY A O 1
ATOM 2946 N N . ALA A 1 382 ? -20.818 7.003 -15.433 1.00 92.62 382 ALA A N 1
ATOM 2947 C CA . ALA A 1 382 ? -20.976 7.929 -16.552 1.00 92.62 382 ALA A CA 1
ATOM 2948 C C . ALA A 1 382 ? -20.584 7.300 -17.900 1.00 92.62 382 ALA A C 1
ATOM 2950 O O . ALA A 1 382 ? -21.363 7.327 -18.854 1.00 92.62 382 ALA A O 1
ATOM 2951 N N . GLU A 1 383 ? -19.391 6.706 -17.993 1.00 94.38 383 GLU A N 1
ATOM 2952 C CA . GLU A 1 383 ? -18.847 6.196 -19.259 1.00 94.38 383 GLU A CA 1
ATOM 2953 C C . GLU A 1 383 ? -19.606 4.964 -19.779 1.00 94.38 383 GLU A C 1
ATOM 2955 O O . GLU A 1 383 ? -19.666 4.745 -20.993 1.00 94.38 383 GLU A O 1
ATOM 2960 N N . PHE A 1 384 ? -20.221 4.179 -18.887 1.00 95.19 384 PHE A N 1
ATOM 2961 C CA . PHE A 1 384 ? -20.933 2.935 -19.202 1.00 95.19 384 PHE A CA 1
ATOM 2962 C C . PHE A 1 384 ? -22.443 3.005 -18.919 1.00 95.19 384 PHE A C 1
ATOM 2964 O O . PHE A 1 384 ? -23.101 1.973 -18.808 1.00 95.19 384 PHE A O 1
ATOM 2971 N N . ALA A 1 385 ? -23.026 4.207 -18.842 1.00 94.88 385 ALA A N 1
ATOM 2972 C CA . ALA A 1 385 ? -24.446 4.398 -18.524 1.00 94.88 385 ALA A CA 1
ATOM 2973 C C . ALA A 1 385 ? -25.404 3.595 -19.431 1.00 94.88 385 ALA A C 1
ATOM 2975 O O . ALA A 1 385 ? -26.428 3.095 -18.970 1.00 94.88 385 ALA A O 1
ATOM 2976 N N . ARG A 1 386 ? -25.069 3.436 -20.722 1.00 94.94 386 ARG A N 1
ATOM 2977 C CA . ARG A 1 386 ? -25.875 2.648 -21.675 1.00 94.94 386 ARG A CA 1
ATOM 2978 C C . ARG A 1 386 ? -25.788 1.154 -21.393 1.00 94.94 386 ARG A C 1
ATOM 2980 O O . ARG A 1 386 ? -26.807 0.475 -21.386 1.00 94.94 386 ARG A O 1
ATOM 2987 N N . GLU A 1 387 ? -24.581 0.653 -21.167 1.00 96.00 387 GLU A N 1
ATOM 2988 C CA . GLU A 1 387 ? -24.319 -0.744 -20.836 1.00 96.00 387 GLU A CA 1
ATOM 2989 C C . GLU A 1 387 ? -24.965 -1.133 -19.499 1.00 96.00 387 GLU A C 1
ATOM 2991 O O . GLU A 1 387 ? -25.477 -2.250 -19.381 1.00 96.00 387 GLU A O 1
ATOM 2996 N N . ILE A 1 388 ? -25.000 -0.192 -18.544 1.00 96.38 388 ILE A N 1
ATOM 2997 C CA . ILE A 1 388 ? -25.700 -0.307 -17.259 1.00 96.38 388 ILE A CA 1
ATOM 2998 C C . ILE A 1 388 ? -27.215 -0.361 -17.462 1.00 96.38 388 ILE A C 1
ATOM 3000 O O . ILE A 1 388 ? -27.862 -1.294 -16.993 1.00 96.38 388 ILE A O 1
ATOM 3004 N N . ALA A 1 389 ? -27.787 0.582 -18.217 1.00 96.38 389 ALA A N 1
ATOM 3005 C CA . ALA A 1 389 ? -29.220 0.586 -18.522 1.00 96.38 389 ALA A CA 1
ATOM 3006 C C . ALA A 1 389 ? -29.670 -0.677 -19.282 1.00 96.38 389 ALA A C 1
ATOM 3008 O O . ALA A 1 389 ? -30.797 -1.134 -19.110 1.00 96.38 389 ALA A O 1
ATOM 3009 N N . ALA A 1 390 ? -28.787 -1.255 -20.101 1.00 95.62 390 ALA A N 1
ATOM 3010 C CA . ALA A 1 390 ? -29.026 -2.498 -20.829 1.00 95.62 390 ALA A CA 1
ATOM 3011 C C . ALA A 1 390 ? -28.789 -3.775 -19.994 1.00 95.62 390 ALA A C 1
ATOM 3013 O O . ALA A 1 390 ? -29.014 -4.871 -20.502 1.00 95.62 390 ALA A O 1
ATOM 3014 N N . GLY A 1 391 ? -28.296 -3.669 -18.754 1.00 94.88 391 GLY A N 1
ATOM 3015 C CA . GLY A 1 391 ? -27.983 -4.821 -17.895 1.00 94.88 391 GLY A CA 1
ATOM 3016 C C . GLY A 1 391 ? -26.756 -5.633 -18.329 1.00 94.88 391 GLY A C 1
ATOM 3017 O O . GLY A 1 391 ? -26.507 -6.712 -17.798 1.00 94.88 391 GLY A O 1
ATOM 3018 N N . THR A 1 392 ? -25.974 -5.131 -19.288 1.00 96.00 392 THR A N 1
ATOM 3019 C CA . THR A 1 392 ? -24.721 -5.767 -19.742 1.00 96.00 392 THR A CA 1
ATOM 3020 C C . THR A 1 392 ? -23.530 -5.442 -18.843 1.00 96.00 392 THR A C 1
ATOM 302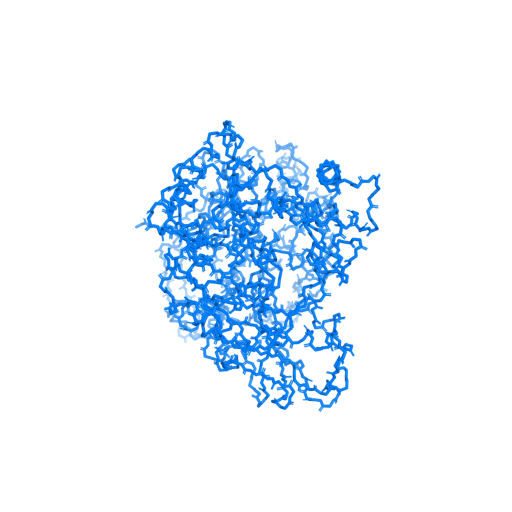2 O O . THR A 1 392 ? -22.536 -6.166 -18.854 1.00 96.00 392 THR A O 1
ATOM 3025 N N . ILE A 1 393 ? -23.641 -4.378 -18.049 1.00 96.88 393 ILE A N 1
ATOM 3026 C CA . ILE A 1 393 ? -22.817 -4.097 -16.873 1.00 96.88 393 ILE A CA 1
ATOM 3027 C C . ILE A 1 393 ? -23.788 -3.890 -15.708 1.00 96.88 393 ILE A C 1
ATOM 3029 O O . ILE A 1 393 ? -24.781 -3.189 -15.862 1.00 96.88 393 ILE A O 1
ATOM 3033 N N . MET A 1 394 ? -23.541 -4.500 -14.555 1.00 95.12 394 MET A N 1
ATOM 3034 C CA . MET A 1 394 ? -24.477 -4.492 -13.430 1.00 95.12 394 MET A CA 1
ATOM 3035 C C . MET A 1 394 ? -23.737 -4.326 -12.103 1.00 95.12 394 MET A C 1
ATOM 3037 O O . MET A 1 394 ? -22.774 -5.044 -11.833 1.00 95.12 394 MET A O 1
ATOM 3041 N N . ASP A 1 395 ? -24.225 -3.419 -11.252 1.00 94.50 395 ASP A N 1
ATOM 3042 C CA . ASP A 1 395 ? -23.880 -3.433 -9.829 1.00 94.50 395 ASP A CA 1
ATOM 3043 C C . ASP A 1 395 ? -24.607 -4.610 -9.176 1.00 94.50 395 ASP A C 1
ATOM 3045 O O . ASP A 1 395 ? -25.836 -4.670 -9.183 1.00 94.50 395 ASP A O 1
ATOM 3049 N N . THR A 1 396 ? -23.851 -5.577 -8.666 1.00 91.75 396 THR A N 1
ATOM 3050 C CA . THR A 1 396 ? -24.418 -6.779 -8.041 1.00 91.75 396 THR A CA 1
ATOM 3051 C C . THR A 1 396 ? -24.773 -6.553 -6.571 1.00 91.75 396 THR A C 1
ATOM 3053 O O . THR A 1 396 ? -25.372 -7.428 -5.952 1.00 91.75 396 THR A O 1
ATOM 3056 N N . GLY A 1 397 ? -24.366 -5.414 -5.995 1.00 85.94 397 GLY A N 1
ATOM 3057 C CA . GLY A 1 397 ? -24.405 -5.155 -4.556 1.00 85.94 397 GLY A CA 1
ATOM 3058 C C . GLY A 1 397 ? -23.310 -5.876 -3.762 1.00 85.94 397 GLY A C 1
ATOM 3059 O O . GLY A 1 397 ? -23.080 -5.530 -2.606 1.00 85.94 397 GLY A O 1
ATOM 3060 N N . ALA A 1 398 ? -22.603 -6.834 -4.367 1.00 82.81 398 ALA A N 1
ATOM 3061 C CA . ALA A 1 398 ? -21.558 -7.594 -3.702 1.00 82.81 398 ALA A CA 1
ATOM 3062 C C . ALA A 1 398 ? -20.241 -6.812 -3.618 1.00 82.81 398 ALA A C 1
ATOM 3064 O O . ALA A 1 398 ? -19.851 -6.084 -4.543 1.00 82.81 398 ALA A O 1
ATOM 3065 N N . THR A 1 399 ? -19.531 -6.991 -2.507 1.00 88.00 399 THR A N 1
ATOM 3066 C CA . THR A 1 399 ? -18.269 -6.307 -2.230 1.00 88.00 399 THR A CA 1
ATOM 3067 C C . THR A 1 399 ? -17.208 -7.256 -1.687 1.00 88.00 399 THR A C 1
ATOM 3069 O O . THR A 1 399 ? -17.510 -8.301 -1.110 1.00 88.00 399 THR A O 1
ATOM 3072 N N . LEU A 1 400 ? -15.944 -6.874 -1.877 1.00 85.56 400 LEU A N 1
ATOM 3073 C CA . LEU A 1 400 ? -14.781 -7.572 -1.340 1.00 85.56 400 LEU A CA 1
ATOM 3074 C C . LEU A 1 400 ? -13.924 -6.589 -0.523 1.00 85.56 400 LEU A C 1
ATOM 3076 O O . LEU A 1 400 ? -13.384 -5.643 -1.111 1.00 85.56 400 LEU A O 1
ATOM 3080 N N . PRO A 1 401 ? -13.786 -6.779 0.801 1.00 81.94 401 PRO A N 1
ATOM 3081 C CA . PRO A 1 401 ? -12.964 -5.911 1.637 1.00 81.94 401 PRO A CA 1
ATOM 3082 C C . PRO A 1 401 ? -11.470 -6.123 1.357 1.00 81.94 401 PRO A C 1
ATOM 3084 O O . PRO A 1 401 ? -10.971 -7.252 1.305 1.00 81.94 401 PRO A O 1
ATOM 3087 N N . VAL A 1 402 ? -10.733 -5.025 1.192 1.00 86.56 402 VAL A N 1
ATOM 3088 C CA . VAL A 1 402 ? -9.299 -5.008 0.872 1.00 86.56 402 VAL A CA 1
ATOM 3089 C C . VAL A 1 402 ? -8.561 -3.893 1.620 1.00 86.56 402 VAL A C 1
ATOM 3091 O O . VAL A 1 402 ? -9.132 -2.846 1.900 1.00 86.56 402 VAL A O 1
ATOM 3094 N N . LEU A 1 403 ? -7.273 -4.075 1.904 1.00 86.50 403 LEU A N 1
ATOM 3095 C CA . LEU A 1 403 ? -6.387 -3.048 2.457 1.00 86.50 403 LEU A CA 1
ATOM 3096 C C . LEU A 1 403 ? -5.574 -2.392 1.335 1.00 86.50 403 LEU A C 1
ATOM 3098 O O . LEU A 1 403 ? -4.805 -3.095 0.668 1.00 86.50 403 LEU A O 1
ATOM 3102 N N . PRO A 1 404 ? -5.715 -1.075 1.104 1.00 92.00 404 PRO A N 1
ATOM 3103 C CA . PRO A 1 404 ? -4.952 -0.390 0.070 1.00 92.00 404 PRO A CA 1
ATOM 3104 C C . PRO A 1 404 ? -3.446 -0.417 0.366 1.00 92.00 404 PRO A C 1
ATOM 3106 O O . PRO A 1 404 ? -3.009 -0.348 1.512 1.00 92.00 404 PRO A O 1
ATOM 3109 N N . THR A 1 405 ? -2.647 -0.516 -0.696 1.00 93.00 405 THR A N 1
ATOM 3110 C CA . THR A 1 405 ? -1.176 -0.397 -0.652 1.00 93.00 405 THR A CA 1
ATOM 3111 C C . THR A 1 405 ? -0.743 1.033 -0.978 1.00 93.00 405 THR A C 1
ATOM 3113 O O . THR A 1 405 ? -1.563 1.873 -1.361 1.00 93.00 405 THR A O 1
ATOM 3116 N N . LEU A 1 406 ? 0.568 1.298 -0.978 1.00 90.12 406 LEU A N 1
ATOM 3117 C CA . LEU A 1 406 ? 1.135 2.586 -1.413 1.00 90.12 406 LEU A CA 1
ATOM 3118 C C . LEU A 1 406 ? 0.717 3.042 -2.821 1.00 90.12 406 LEU A C 1
ATOM 3120 O O . LEU A 1 406 ? 0.879 4.210 -3.163 1.00 90.12 406 LEU A O 1
ATOM 3124 N N . SER A 1 407 ? 0.211 2.138 -3.663 1.00 89.44 407 SER A N 1
ATOM 3125 C CA . SER A 1 407 ? -0.252 2.484 -5.013 1.00 89.44 407 SER A CA 1
ATOM 3126 C C . SER A 1 407 ? -1.679 3.043 -5.073 1.00 89.44 407 SER A C 1
ATOM 3128 O O . SER A 1 407 ? -2.094 3.437 -6.164 1.00 89.44 407 SER A O 1
ATOM 3130 N N . LEU A 1 408 ? -2.428 3.041 -3.958 1.00 89.56 408 LEU A N 1
ATOM 3131 C CA . LEU A 1 408 ? -3.885 3.265 -3.831 1.00 89.56 408 LEU A CA 1
ATOM 3132 C C . LEU A 1 408 ? -4.762 2.256 -4.589 1.00 89.56 408 LEU A C 1
ATOM 3134 O O . LEU A 1 408 ? -5.776 1.798 -4.081 1.00 89.56 408 LEU A O 1
ATOM 3138 N N . ARG A 1 409 ? -4.365 1.874 -5.802 1.00 91.62 409 ARG A N 1
ATOM 3139 C CA . ARG A 1 409 ? -5.151 1.033 -6.711 1.00 91.62 409 ARG A CA 1
ATOM 3140 C C . ARG A 1 409 ? -4.875 -0.465 -6.604 1.00 91.62 409 ARG A C 1
ATOM 3142 O O . ARG A 1 409 ? -5.652 -1.261 -7.122 1.00 91.62 409 ARG A O 1
ATOM 3149 N N . THR A 1 410 ? -3.748 -0.845 -5.999 1.00 94.19 410 THR A N 1
ATOM 3150 C CA . THR A 1 410 ? -3.465 -2.232 -5.604 1.00 94.19 410 THR A CA 1
ATOM 3151 C C . THR A 1 410 ? -3.816 -2.378 -4.137 1.00 94.19 410 THR A C 1
ATOM 3153 O O . THR A 1 410 ? -3.358 -1.577 -3.322 1.00 94.19 410 THR A O 1
ATOM 3156 N N . ALA A 1 411 ? -4.584 -3.399 -3.797 1.00 94.12 411 ALA A N 1
ATOM 3157 C CA . ALA A 1 411 ? -4.991 -3.666 -2.431 1.00 94.12 411 ALA A CA 1
ATOM 3158 C C . ALA A 1 411 ? -4.872 -5.160 -2.123 1.00 94.12 411 ALA A C 1
ATOM 3160 O O . ALA A 1 411 ? -5.027 -5.988 -3.018 1.00 94.12 411 ALA A O 1
ATOM 3161 N N . LEU A 1 412 ? -4.558 -5.498 -0.878 1.00 93.62 412 LEU A N 1
ATOM 3162 C CA . LEU A 1 412 ? -4.490 -6.873 -0.388 1.00 93.62 412 LEU A CA 1
ATOM 3163 C C . LEU A 1 412 ? -5.859 -7.276 0.162 1.00 93.62 412 LEU A C 1
ATOM 3165 O O . LEU A 1 412 ? -6.458 -6.491 0.891 1.00 93.62 412 LEU A O 1
ATOM 3169 N N . THR A 1 413 ? -6.361 -8.473 -0.128 1.00 87.38 413 THR A N 1
ATOM 3170 C CA . THR A 1 413 ? -7.635 -8.930 0.452 1.00 87.38 413 THR A CA 1
ATOM 3171 C C . THR A 1 413 ? -7.589 -8.904 1.979 1.00 87.38 413 THR A C 1
ATOM 3173 O O . THR A 1 413 ? -6.616 -9.353 2.593 1.00 87.38 413 THR A O 1
ATOM 3176 N N . PHE A 1 414 ? -8.631 -8.341 2.603 1.00 78.62 414 PHE A N 1
ATOM 3177 C CA . PHE A 1 414 ? -8.690 -8.144 4.055 1.00 78.62 414 PHE A CA 1
ATOM 3178 C C . PHE A 1 414 ? -8.857 -9.462 4.818 1.00 78.62 414 PHE A C 1
ATOM 3180 O O . PHE A 1 414 ? -8.325 -9.618 5.921 1.00 78.62 414 PHE A O 1
ATOM 3187 N N . HIS A 1 415 ? -9.465 -10.465 4.186 1.00 73.31 415 HIS A N 1
ATOM 3188 C CA . HIS A 1 415 ? -9.459 -11.853 4.643 1.00 73.31 415 HIS A CA 1
ATOM 3189 C C . HIS A 1 415 ? -8.589 -12.728 3.726 1.00 73.31 415 HIS A C 1
ATOM 3191 O O . HIS A 1 415 ? -8.441 -12.410 2.537 1.00 73.31 415 HIS A O 1
ATOM 3197 N N . PRO A 1 416 ? -7.965 -13.793 4.265 1.00 79.94 416 PRO A N 1
ATOM 3198 C CA . PRO A 1 416 ? -7.458 -14.864 3.419 1.00 79.94 416 PRO A CA 1
ATOM 3199 C C . PRO A 1 416 ? -8.631 -15.528 2.688 1.00 79.94 416 PRO A C 1
ATOM 3201 O O . PRO A 1 416 ? -9.751 -15.541 3.199 1.00 79.94 416 PRO A O 1
ATOM 3204 N N . GLY A 1 417 ? -8.373 -16.038 1.490 1.00 80.19 417 GLY A N 1
ATOM 3205 C CA . GLY A 1 417 ? -9.319 -16.861 0.754 1.00 80.19 417 GLY A CA 1
ATOM 3206 C C . GLY A 1 417 ? -9.400 -18.281 1.311 1.00 80.19 417 GLY A C 1
ATOM 3207 O O . GLY A 1 417 ? -8.741 -18.631 2.294 1.00 80.19 417 GLY A O 1
ATOM 3208 N N . THR A 1 418 ? -10.189 -19.117 0.646 1.00 79.50 418 THR A N 1
ATOM 3209 C CA . THR A 1 418 ? -10.418 -20.525 1.009 1.00 79.50 418 THR A CA 1
ATOM 3210 C C . THR A 1 418 ? -9.123 -21.349 1.020 1.00 79.50 418 THR A C 1
ATOM 3212 O O . THR A 1 418 ? -9.000 -22.297 1.795 1.00 79.50 418 THR A O 1
ATOM 3215 N N . SER A 1 419 ? -8.122 -20.970 0.219 1.00 84.31 419 SER A N 1
ATOM 3216 C CA . SER A 1 419 ? -6.782 -21.579 0.233 1.00 84.31 419 SER A CA 1
ATOM 3217 C C . SER A 1 419 ? -5.924 -21.192 1.448 1.00 84.31 419 SER A C 1
ATOM 3219 O O . SER A 1 419 ? -4.840 -21.740 1.638 1.00 84.31 419 SER A O 1
ATOM 3221 N N . GLY A 1 420 ? -6.375 -20.240 2.270 1.00 78.06 420 GLY A N 1
ATOM 3222 C CA . GLY A 1 420 ? -5.604 -19.651 3.366 1.00 78.06 420 GLY A CA 1
ATOM 3223 C C . GLY A 1 420 ? -4.682 -18.505 2.935 1.00 78.06 420 GLY A C 1
ATOM 3224 O O . GLY A 1 420 ? -4.119 -17.824 3.794 1.00 78.06 420 GLY A O 1
ATOM 3225 N N . HIS A 1 421 ? -4.557 -18.239 1.633 1.00 83.62 421 HIS A N 1
ATOM 3226 C CA . HIS A 1 421 ? -3.717 -17.171 1.092 1.00 83.62 421 HIS A CA 1
ATOM 3227 C C . HIS A 1 421 ? -4.509 -15.896 0.806 1.00 83.62 421 HIS A C 1
ATOM 3229 O O . HIS A 1 421 ? -5.726 -15.910 0.631 1.00 83.62 421 HIS A O 1
ATOM 3235 N N . ARG A 1 422 ? -3.816 -14.758 0.757 1.00 89.56 422 ARG A N 1
ATOM 3236 C CA . ARG A 1 422 ? -4.406 -13.472 0.366 1.00 89.56 422 ARG A CA 1
ATOM 3237 C C . ARG A 1 422 ? -4.084 -13.187 -1.093 1.00 89.56 422 ARG A C 1
ATOM 3239 O O . ARG A 1 422 ? -3.088 -13.667 -1.626 1.00 89.56 422 ARG A O 1
ATOM 3246 N N . LEU A 1 423 ? -4.901 -12.358 -1.733 1.00 94.69 423 LEU A N 1
ATOM 3247 C CA . LEU A 1 423 ? -4.640 -11.906 -3.097 1.00 94.69 423 LEU A CA 1
ATOM 3248 C C . LEU A 1 423 ? -4.369 -10.406 -3.112 1.00 94.69 423 LEU A C 1
ATOM 3250 O O . LEU A 1 423 ? -5.030 -9.637 -2.413 1.00 94.69 423 LEU A O 1
ATOM 3254 N N . PHE A 1 424 ? -3.430 -9.971 -3.948 1.00 96.06 424 PHE A N 1
ATOM 3255 C CA . PHE A 1 424 ? -3.363 -8.569 -4.341 1.00 96.06 424 PHE A CA 1
ATOM 3256 C C . PHE A 1 424 ? -4.262 -8.347 -5.553 1.00 96.06 424 PHE A C 1
ATOM 3258 O O . PHE A 1 424 ? -4.113 -9.005 -6.580 1.00 96.06 424 PHE A O 1
ATOM 3265 N N . ILE A 1 425 ? -5.154 -7.367 -5.462 1.00 96.94 425 ILE A N 1
ATOM 3266 C CA . ILE A 1 425 ? -6.044 -6.962 -6.546 1.00 96.94 425 ILE A CA 1
ATOM 3267 C C . ILE A 1 425 ? -5.666 -5.544 -6.956 1.00 96.94 425 ILE A C 1
ATOM 3269 O O . ILE A 1 425 ? -5.755 -4.607 -6.162 1.00 96.94 425 ILE A O 1
ATOM 3273 N N . LYS A 1 426 ? -5.218 -5.385 -8.200 1.00 96.56 426 LYS A N 1
ATOM 3274 C CA . LYS A 1 426 ? -4.919 -4.097 -8.829 1.00 96.56 426 LYS A CA 1
ATOM 3275 C C . LYS A 1 426 ? -6.076 -3.714 -9.738 1.00 96.56 426 LYS A C 1
ATOM 3277 O O . LYS A 1 426 ? -6.399 -4.447 -10.663 1.00 96.56 426 LYS A O 1
ATOM 3282 N N . THR A 1 427 ? -6.673 -2.559 -9.484 1.00 96.19 427 THR A N 1
ATOM 3283 C CA . THR A 1 427 ? -7.826 -2.033 -10.228 1.00 96.19 427 THR A CA 1
ATOM 3284 C C . THR A 1 427 ? -7.462 -0.742 -10.961 1.00 96.19 427 THR A C 1
ATOM 3286 O O . THR A 1 427 ? -6.429 -0.120 -10.691 1.00 96.19 427 THR A O 1
ATOM 3289 N N . SER A 1 428 ? -8.292 -0.321 -11.913 1.00 94.94 428 SER A N 1
ATOM 3290 C CA . SER A 1 428 ? -8.221 1.037 -12.459 1.00 94.94 428 SER A CA 1
ATOM 3291 C C . SER A 1 428 ? -8.715 2.067 -11.439 1.00 94.94 428 SER A C 1
ATOM 3293 O O . SER A 1 428 ? -9.792 1.912 -10.871 1.00 94.94 428 SER A O 1
ATOM 3295 N N . VAL A 1 429 ? -7.946 3.146 -11.260 1.00 94.00 429 VAL A N 1
ATOM 3296 C CA . VAL A 1 429 ? -8.351 4.356 -10.528 1.00 94.00 429 VAL A CA 1
ATOM 3297 C C . VAL A 1 429 ? -7.908 5.548 -11.364 1.00 94.00 429 VAL A C 1
ATOM 3299 O O . VAL A 1 429 ? -6.720 5.849 -11.461 1.00 94.00 429 VAL A O 1
ATOM 3302 N N . ASP A 1 430 ? -8.853 6.200 -12.028 1.00 91.06 430 ASP A N 1
ATOM 3303 C CA . ASP A 1 430 ? -8.606 7.255 -13.012 1.00 91.06 430 ASP A CA 1
ATOM 3304 C C . ASP A 1 430 ? -8.261 8.627 -12.393 1.00 91.06 430 ASP A C 1
ATOM 3306 O O . ASP A 1 430 ? -8.715 9.670 -12.859 1.00 91.06 430 ASP A O 1
ATOM 3310 N N . ALA A 1 431 ? -7.446 8.611 -11.340 1.00 88.25 431 ALA A N 1
ATOM 3311 C CA . ALA A 1 431 ? -6.879 9.778 -10.675 1.00 88.25 431 ALA A CA 1
ATOM 3312 C C . ALA A 1 431 ? -5.412 9.971 -11.093 1.00 88.25 431 ALA A C 1
ATOM 3314 O O . ALA A 1 431 ? -4.715 9.015 -11.457 1.00 88.25 431 ALA A O 1
ATOM 3315 N N . THR A 1 432 ? -4.915 11.203 -11.034 1.00 87.25 432 THR A N 1
ATOM 3316 C CA . THR A 1 432 ? -3.497 11.499 -11.264 1.00 87.25 432 THR A CA 1
ATOM 3317 C C . THR A 1 432 ? -2.757 11.434 -9.933 1.00 87.25 432 THR A C 1
ATOM 3319 O O . THR A 1 432 ? -2.942 12.275 -9.059 1.00 87.25 432 THR A O 1
ATOM 3322 N N . LEU A 1 433 ? -1.924 10.401 -9.781 1.00 85.44 433 LEU A N 1
ATOM 3323 C CA . LEU A 1 433 ? -1.057 10.229 -8.616 1.00 85.44 433 LEU A CA 1
ATOM 3324 C C . LEU A 1 433 ? 0.371 10.530 -9.043 1.00 85.44 433 LEU A C 1
ATOM 3326 O O . LEU A 1 433 ? 0.873 9.865 -9.961 1.00 85.44 433 LEU A O 1
ATOM 3330 N N . THR A 1 434 ? 1.004 11.486 -8.366 1.00 83.38 434 THR A N 1
ATOM 3331 C CA . THR A 1 434 ? 2.279 12.086 -8.790 1.00 83.38 434 THR A CA 1
ATOM 3332 C C . THR A 1 434 ? 2.170 12.661 -10.214 1.00 83.38 434 THR A C 1
ATOM 3334 O O . THR A 1 434 ? 1.229 13.401 -10.482 1.00 83.38 434 THR A O 1
ATOM 3337 N N . SER A 1 435 ? 3.061 12.325 -11.150 1.00 78.88 435 SER A N 1
ATOM 3338 C CA . SER A 1 435 ? 3.028 12.838 -12.533 1.00 78.88 435 SER A CA 1
ATOM 3339 C C . SER A 1 435 ? 2.198 12.001 -13.509 1.00 78.88 435 SER A C 1
ATOM 3341 O O . SER A 1 435 ? 2.275 12.223 -14.715 1.00 78.88 435 SER A O 1
ATOM 3343 N N . THR A 1 436 ? 1.470 10.971 -13.061 1.00 76.00 436 THR A N 1
ATOM 3344 C CA . THR A 1 436 ? 0.846 10.014 -13.992 1.00 76.00 436 THR A CA 1
ATOM 3345 C C . THR A 1 436 ? -0.588 9.678 -13.616 1.00 76.00 436 THR A C 1
ATOM 3347 O O . THR A 1 436 ? -0.890 9.312 -12.479 1.00 76.00 436 THR A O 1
ATOM 3350 N N . ARG A 1 437 ? -1.468 9.710 -14.620 1.00 81.06 437 ARG A N 1
ATOM 3351 C CA . ARG A 1 437 ? -2.848 9.226 -14.531 1.00 81.06 437 ARG A CA 1
ATOM 3352 C C . ARG A 1 437 ? -2.871 7.710 -14.333 1.00 81.06 437 ARG A C 1
ATOM 3354 O O . ARG A 1 437 ? -2.327 6.963 -15.148 1.00 81.06 437 ARG A O 1
ATOM 3361 N N . ARG A 1 438 ? -3.495 7.229 -13.258 1.00 78.06 438 ARG A N 1
ATOM 3362 C CA . ARG A 1 438 ? -3.398 5.835 -12.784 1.00 78.06 438 ARG A CA 1
ATOM 3363 C C . ARG A 1 438 ? -4.490 4.902 -13.302 1.00 78.06 438 ARG A C 1
ATOM 3365 O O . ARG A 1 438 ? -4.856 3.927 -12.644 1.00 78.06 438 ARG A O 1
ATOM 3372 N N . SER A 1 439 ? -4.889 5.094 -14.553 1.00 80.00 439 SER A N 1
ATOM 3373 C CA . SER A 1 439 ? -5.646 4.090 -15.302 1.00 80.00 439 SER A CA 1
ATOM 3374 C C . SER A 1 439 ? -4.768 2.887 -15.690 1.00 80.00 439 SER A C 1
ATOM 3376 O O . SER A 1 439 ? -3.531 2.942 -15.620 1.00 80.00 439 SER A O 1
ATOM 3378 N N . MET A 1 440 ? -5.391 1.781 -16.098 1.00 85.44 440 MET A N 1
ATOM 3379 C CA . MET A 1 440 ? -4.696 0.564 -16.528 1.00 85.44 440 MET A CA 1
ATOM 3380 C C . MET A 1 440 ? -5.127 0.197 -17.947 1.00 85.44 440 MET A C 1
ATOM 3382 O O . MET A 1 440 ? -6.311 -0.010 -18.210 1.00 85.44 440 MET A O 1
ATOM 3386 N N . SER A 1 441 ? -4.170 0.149 -18.877 1.00 86.81 441 SER A N 1
ATOM 3387 C CA . SER A 1 441 ? -4.434 -0.283 -20.252 1.00 86.81 441 SER A CA 1
ATOM 3388 C C . SER A 1 441 ? -4.877 -1.739 -20.285 1.00 86.81 441 SER A C 1
ATOM 3390 O O . SER A 1 441 ? -4.351 -2.573 -19.546 1.00 86.81 441 SER A O 1
ATOM 3392 N N . ARG A 1 442 ? -5.793 -2.033 -21.214 1.00 88.94 442 ARG A N 1
ATOM 3393 C CA . ARG A 1 442 ? -6.205 -3.394 -21.567 1.00 88.94 442 ARG A CA 1
ATOM 3394 C C . ARG A 1 442 ? -4.997 -4.295 -21.799 1.00 88.94 442 ARG A C 1
ATOM 3396 O O . ARG A 1 442 ? -4.913 -5.376 -21.232 1.00 88.94 442 ARG A O 1
ATOM 3403 N N . ASP A 1 443 ? -4.026 -3.824 -22.573 1.00 89.56 443 ASP A N 1
ATOM 3404 C CA . ASP A 1 443 ? -2.879 -4.652 -22.936 1.00 89.56 443 ASP A CA 1
ATOM 3405 C C . ASP A 1 443 ? -1.947 -4.939 -21.761 1.00 89.56 443 ASP A C 1
ATOM 3407 O O . ASP A 1 443 ? -1.438 -6.051 -21.670 1.00 89.56 443 ASP A O 1
ATOM 3411 N N . SER A 1 444 ? -1.792 -4.016 -20.805 1.00 88.88 444 SER A N 1
ATOM 3412 C CA . SER A 1 444 ? -1.052 -4.314 -19.574 1.00 88.88 444 SER A CA 1
ATOM 3413 C C . SER A 1 444 ? -1.808 -5.310 -18.699 1.00 88.88 444 SER A C 1
ATOM 3415 O O . SER A 1 444 ? -1.206 -6.282 -18.270 1.00 88.88 444 SER A O 1
ATOM 3417 N N . ALA A 1 445 ? -3.118 -5.136 -18.490 1.00 91.00 445 ALA A N 1
ATOM 3418 C CA . ALA A 1 445 ? -3.907 -6.064 -17.670 1.00 91.00 445 ALA A CA 1
ATOM 3419 C C . ALA A 1 445 ? -3.869 -7.510 -18.201 1.00 91.00 445 ALA A C 1
ATOM 3421 O O . ALA A 1 445 ? -3.869 -8.454 -17.420 1.00 91.00 445 ALA A O 1
ATOM 3422 N N . LEU A 1 446 ? -3.824 -7.679 -19.524 1.00 92.19 446 LEU A N 1
ATOM 3423 C CA . LEU A 1 446 ? -3.866 -8.991 -20.173 1.00 92.19 446 LEU A CA 1
ATOM 3424 C C . LEU A 1 446 ? -2.480 -9.562 -20.482 1.00 92.19 446 LEU A C 1
ATOM 3426 O O . LEU A 1 446 ? -2.297 -10.772 -20.511 1.00 92.19 446 LEU A O 1
ATOM 3430 N N . GLY A 1 447 ? -1.492 -8.713 -20.754 1.00 90.38 447 GLY A N 1
ATOM 3431 C CA . GLY A 1 447 ? -0.172 -9.168 -21.182 1.00 90.38 447 GLY A CA 1
ATOM 3432 C C . GLY A 1 447 ? 0.813 -9.403 -20.042 1.00 90.38 447 GLY A C 1
ATOM 3433 O O . GLY A 1 447 ? 1.685 -10.260 -20.175 1.00 90.38 447 GLY A O 1
ATOM 3434 N N . THR A 1 448 ? 0.701 -8.687 -18.919 1.00 89.31 448 THR A N 1
ATOM 3435 C CA . THR A 1 448 ? 1.707 -8.797 -17.853 1.00 89.31 448 THR A CA 1
ATOM 3436 C C . THR A 1 448 ? 1.722 -10.137 -17.106 1.00 89.31 448 THR A C 1
ATOM 3438 O O . THR A 1 448 ? 2.828 -10.543 -16.749 1.00 89.31 448 THR A O 1
ATOM 3441 N N . PRO A 1 449 ? 0.617 -10.912 -16.989 1.00 90.69 449 PRO A N 1
ATOM 3442 C CA . PRO A 1 449 ? 0.688 -12.312 -16.554 1.00 90.69 449 PRO A CA 1
ATOM 3443 C C . PRO A 1 449 ? 1.655 -13.171 -17.382 1.00 90.69 449 PRO A C 1
ATOM 3445 O O . PRO A 1 449 ? 2.455 -13.933 -16.840 1.00 90.69 449 PRO A O 1
ATOM 3448 N N . LEU A 1 450 ? 1.647 -13.000 -18.709 1.00 89.12 450 LEU A N 1
ATOM 3449 C CA . LEU A 1 450 ? 2.546 -13.726 -19.611 1.00 89.12 450 LEU A CA 1
ATOM 3450 C C . LEU A 1 450 ? 3.996 -13.257 -19.446 1.00 89.12 450 LEU A C 1
ATOM 3452 O O . LEU A 1 450 ? 4.917 -14.072 -19.451 1.00 89.12 450 LEU A O 1
ATOM 3456 N N . VAL A 1 451 ? 4.202 -11.947 -19.276 1.00 89.81 451 VAL A N 1
ATOM 3457 C CA . VAL A 1 451 ? 5.531 -11.370 -19.019 1.00 89.81 451 VAL A CA 1
ATOM 3458 C C . VAL A 1 451 ? 6.100 -11.885 -17.698 1.00 89.81 451 VAL A C 1
ATOM 3460 O O . VAL A 1 451 ? 7.256 -12.294 -17.670 1.00 89.81 451 VAL A O 1
ATOM 3463 N N . ALA A 1 452 ? 5.301 -11.926 -16.629 1.00 89.06 452 ALA A N 1
ATOM 3464 C CA . ALA A 1 452 ? 5.712 -12.465 -15.335 1.00 89.06 452 ALA A CA 1
ATOM 3465 C C . ALA A 1 452 ? 6.149 -13.936 -15.453 1.00 89.06 452 ALA A C 1
ATOM 3467 O O . ALA A 1 452 ? 7.218 -14.299 -14.966 1.00 89.06 452 ALA A O 1
ATOM 3468 N N . ALA A 1 453 ? 5.377 -14.759 -16.173 1.00 88.06 453 ALA A N 1
ATOM 3469 C CA . ALA A 1 453 ? 5.726 -16.156 -16.432 1.00 88.06 453 ALA A CA 1
ATOM 3470 C C . ALA A 1 453 ? 7.029 -16.303 -17.241 1.00 88.06 453 ALA A C 1
ATOM 3472 O O . ALA A 1 453 ? 7.849 -17.171 -16.943 1.00 88.06 453 ALA A O 1
ATOM 3473 N N . HIS A 1 454 ? 7.256 -15.439 -18.236 1.00 89.81 454 HIS A N 1
ATOM 3474 C CA . HIS A 1 454 ? 8.508 -15.424 -18.996 1.00 89.81 454 HIS A CA 1
ATOM 3475 C C . HIS A 1 454 ? 9.710 -15.049 -18.118 1.00 89.81 454 HIS A C 1
ATOM 3477 O O . HIS A 1 454 ? 10.729 -15.734 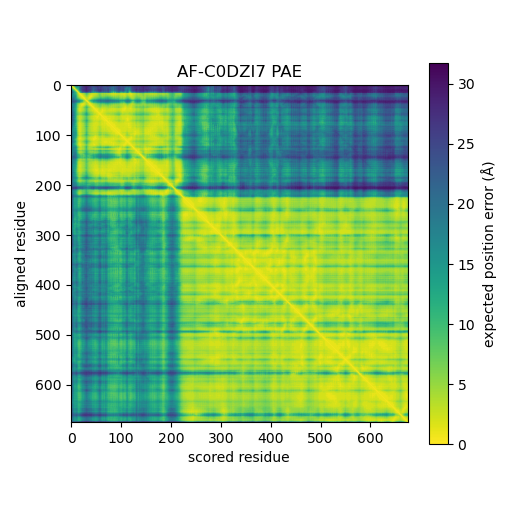-18.165 1.00 89.81 454 HIS A O 1
ATOM 3483 N N . LEU A 1 455 ? 9.584 -14.008 -17.286 1.00 91.06 455 LEU A N 1
ATOM 3484 C CA . LEU A 1 455 ? 10.640 -13.588 -16.358 1.00 91.06 455 LEU A CA 1
ATOM 3485 C C . LEU A 1 455 ? 10.979 -14.683 -15.339 1.00 91.06 455 LEU A C 1
ATOM 3487 O O . LEU A 1 455 ? 12.154 -14.898 -15.052 1.00 91.06 455 LEU A O 1
ATOM 3491 N N . ALA A 1 456 ? 9.978 -15.413 -14.839 1.00 89.56 456 ALA A N 1
ATOM 3492 C CA . ALA A 1 456 ? 10.197 -16.545 -13.939 1.00 89.56 456 ALA A CA 1
ATOM 3493 C C . ALA A 1 456 ? 11.042 -17.655 -14.594 1.00 89.56 456 ALA A C 1
ATOM 3495 O O . ALA A 1 456 ? 11.844 -18.304 -13.925 1.00 89.56 456 ALA A O 1
ATOM 3496 N N . GLY A 1 457 ? 10.928 -17.830 -15.916 1.00 90.50 457 GLY A N 1
ATOM 3497 C CA . GLY A 1 457 ? 11.746 -18.765 -16.690 1.00 90.50 457 GLY A CA 1
ATOM 3498 C C . GLY A 1 457 ? 13.217 -18.360 -16.856 1.00 90.50 457 GLY A C 1
ATOM 3499 O O . GLY A 1 457 ? 14.014 -19.193 -17.283 1.00 90.50 457 GLY A O 1
ATOM 3500 N N . LEU A 1 458 ? 13.598 -17.120 -16.521 1.00 90.88 458 LEU A N 1
ATOM 3501 C CA . LEU A 1 458 ? 14.980 -16.633 -16.646 1.00 90.88 458 LEU A CA 1
ATOM 3502 C C . LEU A 1 458 ? 15.879 -17.022 -15.462 1.00 90.88 458 LEU A C 1
ATOM 3504 O O . LEU A 1 458 ? 17.088 -16.822 -15.546 1.00 90.88 458 LEU A O 1
ATOM 3508 N N . GLY A 1 459 ? 15.319 -17.562 -14.372 1.00 90.00 459 GLY A N 1
ATOM 3509 C CA . GLY A 1 459 ? 16.099 -17.962 -13.195 1.00 90.00 459 GLY A CA 1
ATOM 3510 C C . GLY A 1 459 ? 16.769 -16.784 -12.481 1.00 90.00 459 GLY A C 1
ATOM 3511 O O . GLY A 1 459 ? 17.930 -16.879 -12.091 1.00 90.00 459 GLY A O 1
ATOM 3512 N N . LEU A 1 460 ? 16.054 -15.661 -12.354 1.00 92.69 460 LEU A N 1
ATOM 3513 C CA . LEU A 1 460 ? 16.553 -14.466 -11.669 1.00 92.69 460 LEU A CA 1
ATOM 3514 C C . LEU A 1 460 ? 16.895 -14.773 -10.197 1.00 92.69 460 LEU A C 1
ATOM 3516 O O . LEU A 1 460 ? 16.198 -15.577 -9.576 1.00 92.69 460 LEU A O 1
ATOM 3520 N N . PRO A 1 461 ? 17.910 -14.117 -9.601 1.00 93.81 461 PRO A N 1
ATOM 3521 C CA . PRO A 1 461 ? 18.308 -14.334 -8.207 1.00 93.81 461 PRO A CA 1
ATOM 3522 C C . PRO A 1 461 ? 17.360 -13.645 -7.202 1.00 93.81 461 PRO A C 1
ATOM 3524 O O . PRO A 1 461 ? 17.787 -13.163 -6.158 1.00 93.81 461 PRO A O 1
ATOM 3527 N N . CYS A 1 462 ? 16.066 -13.572 -7.517 1.00 94.31 462 CYS A N 1
ATOM 3528 C CA . CYS A 1 462 ? 15.024 -13.016 -6.664 1.00 94.31 462 CYS A CA 1
ATOM 3529 C C . CYS A 1 462 ? 13.681 -13.699 -6.931 1.00 94.31 462 CYS A C 1
ATOM 3531 O O . CYS A 1 462 ? 13.451 -14.247 -8.012 1.00 94.31 462 CYS A O 1
ATOM 3533 N N . ASP A 1 463 ? 12.744 -13.568 -5.995 1.00 93.88 463 ASP A N 1
ATOM 3534 C CA . ASP A 1 463 ? 11.365 -13.974 -6.258 1.00 93.88 463 ASP A CA 1
ATOM 3535 C C . ASP A 1 463 ? 10.668 -12.955 -7.174 1.00 93.88 463 ASP A C 1
ATOM 3537 O O . ASP A 1 463 ? 10.981 -11.760 -7.189 1.00 93.88 463 ASP A O 1
ATOM 3541 N N . LEU A 1 464 ? 9.673 -13.418 -7.924 1.00 92.88 464 LEU A N 1
ATOM 3542 C CA . LEU A 1 464 ? 8.778 -12.572 -8.707 1.00 92.88 464 LEU A CA 1
ATOM 3543 C C . LEU A 1 464 ? 7.355 -12.823 -8.238 1.00 92.88 464 LEU A C 1
ATOM 3545 O O . LEU A 1 464 ? 6.919 -13.972 -8.188 1.00 92.88 464 LEU A O 1
ATOM 3549 N N . LEU A 1 465 ? 6.624 -11.758 -7.917 1.00 91.31 465 LEU A N 1
ATOM 3550 C CA . LEU A 1 465 ? 5.247 -11.886 -7.466 1.00 91.31 465 LEU A CA 1
ATOM 3551 C C . LEU A 1 465 ? 4.370 -12.334 -8.648 1.00 91.31 465 LEU A C 1
ATOM 3553 O O . LEU A 1 465 ? 4.274 -11.579 -9.626 1.00 91.31 465 LEU A O 1
ATOM 3557 N N . PRO A 1 466 ? 3.724 -13.513 -8.589 1.00 87.56 466 PRO A N 1
ATOM 3558 C CA . PRO A 1 466 ? 2.975 -14.042 -9.721 1.00 87.56 466 PRO A CA 1
ATOM 3559 C C . PRO A 1 466 ? 1.766 -13.167 -10.053 1.00 87.56 466 PRO A C 1
ATOM 3561 O O . PRO A 1 466 ? 0.900 -12.933 -9.210 1.00 87.56 466 PRO A O 1
ATOM 3564 N N . GLU A 1 467 ? 1.684 -12.697 -11.296 1.00 91.62 467 GLU A N 1
ATOM 3565 C CA . GLU A 1 467 ? 0.483 -12.059 -11.840 1.00 91.62 467 GLU A CA 1
ATOM 3566 C C . GLU A 1 467 ? -0.350 -13.145 -12.532 1.00 91.62 467 GLU A C 1
ATOM 3568 O O . GLU A 1 467 ? -0.024 -13.571 -13.635 1.00 91.62 467 GLU A O 1
ATOM 3573 N N . ILE A 1 468 ? -1.381 -13.655 -11.852 1.00 92.56 468 ILE A N 1
ATOM 3574 C CA . ILE A 1 468 ? -2.031 -14.929 -12.216 1.00 92.56 468 ILE A CA 1
ATOM 3575 C C . ILE A 1 468 ? -3.251 -14.768 -13.124 1.00 92.56 468 ILE A C 1
ATOM 3577 O O . ILE A 1 468 ? -3.598 -15.688 -13.863 1.00 92.56 468 ILE A O 1
ATOM 3581 N N . ALA A 1 469 ? -3.914 -13.611 -13.078 1.00 95.06 469 ALA A N 1
ATOM 3582 C CA . ALA A 1 469 ? -5.059 -13.333 -13.935 1.00 95.06 469 ALA A CA 1
ATOM 3583 C C . ALA A 1 469 ? -5.267 -11.834 -14.138 1.00 95.06 469 ALA A C 1
ATOM 3585 O O . ALA A 1 469 ? -4.974 -11.032 -13.253 1.00 95.06 469 ALA A O 1
ATOM 3586 N N . GLY A 1 470 ? -5.846 -11.456 -15.270 1.00 95.12 470 GLY A N 1
ATOM 3587 C CA . GLY A 1 470 ? -6.285 -10.097 -15.539 1.00 95.12 470 GLY A CA 1
ATOM 3588 C C . GLY A 1 470 ? -7.471 -10.052 -16.490 1.00 95.12 470 GLY A C 1
ATOM 3589 O O . GLY A 1 470 ? -7.647 -10.926 -17.339 1.00 95.12 470 GLY A O 1
ATOM 3590 N N . CYS A 1 471 ? -8.291 -9.021 -16.339 1.00 95.50 471 CYS A N 1
ATOM 3591 C CA . CYS A 1 471 ? -9.435 -8.740 -17.191 1.00 95.50 471 CYS A CA 1
ATOM 3592 C C . CYS A 1 471 ? -9.461 -7.260 -17.562 1.00 95.50 471 CYS A C 1
ATOM 3594 O O . CYS A 1 471 ? -8.996 -6.402 -16.805 1.00 95.50 471 CYS A O 1
ATOM 3596 N N . ALA A 1 472 ? -9.992 -6.949 -18.737 1.00 95.62 472 ALA A N 1
ATOM 3597 C CA . ALA A 1 472 ? -10.150 -5.576 -19.189 1.00 95.62 472 ALA A CA 1
ATOM 3598 C C . ALA A 1 472 ? -11.301 -5.445 -20.183 1.00 95.62 472 ALA A C 1
ATOM 3600 O O . ALA A 1 472 ? -11.653 -6.402 -20.873 1.00 95.62 472 ALA A O 1
ATOM 3601 N N . TYR A 1 473 ? -11.867 -4.243 -20.265 1.00 95.00 473 TYR A N 1
ATOM 3602 C CA . TYR A 1 473 ? -12.912 -3.922 -21.226 1.00 95.00 473 TYR A CA 1
ATOM 3603 C C . TYR A 1 473 ? -12.436 -4.108 -22.672 1.00 95.00 473 TYR A C 1
ATOM 3605 O O . TYR A 1 473 ? -11.385 -3.596 -23.063 1.00 95.00 473 TYR A O 1
ATOM 3613 N N . ASP A 1 474 ? -13.252 -4.800 -23.465 1.00 93.25 474 ASP A N 1
ATOM 3614 C CA . ASP A 1 474 ? -13.003 -5.111 -24.879 1.00 93.25 474 ASP A CA 1
ATOM 3615 C C . ASP A 1 474 ? -14.218 -4.816 -25.778 1.00 93.25 474 ASP A C 1
ATOM 3617 O O . ASP A 1 474 ? -14.376 -5.365 -26.864 1.00 93.25 474 ASP A O 1
ATOM 3621 N N . GLY A 1 475 ? -15.120 -3.950 -25.311 1.00 90.00 475 GLY A N 1
ATOM 3622 C CA . GLY A 1 475 ? -16.292 -3.538 -26.080 1.00 90.00 475 GLY A CA 1
ATOM 3623 C C . GLY A 1 475 ? -16.013 -2.418 -27.100 1.00 90.00 475 GLY A C 1
ATOM 3624 O O . GLY A 1 475 ? -14.875 -1.996 -27.301 1.00 90.00 475 GLY A O 1
ATOM 3625 N N . PRO A 1 476 ? -17.066 -1.879 -27.745 1.00 89.94 476 PRO A N 1
ATOM 3626 C CA . PRO A 1 476 ? -16.936 -0.993 -28.908 1.00 89.94 476 PRO A CA 1
ATOM 3627 C C . PRO A 1 476 ? -16.461 0.434 -28.593 1.00 89.94 476 PRO A C 1
ATOM 3629 O O . PRO A 1 476 ? -16.234 1.217 -29.518 1.00 89.94 476 PRO A O 1
ATOM 3632 N N . LYS A 1 477 ? -16.357 0.830 -27.318 1.00 87.75 477 LYS A N 1
ATOM 3633 C CA . LYS A 1 477 ? -15.892 2.181 -26.972 1.00 87.75 477 LYS A CA 1
ATOM 3634 C C . LYS A 1 477 ? -14.407 2.326 -27.301 1.00 87.75 477 LYS A C 1
ATOM 3636 O O . LYS A 1 477 ? -13.598 1.474 -26.960 1.00 87.75 477 LYS A O 1
ATOM 3641 N N . THR A 1 478 ? -14.049 3.465 -27.886 1.00 84.94 478 THR A N 1
ATOM 3642 C CA . THR A 1 478 ? -12.665 3.802 -28.258 1.00 84.94 478 THR A CA 1
ATOM 3643 C C . THR A 1 478 ? -12.066 4.916 -27.404 1.00 84.94 478 THR A C 1
ATOM 3645 O O . THR A 1 478 ? -10.870 5.187 -27.495 1.00 84.94 478 THR A O 1
ATOM 3648 N N . ASN A 1 479 ? -12.874 5.580 -26.568 1.00 87.06 479 ASN A N 1
ATOM 3649 C CA . ASN A 1 479 ? -12.378 6.677 -25.748 1.00 87.06 479 ASN A CA 1
ATOM 3650 C C . ASN A 1 479 ? -11.419 6.136 -24.656 1.00 87.06 479 ASN A C 1
ATOM 3652 O O . ASN A 1 479 ? -11.733 5.125 -24.018 1.00 87.06 479 ASN A O 1
ATOM 3656 N N . PRO A 1 480 ? -10.261 6.782 -24.407 1.00 82.38 480 PRO A N 1
ATOM 3657 C CA . PRO A 1 480 ? -9.260 6.249 -23.480 1.00 82.38 480 PRO A CA 1
ATOM 3658 C C . PRO A 1 480 ? -9.753 6.086 -22.040 1.00 82.38 480 PRO A C 1
ATOM 3660 O O . PRO A 1 480 ? -9.270 5.205 -21.328 1.00 82.38 480 PRO A O 1
ATOM 3663 N N . ARG A 1 481 ? -10.702 6.925 -21.608 1.00 85.69 481 ARG A N 1
ATOM 3664 C CA . ARG A 1 481 ? -11.240 6.917 -20.245 1.00 85.69 481 ARG A CA 1
ATOM 3665 C C . ARG A 1 481 ? -12.050 5.651 -19.973 1.00 85.69 481 ARG A C 1
ATOM 3667 O O . ARG A 1 481 ? -11.860 5.027 -18.936 1.00 85.69 481 ARG A O 1
ATOM 3674 N N . ALA A 1 482 ? -12.872 5.228 -20.929 1.00 84.81 482 ALA A N 1
ATOM 3675 C CA . ALA A 1 482 ? -13.622 3.982 -20.862 1.00 84.81 482 ALA A CA 1
ATOM 3676 C C . ALA A 1 482 ? -12.712 2.758 -21.053 1.00 84.81 482 ALA A C 1
ATOM 3678 O O . ALA A 1 482 ? -12.719 1.857 -20.219 1.00 84.81 482 ALA A O 1
ATOM 3679 N N . VAL A 1 483 ? -11.869 2.751 -22.095 1.00 84.25 483 VAL A N 1
ATOM 3680 C CA . VAL A 1 483 ? -11.005 1.597 -22.434 1.00 84.25 483 VAL A CA 1
ATOM 3681 C C . VAL A 1 483 ? -10.027 1.250 -21.309 1.00 84.25 483 VAL A C 1
ATOM 3683 O O . VAL A 1 483 ? -9.716 0.085 -21.091 1.00 84.25 483 VAL A O 1
ATOM 3686 N N . ARG A 1 484 ? -9.534 2.255 -20.579 1.00 87.50 484 ARG A N 1
ATOM 3687 C CA . ARG A 1 484 ? -8.602 2.063 -19.455 1.00 87.50 484 ARG A CA 1
ATOM 3688 C C . ARG A 1 484 ? -9.297 2.108 -18.091 1.00 87.50 484 ARG A C 1
ATOM 3690 O O . ARG A 1 484 ? -8.640 1.951 -17.059 1.00 87.50 484 ARG A O 1
ATOM 3697 N N . GLY A 1 485 ? -10.601 2.378 -18.078 1.00 86.50 485 GLY A N 1
ATOM 3698 C CA . GLY A 1 485 ? -11.393 2.620 -16.875 1.00 86.50 485 GLY A CA 1
ATOM 3699 C C . GLY A 1 485 ? -11.965 1.359 -16.233 1.00 86.50 485 GLY A C 1
ATOM 3700 O O . GLY A 1 485 ? -12.346 1.414 -15.067 1.00 86.50 485 GLY A O 1
ATOM 3701 N N . LEU A 1 486 ? -11.993 0.239 -16.958 1.00 93.81 486 LEU A N 1
ATOM 3702 C CA . LEU A 1 486 ? -12.480 -1.052 -16.476 1.00 93.81 486 LEU A CA 1
ATOM 3703 C C . LEU A 1 486 ? -11.438 -2.135 -16.775 1.00 93.81 486 LEU A C 1
ATOM 3705 O O . LEU A 1 486 ? -11.500 -2.805 -17.803 1.00 93.81 486 LEU A O 1
ATOM 3709 N N . SER A 1 487 ? -10.469 -2.260 -15.871 1.00 95.00 487 SER A N 1
ATOM 3710 C CA . SER A 1 487 ? -9.403 -3.260 -15.931 1.00 95.00 487 SER A CA 1
ATOM 3711 C C . SER A 1 487 ? -9.035 -3.704 -14.516 1.00 95.00 487 SER A C 1
ATOM 3713 O O . SER A 1 487 ? -8.948 -2.860 -13.617 1.00 95.00 487 SER A O 1
ATOM 3715 N N . THR A 1 488 ? -8.743 -4.994 -14.345 1.00 96.12 488 THR A N 1
ATOM 3716 C CA . THR A 1 488 ? -8.306 -5.588 -13.074 1.00 96.12 488 THR A CA 1
ATOM 3717 C C . THR A 1 488 ? -7.221 -6.636 -13.296 1.00 96.12 488 THR A C 1
ATOM 3719 O O . THR A 1 488 ? -7.207 -7.318 -14.314 1.00 96.12 488 THR A O 1
ATOM 3722 N N . LEU A 1 489 ? -6.300 -6.750 -12.342 1.00 95.81 489 LEU A N 1
ATOM 3723 C CA . LEU A 1 489 ? -5.213 -7.724 -12.320 1.00 95.81 489 LEU A CA 1
ATOM 3724 C C . LEU A 1 489 ? -5.114 -8.340 -10.917 1.00 95.81 489 LEU A C 1
ATOM 3726 O O . LEU A 1 489 ? -5.120 -7.612 -9.922 1.00 95.81 489 LEU A O 1
ATOM 3730 N N . ILE A 1 490 ? -5.017 -9.663 -10.841 1.00 96.00 490 ILE A N 1
ATOM 3731 C CA . ILE A 1 490 ? -4.881 -10.443 -9.609 1.00 96.00 490 ILE A CA 1
ATOM 3732 C C . ILE A 1 490 ? -3.454 -10.977 -9.508 1.00 96.00 490 ILE A C 1
ATOM 3734 O O . ILE A 1 490 ? -2.896 -11.494 -10.479 1.00 96.00 490 ILE A O 1
ATOM 3738 N N . ARG A 1 491 ? -2.879 -10.870 -8.310 1.00 93.88 491 ARG A N 1
ATOM 3739 C CA . ARG A 1 491 ? -1.580 -11.441 -7.954 1.00 93.88 491 ARG A CA 1
ATOM 3740 C C . ARG A 1 491 ? -1.698 -12.279 -6.693 1.00 93.88 491 ARG A C 1
ATOM 3742 O O . ARG A 1 491 ? -2.498 -11.956 -5.812 1.00 93.88 491 ARG A O 1
ATOM 3749 N N . GLU A 1 492 ? -0.866 -13.300 -6.589 1.00 90.31 492 GLU A N 1
ATOM 3750 C CA . GLU A 1 492 ? -0.706 -14.040 -5.336 1.00 90.31 492 GLU A CA 1
ATOM 3751 C C . GLU A 1 492 ? 0.015 -13.171 -4.297 1.00 90.31 492 GLU A C 1
ATOM 3753 O O . GLU A 1 492 ? 0.795 -12.279 -4.648 1.00 90.31 492 GLU A O 1
ATOM 3758 N N . SER A 1 493 ? -0.264 -13.389 -3.011 1.00 85.25 493 SER A N 1
ATOM 3759 C CA . SER A 1 493 ? 0.571 -12.852 -1.935 1.00 85.25 493 SER A CA 1
ATOM 3760 C C . SER A 1 493 ? 1.814 -13.713 -1.729 1.00 85.25 493 SER A C 1
ATOM 3762 O O . SER A 1 493 ? 1.834 -14.897 -2.056 1.00 85.25 493 SER A O 1
ATOM 3764 N N . THR A 1 494 ? 2.844 -13.147 -1.110 1.00 80.38 494 THR A N 1
ATOM 3765 C CA . THR A 1 494 ? 4.007 -13.928 -0.685 1.00 80.38 494 THR A CA 1
ATOM 3766 C C . THR A 1 494 ? 3.673 -14.734 0.577 1.00 80.38 494 THR A C 1
ATOM 3768 O O . THR A 1 494 ? 2.994 -14.205 1.454 1.00 80.38 494 THR A O 1
ATOM 3771 N N . PRO A 1 495 ? 4.172 -15.976 0.728 1.00 72.19 495 PRO A N 1
ATOM 3772 C CA . PRO A 1 495 ? 4.022 -16.749 1.969 1.00 72.19 495 PRO A CA 1
ATOM 3773 C C . PRO A 1 495 ? 4.961 -16.260 3.085 1.00 72.19 495 PRO A C 1
ATOM 3775 O O . PRO A 1 495 ? 4.851 -16.672 4.236 1.00 72.19 495 PRO A O 1
ATOM 3778 N N . ARG A 1 496 ? 5.934 -15.412 2.733 1.00 84.00 496 ARG A N 1
ATOM 3779 C CA . ARG A 1 496 ? 6.868 -14.761 3.652 1.00 84.00 496 ARG A CA 1
ATOM 3780 C C . ARG A 1 496 ? 6.416 -13.332 3.922 1.00 84.00 496 ARG A C 1
A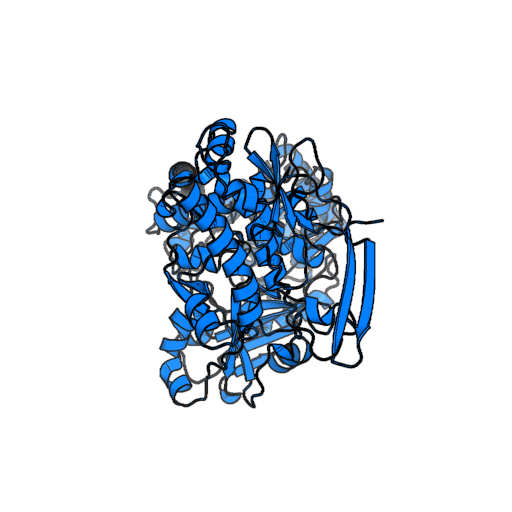TOM 3782 O O . ARG A 1 496 ? 5.848 -12.691 3.037 1.00 84.00 496 ARG A O 1
ATOM 3789 N N . THR A 1 497 ? 6.759 -12.811 5.098 1.00 86.00 497 THR A N 1
ATOM 3790 C CA . THR A 1 497 ? 6.649 -11.381 5.403 1.00 86.00 497 THR A CA 1
ATOM 3791 C C . THR A 1 497 ? 7.449 -10.582 4.380 1.00 86.00 497 THR A C 1
ATOM 3793 O O . THR A 1 497 ? 8.676 -10.671 4.337 1.00 86.00 497 THR A O 1
ATOM 3796 N N . ALA A 1 498 ? 6.754 -9.792 3.568 1.00 92.81 498 ALA A N 1
ATOM 3797 C CA . ALA A 1 498 ? 7.359 -8.940 2.558 1.00 92.81 498 ALA A CA 1
ATOM 3798 C C . ALA A 1 498 ? 6.919 -7.491 2.771 1.00 92.81 498 ALA A C 1
ATOM 3800 O O . ALA A 1 498 ? 5.722 -7.196 2.834 1.00 92.81 498 ALA A O 1
ATOM 3801 N N . ILE A 1 499 ? 7.884 -6.582 2.881 1.00 94.50 499 ILE A N 1
ATOM 3802 C CA . ILE A 1 499 ? 7.644 -5.150 3.077 1.00 94.50 499 ILE A CA 1
ATOM 3803 C C . ILE A 1 499 ? 8.103 -4.397 1.833 1.00 94.50 499 ILE A C 1
ATOM 3805 O O . ILE A 1 499 ? 9.187 -4.648 1.313 1.00 94.50 499 ILE A O 1
ATOM 3809 N N . THR A 1 500 ? 7.296 -3.456 1.339 1.00 94.31 500 THR A N 1
ATOM 3810 C CA . THR A 1 500 ? 7.712 -2.591 0.229 1.00 94.31 500 THR A CA 1
ATOM 3811 C C . THR A 1 500 ? 8.964 -1.808 0.629 1.00 94.31 500 THR A C 1
ATOM 3813 O O . THR A 1 500 ? 8.970 -1.144 1.664 1.00 94.31 500 THR A O 1
ATOM 3816 N N . ALA A 1 501 ? 10.004 -1.804 -0.208 1.00 95.12 501 ALA A N 1
ATOM 3817 C CA . ALA A 1 501 ? 11.266 -1.119 0.082 1.00 95.12 501 ALA A CA 1
ATOM 3818 C C . ALA A 1 501 ? 11.064 0.375 0.412 1.00 95.12 501 ALA A C 1
ATOM 3820 O O . ALA A 1 501 ? 11.749 0.932 1.265 1.00 95.12 501 ALA A O 1
ATOM 3821 N N . ALA A 1 502 ? 10.053 1.011 -0.193 1.00 93.12 502 ALA A N 1
ATOM 3822 C CA . ALA A 1 502 ? 9.646 2.384 0.116 1.00 93.12 502 ALA A CA 1
ATOM 3823 C C . ALA A 1 502 ? 9.321 2.626 1.604 1.00 93.12 502 ALA A C 1
ATOM 3825 O O . ALA A 1 502 ? 9.576 3.731 2.092 1.00 93.12 502 ALA A O 1
ATOM 3826 N N . ALA A 1 503 ? 8.759 1.624 2.287 1.00 92.44 503 ALA A N 1
ATOM 3827 C CA . ALA A 1 503 ? 8.312 1.679 3.678 1.00 92.44 503 ALA A CA 1
ATOM 3828 C C . ALA A 1 503 ? 9.393 1.284 4.698 1.00 92.44 503 ALA A C 1
ATOM 3830 O O . ALA A 1 503 ? 9.213 1.519 5.888 1.00 92.44 503 ALA A O 1
ATOM 3831 N N . LEU A 1 504 ? 10.516 0.714 4.246 1.00 92.06 504 LEU A N 1
ATOM 3832 C CA . LEU A 1 504 ? 11.654 0.379 5.111 1.00 92.06 504 LEU A CA 1
ATOM 3833 C C . LEU A 1 504 ? 12.606 1.556 5.341 1.00 92.06 504 LEU A C 1
ATOM 3835 O O . LEU A 1 504 ? 13.381 1.552 6.293 1.00 92.06 504 LEU A O 1
ATOM 3839 N N . ARG A 1 505 ? 12.571 2.564 4.467 1.00 87.75 505 ARG A N 1
ATOM 3840 C CA . ARG A 1 505 ? 13.478 3.714 4.543 1.00 87.75 505 ARG A CA 1
ATOM 3841 C C . ARG A 1 505 ? 13.342 4.441 5.880 1.00 87.75 505 ARG A C 1
ATOM 3843 O O . ARG A 1 505 ? 12.232 4.754 6.302 1.00 87.75 505 ARG A O 1
ATOM 3850 N N . GLY A 1 506 ? 14.481 4.742 6.502 1.00 80.12 506 GLY A N 1
ATOM 3851 C CA . GLY A 1 506 ? 14.546 5.460 7.776 1.00 80.12 506 GLY A CA 1
ATOM 3852 C C . GLY A 1 506 ? 14.170 4.622 9.002 1.00 80.12 506 GLY A C 1
ATOM 3853 O O . GLY A 1 506 ? 14.168 5.152 10.112 1.00 80.12 506 GLY A O 1
ATOM 3854 N N . LEU A 1 507 ? 13.867 3.325 8.848 1.00 86.31 507 LEU A N 1
ATOM 3855 C CA . LEU A 1 507 ? 13.696 2.446 10.002 1.00 86.31 507 LEU A CA 1
ATOM 3856 C C . LEU A 1 507 ? 15.064 2.132 10.628 1.00 86.31 507 LEU A C 1
ATOM 3858 O O . LEU A 1 507 ? 15.971 1.727 9.901 1.00 86.31 507 LEU A O 1
ATOM 3862 N N . PRO A 1 508 ? 15.215 2.212 11.966 1.00 84.75 508 PRO A N 1
ATOM 3863 C CA . PRO A 1 508 ? 16.470 1.868 12.646 1.00 84.75 508 PRO A CA 1
ATOM 3864 C C . PRO A 1 508 ? 16.942 0.425 12.417 1.00 84.75 508 PRO A C 1
ATOM 3866 O O . PRO A 1 508 ? 18.103 0.110 12.657 1.00 84.75 508 PRO A O 1
ATOM 3869 N N . THR A 1 509 ? 16.040 -0.456 11.978 1.00 86.25 509 THR A N 1
ATOM 3870 C CA . THR A 1 509 ? 16.330 -1.852 11.637 1.00 86.25 509 THR A CA 1
ATOM 3871 C C . THR A 1 509 ? 17.083 -2.002 10.313 1.00 86.25 509 THR A C 1
ATOM 3873 O O . THR A 1 509 ? 17.681 -3.047 10.071 1.00 86.25 509 THR A O 1
ATOM 3876 N N . VAL A 1 510 ? 17.106 -0.968 9.466 1.00 91.88 510 VAL A N 1
ATOM 3877 C CA . VAL A 1 510 ? 17.896 -0.953 8.233 1.00 91.88 510 VAL A CA 1
ATOM 3878 C C . VAL A 1 510 ? 19.331 -0.549 8.567 1.00 91.88 510 VAL A C 1
ATOM 3880 O O . VAL A 1 510 ? 19.677 0.630 8.619 1.00 91.88 510 VAL A O 1
ATOM 3883 N N . THR A 1 511 ? 20.165 -1.553 8.823 1.00 94.12 511 THR A N 1
ATOM 3884 C CA . THR A 1 511 ? 21.597 -1.399 9.114 1.00 94.12 511 THR A CA 1
ATOM 3885 C C . THR A 1 511 ? 22.438 -1.316 7.834 1.00 94.12 511 THR A C 1
ATOM 3887 O O . THR A 1 511 ? 21.951 -1.563 6.729 1.00 94.12 511 THR A O 1
ATOM 3890 N N . GLU A 1 512 ? 23.734 -1.014 7.968 1.00 95.06 512 GLU A N 1
ATOM 3891 C CA . GLU A 1 512 ? 24.687 -1.110 6.850 1.00 95.06 512 GLU A CA 1
ATOM 3892 C C . GLU A 1 512 ? 24.734 -2.529 6.256 1.00 95.06 512 GLU A C 1
ATOM 3894 O O . GLU A 1 512 ? 24.757 -2.685 5.037 1.00 95.06 512 GLU A O 1
ATOM 3899 N N . GLU A 1 513 ? 24.679 -3.564 7.100 1.00 95.94 513 GLU A N 1
ATOM 3900 C CA . GLU A 1 513 ? 24.644 -4.965 6.662 1.00 95.94 513 GLU A CA 1
ATOM 3901 C C . GLU A 1 513 ? 23.367 -5.279 5.873 1.00 95.94 513 GLU A C 1
ATOM 3903 O O . GLU A 1 513 ? 23.439 -5.849 4.783 1.00 95.94 513 GLU A O 1
ATOM 3908 N N . PHE A 1 514 ? 22.207 -4.835 6.372 1.00 97.31 514 PHE A N 1
ATOM 3909 C CA . PHE A 1 514 ? 20.940 -4.943 5.650 1.00 97.31 514 PHE A CA 1
ATOM 3910 C C . PHE A 1 514 ? 21.049 -4.292 4.269 1.00 97.31 514 PHE A C 1
ATOM 3912 O O . PHE A 1 514 ? 20.694 -4.898 3.257 1.00 97.31 514 PHE A O 1
ATOM 3919 N N . PHE A 1 515 ? 21.542 -3.051 4.222 1.00 97.56 515 PHE A N 1
ATOM 3920 C CA . PHE A 1 515 ? 21.683 -2.302 2.978 1.00 97.56 515 PHE A CA 1
ATOM 3921 C C . PHE A 1 515 ? 22.649 -2.981 2.004 1.00 97.56 515 PHE A C 1
ATOM 3923 O O . PHE A 1 515 ? 22.358 -3.033 0.813 1.00 97.56 515 PHE A O 1
ATOM 3930 N N . SER A 1 516 ? 23.758 -3.534 2.496 1.00 97.75 516 SER A N 1
ATOM 3931 C CA . SER A 1 516 ? 24.736 -4.257 1.680 1.00 97.75 516 SER A CA 1
ATOM 3932 C C . SER A 1 516 ? 24.114 -5.470 0.987 1.00 97.75 516 SER A C 1
ATOM 3934 O O . SER A 1 516 ? 24.200 -5.591 -0.238 1.00 97.75 516 SER A O 1
ATOM 3936 N N . HIS A 1 517 ? 23.409 -6.323 1.740 1.00 98.06 517 HIS A N 1
ATOM 3937 C CA . HIS A 1 517 ? 22.706 -7.479 1.177 1.00 98.06 517 HIS A CA 1
ATOM 3938 C C . HIS A 1 517 ? 21.599 -7.052 0.205 1.00 98.06 517 HIS A C 1
ATOM 3940 O O . HIS A 1 517 ? 21.525 -7.559 -0.913 1.00 98.06 517 HIS A O 1
ATOM 3946 N N . TYR A 1 518 ? 20.801 -6.046 0.576 1.00 98.25 518 TYR A N 1
ATOM 3947 C CA . TYR A 1 518 ? 19.763 -5.492 -0.293 1.00 98.25 518 TYR A CA 1
ATOM 3948 C C . TYR A 1 518 ? 20.318 -4.949 -1.616 1.00 98.25 518 TYR A C 1
ATOM 3950 O O . TYR A 1 518 ? 19.776 -5.245 -2.682 1.00 98.25 518 TYR A O 1
ATOM 3958 N N . ALA A 1 519 ? 21.400 -4.170 -1.565 1.00 98.38 519 ALA A N 1
ATOM 3959 C CA . ALA A 1 519 ? 22.040 -3.611 -2.748 1.00 98.38 519 ALA A CA 1
ATOM 3960 C C . ALA A 1 519 ? 22.632 -4.707 -3.638 1.00 98.38 519 ALA A C 1
ATOM 3962 O O . ALA A 1 519 ? 22.507 -4.626 -4.863 1.00 98.38 519 ALA A O 1
ATOM 3963 N N . ARG A 1 520 ? 23.231 -5.743 -3.038 1.00 98.38 520 ARG A N 1
ATOM 3964 C CA . ARG A 1 520 ? 23.772 -6.893 -3.765 1.00 98.38 520 ARG A CA 1
ATOM 3965 C C . ARG A 1 520 ? 22.677 -7.637 -4.520 1.00 98.38 520 ARG A C 1
ATOM 3967 O O . ARG A 1 520 ? 22.837 -7.820 -5.724 1.00 98.38 520 ARG A O 1
ATOM 3974 N N . ASP A 1 521 ? 21.574 -7.993 -3.869 1.00 98.38 521 ASP A N 1
ATOM 3975 C CA . ASP A 1 521 ? 20.482 -8.740 -4.508 1.00 98.38 521 ASP A CA 1
ATOM 3976 C C . ASP A 1 521 ? 19.739 -7.904 -5.559 1.00 98.38 521 ASP A C 1
ATOM 3978 O O . ASP A 1 521 ? 19.398 -8.394 -6.639 1.00 98.38 521 ASP A O 1
ATOM 3982 N N . LEU A 1 522 ? 19.525 -6.610 -5.293 1.00 98.44 522 LEU A N 1
ATOM 3983 C CA . LEU A 1 522 ? 18.907 -5.707 -6.263 1.00 98.44 522 LEU A CA 1
ATOM 3984 C C . LEU A 1 522 ? 19.758 -5.592 -7.534 1.00 98.44 522 LEU A C 1
ATOM 3986 O O . LEU A 1 522 ? 19.233 -5.706 -8.644 1.00 98.44 522 LEU A O 1
ATOM 3990 N N . LEU A 1 523 ? 21.067 -5.370 -7.395 1.00 98.25 523 LEU A N 1
ATOM 3991 C CA . LEU A 1 523 ? 21.956 -5.176 -8.541 1.00 98.25 523 LEU A CA 1
ATOM 3992 C C . LEU A 1 523 ? 22.275 -6.484 -9.270 1.00 98.25 523 LEU A C 1
ATOM 3994 O O . LEU A 1 523 ? 22.340 -6.466 -10.500 1.00 98.25 523 LEU A O 1
ATOM 3998 N N . SER A 1 524 ? 22.404 -7.607 -8.557 1.00 97.56 524 SER A N 1
ATOM 3999 C CA . SER A 1 524 ? 22.572 -8.939 -9.162 1.00 97.56 524 SER A CA 1
ATOM 4000 C C . SER A 1 524 ? 21.327 -9.382 -9.934 1.00 97.56 524 SER A C 1
ATOM 4002 O O . SER A 1 524 ? 21.430 -10.136 -10.899 1.00 97.56 524 SER A O 1
ATOM 4004 N N . THR A 1 525 ? 20.152 -8.865 -9.568 1.00 97.06 525 THR A N 1
ATOM 4005 C CA . THR A 1 525 ? 18.917 -9.063 -10.330 1.00 97.06 525 THR A CA 1
ATOM 4006 C C . THR A 1 525 ? 18.856 -8.137 -11.542 1.00 97.06 525 THR A C 1
ATOM 4008 O O . THR A 1 525 ? 18.609 -8.584 -12.661 1.00 97.06 525 THR A O 1
ATOM 4011 N N . VAL A 1 526 ? 19.057 -6.830 -11.357 1.00 97.19 526 VAL A N 1
ATOM 4012 C CA . VAL A 1 526 ? 18.791 -5.836 -12.409 1.00 97.19 526 VAL A CA 1
ATOM 4013 C C . VAL A 1 526 ? 19.869 -5.831 -13.490 1.00 97.19 526 VAL A C 1
ATOM 4015 O O . VAL A 1 526 ? 19.533 -5.863 -14.676 1.00 97.19 526 VAL A O 1
ATOM 4018 N N . LEU A 1 527 ? 21.150 -5.788 -13.114 1.00 97.44 527 LEU A N 1
ATOM 4019 C CA . LEU A 1 527 ? 22.228 -5.549 -14.075 1.00 97.44 527 LEU A CA 1
ATOM 4020 C C . LEU A 1 527 ? 22.426 -6.729 -15.043 1.00 97.44 527 LEU A C 1
ATOM 4022 O O . LEU A 1 527 ? 22.341 -6.498 -16.250 1.00 97.44 527 LEU A O 1
ATOM 4026 N N . PRO A 1 528 ? 22.571 -7.993 -14.594 1.00 96.75 528 PRO A N 1
ATOM 4027 C CA . PRO A 1 528 ? 22.714 -9.129 -15.509 1.00 96.75 528 PRO A CA 1
ATOM 4028 C C . PRO A 1 528 ? 21.491 -9.333 -16.411 1.00 96.75 528 PRO A C 1
ATOM 4030 O O . PRO A 1 528 ? 21.638 -9.666 -17.590 1.00 96.75 528 PRO A O 1
ATOM 4033 N N . THR A 1 529 ? 20.284 -9.065 -15.902 1.00 96.50 529 THR A N 1
ATOM 4034 C CA . THR A 1 529 ? 19.048 -9.115 -16.701 1.00 96.50 529 THR A CA 1
ATOM 4035 C C . THR A 1 529 ? 19.084 -8.099 -17.845 1.00 96.50 529 THR A C 1
ATOM 4037 O O . THR A 1 529 ? 18.705 -8.409 -18.978 1.00 96.50 529 THR A O 1
ATOM 4040 N N . MET A 1 530 ? 19.625 -6.904 -17.603 1.00 96.69 530 MET A N 1
ATOM 4041 C CA . MET A 1 530 ? 19.843 -5.926 -18.666 1.00 96.69 530 MET A CA 1
ATOM 4042 C C . MET A 1 530 ? 20.948 -6.371 -19.629 1.00 96.69 530 MET A C 1
ATOM 4044 O O . MET A 1 530 ? 20.749 -6.352 -20.848 1.00 96.69 530 MET A O 1
ATOM 4048 N N . TRP A 1 531 ? 22.101 -6.785 -19.102 1.00 96.19 531 TRP A N 1
ATOM 4049 C CA . TRP A 1 531 ? 23.300 -7.111 -19.879 1.00 96.19 531 TRP A CA 1
ATOM 4050 C C . TRP A 1 531 ? 23.125 -8.315 -20.801 1.00 96.19 531 TRP A C 1
ATOM 4052 O O . TRP A 1 531 ? 23.639 -8.298 -21.919 1.00 96.19 531 TRP A O 1
ATOM 4062 N N . HIS A 1 532 ? 22.371 -9.329 -20.371 1.00 94.50 532 HIS A N 1
ATOM 4063 C CA . HIS A 1 532 ? 22.259 -10.597 -21.095 1.00 94.50 532 HIS A CA 1
ATOM 4064 C C . HIS A 1 532 ? 20.861 -10.857 -21.652 1.00 94.50 532 HIS A C 1
ATOM 4066 O O . HIS A 1 532 ? 20.748 -11.305 -22.790 1.00 94.50 532 HIS A O 1
ATOM 4072 N N . ALA A 1 533 ? 19.800 -10.535 -20.907 1.00 94.81 533 ALA A N 1
ATOM 4073 C CA . ALA A 1 533 ? 18.429 -10.766 -21.368 1.00 94.81 533 ALA A CA 1
ATOM 4074 C C . ALA A 1 533 ? 17.832 -9.564 -22.120 1.00 94.81 533 ALA A C 1
ATOM 4076 O O . ALA A 1 533 ? 16.770 -9.688 -22.722 1.00 94.81 533 ALA A O 1
ATOM 4077 N N . GLY A 1 534 ? 18.487 -8.395 -22.109 1.00 96.06 534 GLY A N 1
ATOM 4078 C CA . GLY A 1 534 ? 17.963 -7.197 -22.775 1.00 96.06 534 GLY A CA 1
ATOM 4079 C C . GLY A 1 534 ? 16.691 -6.665 -22.135 1.00 96.06 534 GLY A C 1
ATOM 4080 O O . GLY A 1 534 ? 15.881 -6.033 -22.812 1.00 96.06 534 GLY A O 1
ATOM 4081 N N . ILE A 1 535 ? 16.504 -6.926 -20.841 1.00 95.62 535 ILE A N 1
ATOM 4082 C CA . ILE A 1 535 ? 15.304 -6.564 -20.096 1.00 95.62 535 ILE A CA 1
ATOM 4083 C C . ILE A 1 535 ? 15.679 -5.594 -18.971 1.00 95.62 535 ILE A C 1
ATOM 4085 O O . ILE A 1 535 ? 16.474 -5.907 -18.092 1.00 95.62 535 ILE A O 1
ATOM 4089 N N . ALA A 1 536 ? 15.085 -4.405 -18.993 1.00 95.69 536 ALA A N 1
ATOM 4090 C CA . ALA A 1 536 ? 15.219 -3.391 -17.960 1.00 95.69 536 ALA A CA 1
ATOM 4091 C C . ALA A 1 536 ? 13.990 -3.451 -17.050 1.00 95.69 536 ALA A C 1
ATOM 4093 O O . ALA A 1 536 ? 12.895 -2.994 -17.406 1.00 95.69 536 ALA A O 1
ATOM 4094 N N . LEU A 1 537 ? 14.195 -4.044 -15.875 1.00 94.44 537 LEU A N 1
ATOM 4095 C CA . LEU A 1 537 ? 13.202 -4.154 -14.812 1.00 94.44 537 LEU A CA 1
ATOM 4096 C C . LEU A 1 537 ? 12.917 -2.770 -14.206 1.00 94.44 537 LEU A C 1
ATOM 4098 O O . LEU A 1 537 ? 13.829 -1.976 -13.979 1.00 94.44 537 LEU A O 1
ATOM 4102 N N . GLU A 1 538 ? 11.653 -2.477 -13.893 1.00 91.94 538 GLU A N 1
ATOM 4103 C CA . GLU A 1 538 ? 11.267 -1.256 -13.170 1.00 91.94 538 GLU A CA 1
ATOM 4104 C C . GLU A 1 538 ? 11.398 -1.463 -11.650 1.00 91.94 538 GLU A C 1
ATOM 4106 O O . GLU A 1 538 ? 10.426 -1.381 -10.900 1.00 91.94 538 GLU A O 1
ATOM 4111 N N . ALA A 1 539 ? 12.615 -1.761 -11.190 1.00 94.06 539 ALA A N 1
ATOM 4112 C CA . ALA A 1 539 ? 12.924 -2.100 -9.798 1.00 94.06 539 ALA A CA 1
ATOM 4113 C C . ALA A 1 539 ? 13.059 -0.865 -8.880 1.00 94.06 539 ALA A C 1
ATOM 4115 O O . ALA A 1 539 ? 14.001 -0.746 -8.099 1.00 94.06 539 ALA A O 1
ATOM 4116 N N . HIS A 1 540 ? 12.119 0.080 -8.975 1.00 93.19 540 HIS A N 1
ATOM 4117 C CA . HIS A 1 540 ? 12.037 1.209 -8.044 1.00 93.19 540 HIS A CA 1
ATOM 4118 C C . HIS A 1 540 ? 11.442 0.774 -6.693 1.00 93.19 540 HIS A C 1
ATOM 4120 O O . HIS A 1 540 ? 10.827 -0.294 -6.586 1.00 93.19 540 HIS A O 1
ATOM 4126 N N . LEU A 1 541 ? 11.512 1.630 -5.670 1.00 93.31 541 LEU A N 1
ATOM 4127 C CA . LEU A 1 541 ? 11.110 1.292 -4.290 1.00 93.31 541 LEU A CA 1
ATOM 4128 C C . LEU A 1 541 ? 9.718 0.662 -4.135 1.00 93.31 541 LEU A C 1
ATOM 4130 O O . LEU A 1 541 ? 9.536 -0.222 -3.309 1.00 93.31 541 LEU A O 1
ATOM 4134 N N . GLN A 1 542 ? 8.717 1.108 -4.901 1.00 91.88 542 GLN A N 1
ATOM 4135 C CA . GLN A 1 542 ? 7.351 0.573 -4.795 1.00 91.88 542 GLN A CA 1
ATOM 4136 C C . GLN A 1 542 ? 7.188 -0.838 -5.404 1.00 91.88 542 GLN A C 1
ATOM 4138 O O . GLN A 1 542 ? 6.302 -1.592 -4.988 1.00 91.88 542 GLN A O 1
ATOM 4143 N N . ASN A 1 543 ? 8.036 -1.196 -6.369 1.00 94.25 543 ASN A N 1
ATOM 4144 C CA . ASN A 1 543 ? 8.000 -2.469 -7.095 1.00 94.25 543 ASN A CA 1
ATOM 4145 C C . ASN A 1 543 ? 8.969 -3.498 -6.505 1.00 94.25 543 ASN A C 1
ATOM 4147 O O . ASN A 1 543 ? 8.970 -4.647 -6.935 1.00 94.25 543 ASN A O 1
ATOM 4151 N N . THR A 1 544 ? 9.761 -3.088 -5.513 1.00 96.00 544 THR A N 1
ATOM 4152 C CA . THR A 1 544 ? 10.688 -3.953 -4.787 1.00 96.00 544 THR A CA 1
ATOM 4153 C C . THR A 1 544 ? 10.101 -4.251 -3.415 1.00 96.00 544 THR A C 1
ATOM 4155 O O . THR A 1 544 ? 9.887 -3.344 -2.609 1.00 96.00 544 THR A O 1
ATOM 4158 N N . LEU A 1 545 ? 9.802 -5.517 -3.162 1.00 95.75 545 LEU A N 1
ATOM 4159 C CA . LEU A 1 545 ? 9.467 -6.040 -1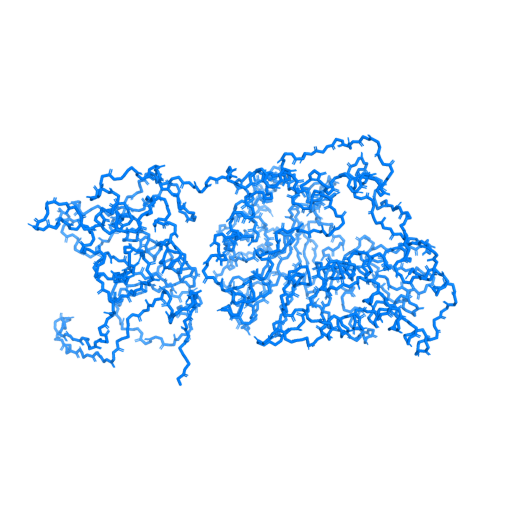.847 1.00 95.75 545 LEU A CA 1
ATOM 4160 C C . LEU A 1 545 ? 10.729 -6.641 -1.230 1.00 95.75 545 LEU A C 1
ATOM 4162 O O . LEU A 1 545 ? 11.519 -7.272 -1.928 1.00 95.75 545 LEU A O 1
ATOM 4166 N N . VAL A 1 546 ? 10.905 -6.463 0.070 1.00 96.94 546 VAL A N 1
ATOM 4167 C CA . VAL A 1 546 ? 12.018 -7.022 0.831 1.00 96.94 546 VAL A CA 1
ATOM 4168 C C . VAL A 1 546 ? 11.461 -8.029 1.817 1.00 96.94 546 VAL A C 1
ATOM 4170 O O . VAL A 1 546 ? 10.552 -7.711 2.589 1.00 96.94 546 VAL A O 1
ATOM 4173 N N . TYR A 1 547 ? 11.994 -9.243 1.773 1.00 96.38 547 TYR A N 1
ATOM 4174 C CA . TYR A 1 547 ? 11.691 -10.258 2.760 1.00 96.38 547 TYR A CA 1
ATOM 4175 C C . TYR A 1 547 ? 12.448 -9.964 4.039 1.00 96.38 547 TYR A C 1
ATOM 4177 O O . TYR A 1 547 ? 13.655 -9.714 4.014 1.00 96.38 547 TYR A O 1
ATOM 4185 N N . VAL A 1 548 ? 11.723 -10.015 5.150 1.00 93.75 548 VAL A N 1
ATOM 4186 C CA . VAL A 1 548 ? 12.296 -9.836 6.478 1.00 93.75 548 VAL A CA 1
ATOM 4187 C C . VAL A 1 548 ? 11.772 -10.892 7.439 1.00 93.75 548 VAL A C 1
ATOM 4189 O O . VAL A 1 548 ? 10.652 -11.383 7.276 1.00 93.75 548 VAL A O 1
ATOM 4192 N N . ASP A 1 549 ? 12.577 -11.250 8.432 1.00 90.81 549 ASP A N 1
ATOM 4193 C CA . ASP A 1 549 ? 12.118 -12.079 9.547 1.00 90.81 549 ASP A CA 1
ATOM 4194 C C . ASP A 1 549 ? 11.375 -11.249 10.617 1.00 90.81 549 ASP A C 1
ATOM 4196 O O . ASP A 1 549 ? 11.011 -10.088 10.401 1.00 90.81 549 ASP A O 1
ATOM 4200 N N . ASP A 1 550 ? 11.084 -11.866 11.765 1.00 85.19 550 ASP A N 1
ATOM 4201 C CA . ASP A 1 550 ? 10.397 -11.210 12.885 1.00 85.19 550 ASP A CA 1
ATOM 4202 C C . ASP A 1 550 ? 11.220 -10.078 13.530 1.00 85.19 550 ASP A C 1
ATOM 4204 O O . ASP A 1 550 ? 10.634 -9.175 14.131 1.00 85.19 550 ASP A O 1
ATOM 4208 N N . ASP A 1 551 ? 12.544 -10.088 13.348 1.00 86.44 551 ASP A N 1
ATOM 4209 C CA . ASP A 1 551 ? 13.497 -9.105 13.872 1.00 86.44 551 ASP A CA 1
ATOM 4210 C C . ASP A 1 551 ? 13.939 -8.093 12.793 1.00 86.44 551 ASP A C 1
ATOM 4212 O O . ASP A 1 551 ? 14.915 -7.356 12.970 1.00 86.44 551 ASP A O 1
ATOM 4216 N N . PHE A 1 552 ? 13.213 -8.038 11.670 1.00 90.00 552 PHE A N 1
ATOM 4217 C CA . PHE A 1 552 ? 13.500 -7.203 10.499 1.00 90.00 552 PHE A CA 1
ATOM 4218 C C . PHE A 1 552 ? 14.859 -7.467 9.832 1.00 90.00 552 PHE A C 1
ATOM 4220 O O . PHE A 1 552 ? 15.355 -6.608 9.098 1.00 90.00 552 PHE A O 1
ATOM 4227 N N . GLN A 1 553 ? 15.465 -8.637 10.036 1.00 92.94 553 GLN A N 1
ATOM 4228 C CA . GLN A 1 553 ? 16.690 -8.992 9.324 1.00 92.94 553 GLN A CA 1
ATOM 4229 C C . GLN A 1 553 ? 16.383 -9.323 7.869 1.00 92.94 553 GLN A C 1
ATOM 4231 O O . GLN A 1 553 ? 15.343 -9.896 7.549 1.00 92.94 553 GLN A O 1
ATOM 4236 N N . TYR A 1 554 ? 17.305 -8.953 6.986 1.00 96.31 554 TYR A N 1
ATOM 4237 C CA . TYR A 1 554 ? 17.176 -9.129 5.545 1.00 96.31 554 TYR A CA 1
ATOM 4238 C C . TYR A 1 554 ? 17.147 -10.612 5.131 1.00 96.31 554 TYR A C 1
ATOM 4240 O O . TYR A 1 554 ? 17.998 -11.383 5.564 1.00 96.31 554 TYR A O 1
ATOM 4248 N N . GLN A 1 555 ? 16.209 -11.005 4.257 1.00 96.19 555 GLN A N 1
ATOM 4249 C CA . GLN A 1 555 ? 16.031 -12.393 3.778 1.00 96.19 555 GLN A CA 1
ATOM 4250 C C . GLN A 1 555 ? 15.895 -12.508 2.242 1.00 96.19 555 GLN A C 1
ATOM 4252 O O . GLN A 1 555 ? 15.432 -13.533 1.726 1.00 96.19 555 GLN A O 1
ATOM 4257 N N . GLY A 1 556 ? 16.244 -11.452 1.504 1.00 96.75 556 GLY A N 1
ATOM 4258 C CA . GLY A 1 556 ? 16.140 -11.381 0.042 1.00 96.75 556 GLY A CA 1
ATOM 4259 C C . GLY A 1 556 ? 15.060 -10.418 -0.456 1.00 96.75 556 GLY A C 1
ATOM 4260 O O . GLY A 1 556 ? 14.389 -9.734 0.322 1.00 96.75 556 GLY A O 1
ATOM 4261 N N . ILE A 1 557 ? 14.864 -10.374 -1.775 1.00 97.25 557 ILE A N 1
ATOM 4262 C CA . ILE A 1 557 ? 13.885 -9.494 -2.436 1.00 97.25 557 ILE A CA 1
ATOM 4263 C C . ILE A 1 557 ? 12.894 -10.251 -3.321 1.00 97.25 557 ILE A C 1
ATOM 4265 O O . ILE A 1 557 ? 13.157 -11.349 -3.812 1.00 97.25 557 ILE A O 1
ATOM 4269 N N . CYS A 1 558 ? 11.752 -9.606 -3.550 1.00 95.62 558 CYS A N 1
ATOM 4270 C CA . CYS A 1 558 ? 10.755 -9.994 -4.534 1.00 95.62 558 CYS A CA 1
ATOM 4271 C C . CYS A 1 558 ? 10.367 -8.787 -5.392 1.00 95.62 558 CYS A C 1
ATOM 4273 O O . CYS A 1 558 ? 10.078 -7.712 -4.863 1.00 95.62 558 CYS A O 1
ATOM 4275 N N . LEU A 1 559 ? 10.301 -8.954 -6.711 1.00 95.00 559 LEU A N 1
ATOM 4276 C CA . LEU A 1 559 ? 9.843 -7.897 -7.619 1.00 95.00 559 LEU A CA 1
ATOM 4277 C C . LEU A 1 559 ? 8.373 -8.079 -8.004 1.00 95.00 559 LEU A C 1
ATOM 4279 O O . LEU A 1 559 ? 7.869 -9.198 -8.086 1.00 95.00 559 LEU A O 1
ATOM 4283 N N . ARG A 1 560 ? 7.679 -6.967 -8.258 1.00 92.19 560 ARG A N 1
ATOM 4284 C CA . ARG A 1 560 ? 6.284 -6.934 -8.728 1.00 92.19 560 ARG A CA 1
ATOM 4285 C C . ARG A 1 560 ? 6.063 -5.828 -9.761 1.00 92.19 560 ARG A C 1
ATOM 4287 O O . ARG A 1 560 ? 6.857 -4.900 -9.850 1.00 92.19 560 ARG A O 1
ATOM 4294 N N . ASP A 1 561 ? 4.921 -5.888 -10.447 1.00 88.56 561 ASP A N 1
ATOM 4295 C CA . ASP A 1 561 ? 4.453 -4.896 -11.430 1.00 88.56 561 ASP A CA 1
ATOM 4296 C C . ASP A 1 561 ? 5.382 -4.731 -12.641 1.00 88.56 561 ASP A C 1
ATOM 4298 O O . ASP A 1 561 ? 6.165 -3.790 -12.760 1.00 88.56 561 ASP A O 1
ATOM 4302 N N . PHE A 1 562 ? 5.246 -5.650 -13.594 1.00 88.00 562 PHE A N 1
ATOM 4303 C CA . PHE A 1 562 ? 6.103 -5.701 -14.781 1.00 88.00 562 PHE A CA 1
ATOM 4304 C C . PHE A 1 562 ? 5.589 -4.853 -15.951 1.00 88.00 562 PHE A C 1
ATOM 4306 O O . PHE A 1 562 ? 6.202 -4.835 -17.013 1.00 88.00 562 PHE A O 1
ATOM 4313 N N . SER A 1 563 ? 4.487 -4.116 -15.773 1.00 86.19 563 SER A N 1
ATOM 4314 C CA . SER A 1 563 ? 3.865 -3.317 -16.842 1.00 86.19 563 SER A CA 1
ATOM 4315 C C . SER A 1 563 ? 4.761 -2.193 -17.380 1.00 86.19 563 SER A C 1
ATOM 4317 O O . SER A 1 563 ? 4.700 -1.854 -18.562 1.00 86.19 563 SER A O 1
ATOM 4319 N N . GLY A 1 564 ? 5.616 -1.610 -16.537 1.00 87.38 564 GLY A N 1
ATOM 4320 C CA . GLY A 1 564 ? 6.515 -0.527 -16.938 1.00 87.38 564 GLY A CA 1
ATOM 4321 C C . GLY A 1 564 ? 7.905 -0.976 -17.395 1.00 87.38 564 GLY A C 1
ATOM 4322 O O . GLY A 1 564 ? 8.741 -0.113 -17.682 1.00 87.38 564 GLY A O 1
ATOM 4323 N N . LEU A 1 565 ? 8.148 -2.286 -17.504 1.00 90.00 565 LEU A N 1
ATOM 4324 C CA . LEU A 1 565 ? 9.379 -2.875 -18.039 1.00 90.00 565 LEU A CA 1
ATOM 4325 C C . LEU A 1 565 ? 9.695 -2.366 -19.456 1.00 90.00 565 LEU A C 1
ATOM 4327 O O . LEU A 1 565 ? 8.802 -2.015 -20.244 1.00 90.00 565 LEU A O 1
ATOM 4331 N N . ARG A 1 566 ? 10.992 -2.333 -19.784 1.00 93.06 566 ARG A N 1
ATOM 4332 C CA . ARG A 1 566 ? 11.491 -2.093 -21.145 1.00 93.06 566 ARG A CA 1
ATOM 4333 C C . ARG A 1 566 ? 12.292 -3.290 -21.633 1.00 93.06 566 ARG A C 1
ATOM 4335 O O . ARG A 1 566 ? 13.169 -3.764 -20.922 1.00 93.06 566 ARG A O 1
ATOM 4342 N N . ALA A 1 567 ? 12.018 -3.743 -22.849 1.00 94.44 567 ALA A N 1
ATOM 4343 C CA . ALA A 1 567 ? 12.786 -4.799 -23.501 1.00 94.44 567 ALA A CA 1
ATOM 4344 C C . ALA A 1 567 ? 13.469 -4.240 -24.754 1.00 94.44 567 ALA A C 1
ATOM 4346 O O . ALA A 1 567 ? 12.816 -3.684 -25.641 1.00 94.44 567 ALA A O 1
ATOM 4347 N N . TYR A 1 568 ? 14.792 -4.358 -24.805 1.00 96.00 568 TYR A N 1
ATOM 4348 C CA . TYR A 1 568 ? 15.619 -3.880 -25.906 1.00 96.00 568 TYR A CA 1
ATOM 4349 C C . TYR A 1 568 ? 15.609 -4.907 -27.032 1.00 96.00 568 TYR A C 1
ATOM 4351 O O . TYR A 1 568 ? 16.226 -5.964 -26.902 1.00 96.00 568 TYR A O 1
ATOM 4359 N N . ARG A 1 569 ? 14.896 -4.622 -28.129 1.00 94.38 569 ARG A N 1
ATOM 4360 C CA . ARG A 1 569 ? 14.646 -5.588 -29.218 1.00 94.38 569 ARG A CA 1
ATOM 4361 C C . ARG A 1 569 ? 15.911 -6.274 -29.751 1.00 94.38 569 ARG A C 1
ATOM 4363 O O . ARG A 1 569 ? 15.832 -7.473 -29.994 1.00 94.38 569 ARG A O 1
ATOM 4370 N N . PRO A 1 570 ? 17.070 -5.601 -29.891 1.00 95.25 570 PRO A N 1
ATOM 4371 C CA . PRO A 1 570 ? 18.287 -6.260 -30.369 1.00 95.25 570 PRO A CA 1
ATOM 4372 C C . PRO A 1 570 ? 18.864 -7.330 -29.429 1.00 95.25 570 PRO A C 1
ATOM 4374 O O . PRO A 1 570 ? 19.701 -8.114 -29.867 1.00 95.25 570 PRO A O 1
ATOM 4377 N N . ARG A 1 571 ? 18.462 -7.359 -28.149 1.00 94.62 571 ARG A N 1
ATOM 4378 C CA . ARG A 1 571 ? 18.977 -8.301 -27.134 1.00 94.62 571 ARG A CA 1
ATOM 4379 C C . ARG A 1 571 ? 17.884 -9.196 -26.535 1.00 94.62 571 ARG A C 1
ATOM 4381 O O . ARG A 1 571 ? 18.152 -10.348 -26.215 1.00 94.62 571 ARG A O 1
ATOM 4388 N N . ALA A 1 572 ? 16.664 -8.685 -26.395 1.00 92.69 572 ALA A N 1
ATOM 4389 C CA . ALA A 1 572 ? 15.544 -9.402 -25.801 1.00 92.69 572 ALA A CA 1
ATOM 4390 C C . ALA A 1 572 ? 15.033 -10.518 -26.720 1.00 92.69 572 ALA A C 1
ATOM 4392 O O . ALA A 1 572 ? 14.681 -10.279 -27.875 1.00 92.69 572 ALA A O 1
ATOM 4393 N N . THR A 1 573 ? 14.936 -11.736 -26.186 1.00 86.31 573 THR A N 1
ATOM 4394 C CA . THR A 1 573 ? 14.453 -12.916 -26.917 1.00 86.31 573 THR A CA 1
ATOM 4395 C C . THR A 1 573 ? 13.278 -13.557 -26.187 1.00 86.31 573 THR A C 1
ATOM 4397 O O . THR A 1 573 ? 13.241 -13.596 -24.963 1.00 86.31 573 THR A O 1
ATOM 4400 N N . GLY A 1 574 ? 12.278 -14.035 -26.935 1.00 84.06 574 GLY A N 1
ATOM 4401 C CA . GLY A 1 574 ? 11.158 -14.803 -26.374 1.00 84.06 574 GLY A CA 1
ATOM 4402 C C . GLY A 1 574 ? 10.190 -14.037 -25.462 1.00 84.06 574 GLY A C 1
ATOM 4403 O O . GLY A 1 574 ? 9.286 -14.661 -24.910 1.00 84.06 574 GLY A O 1
ATOM 4404 N N . VAL A 1 575 ? 10.340 -12.715 -25.311 1.00 85.31 575 VAL A N 1
ATOM 4405 C CA . VAL A 1 575 ? 9.433 -11.896 -24.496 1.00 85.31 575 VAL A CA 1
ATOM 4406 C C . VAL A 1 575 ? 8.033 -11.902 -25.129 1.00 85.31 575 VAL A C 1
ATOM 4408 O O . VAL A 1 575 ? 7.913 -11.554 -26.308 1.00 85.31 575 VAL A O 1
ATOM 4411 N N . PRO A 1 576 ? 6.967 -12.275 -24.393 1.00 81.69 576 PRO A N 1
ATOM 4412 C CA . PRO A 1 576 ? 5.616 -12.336 -24.938 1.00 81.69 576 PRO A CA 1
ATOM 4413 C C . PRO A 1 576 ? 5.169 -10.985 -25.496 1.00 81.69 576 PRO A C 1
ATOM 4415 O O . PRO A 1 576 ? 5.164 -9.973 -24.793 1.00 81.69 576 PRO A O 1
ATOM 4418 N N . ILE A 1 577 ? 4.768 -10.974 -26.767 1.00 67.12 577 ILE A N 1
ATOM 4419 C CA . ILE A 1 577 ? 4.378 -9.755 -27.473 1.00 67.12 577 ILE A CA 1
ATOM 4420 C C . ILE A 1 577 ? 2.861 -9.632 -27.412 1.00 67.12 577 ILE A C 1
ATOM 4422 O O . ILE A 1 577 ? 2.139 -10.099 -28.290 1.00 67.12 577 ILE A O 1
ATOM 4426 N N . ARG A 1 578 ? 2.370 -8.986 -26.356 1.00 80.25 578 ARG A N 1
ATOM 4427 C CA . ARG A 1 578 ? 1.110 -8.254 -26.450 1.00 80.25 578 ARG A CA 1
ATOM 4428 C C . ARG A 1 578 ? 1.462 -6.780 -26.565 1.00 80.25 578 ARG A C 1
ATOM 4430 O O . ARG A 1 578 ? 1.988 -6.199 -25.614 1.00 80.25 578 ARG A O 1
ATOM 4437 N N . ASP A 1 579 ? 1.222 -6.197 -27.735 1.00 74.44 579 ASP A N 1
ATOM 4438 C CA . ASP A 1 579 ? 1.542 -4.792 -27.986 1.00 74.44 579 ASP A CA 1
ATOM 4439 C C . ASP A 1 579 ? 0.877 -3.902 -26.931 1.00 74.44 579 ASP A C 1
ATOM 4441 O O . ASP A 1 579 ? -0.323 -3.994 -26.687 1.00 74.44 579 ASP A O 1
ATOM 4445 N N . GLY A 1 580 ? 1.676 -3.070 -26.260 1.00 77.06 580 GLY A N 1
ATOM 4446 C CA . GLY A 1 580 ? 1.207 -2.190 -25.186 1.00 77.06 580 GLY A CA 1
ATOM 4447 C C . GLY A 1 580 ? 1.156 -2.815 -23.787 1.00 77.06 580 GLY A C 1
ATOM 4448 O O . GLY A 1 580 ? 0.854 -2.093 -22.835 1.00 77.06 580 GLY A O 1
ATOM 4449 N N . ALA A 1 581 ? 1.474 -4.105 -23.622 1.00 82.62 581 ALA A N 1
ATOM 4450 C CA . ALA A 1 581 ? 1.602 -4.722 -22.298 1.00 82.62 581 ALA A CA 1
ATOM 4451 C C . ALA A 1 581 ? 2.846 -4.237 -21.550 1.00 82.62 581 ALA A C 1
ATOM 4453 O O . ALA A 1 581 ? 2.771 -3.877 -20.375 1.00 82.62 581 ALA A O 1
ATOM 4454 N N . ILE A 1 582 ? 3.953 -4.198 -22.289 1.00 88.38 582 ILE A N 1
ATOM 4455 C CA . ILE A 1 582 ? 5.257 -3.632 -21.945 1.00 88.38 582 ILE A CA 1
ATOM 4456 C C . ILE A 1 582 ? 5.732 -2.784 -23.129 1.00 88.38 582 ILE A C 1
ATOM 4458 O O . ILE A 1 582 ? 5.136 -2.821 -24.210 1.00 88.38 582 ILE A O 1
ATOM 4462 N N . THR A 1 583 ? 6.825 -2.040 -22.973 1.00 89.62 583 THR A N 1
ATOM 4463 C CA . THR A 1 583 ? 7.396 -1.292 -24.103 1.00 89.62 583 THR A CA 1
ATOM 4464 C C . THR A 1 583 ? 8.652 -1.976 -24.619 1.00 89.62 583 THR A C 1
ATOM 4466 O O . THR A 1 583 ? 9.682 -2.026 -23.947 1.00 89.62 583 THR A O 1
ATOM 4469 N N . MET A 1 584 ? 8.560 -2.462 -25.851 1.00 91.75 584 MET A N 1
ATOM 4470 C CA . MET A 1 584 ? 9.711 -2.865 -26.649 1.00 91.75 584 MET A CA 1
ATOM 4471 C C . MET A 1 584 ? 10.367 -1.614 -27.248 1.00 91.75 584 MET A C 1
ATOM 4473 O O . MET A 1 584 ? 9.658 -0.752 -27.769 1.00 91.75 584 MET A O 1
ATOM 4477 N N . THR A 1 585 ? 11.693 -1.514 -27.200 1.00 92.19 585 THR A N 1
ATOM 4478 C CA . THR A 1 585 ? 12.443 -0.361 -27.722 1.00 92.19 585 THR A CA 1
ATOM 4479 C C . THR A 1 585 ? 13.634 -0.803 -28.567 1.00 92.19 585 THR A C 1
ATOM 4481 O O . THR A 1 585 ? 14.299 -1.784 -28.238 1.00 92.19 585 THR A O 1
ATOM 4484 N N . ASP A 1 586 ? 13.899 -0.066 -29.644 1.00 94.81 586 ASP A N 1
ATOM 4485 C CA . ASP A 1 586 ? 15.141 -0.139 -30.427 1.00 94.81 586 ASP A CA 1
ATOM 4486 C C . ASP A 1 586 ? 16.159 0.923 -29.978 1.00 94.81 586 ASP A C 1
ATOM 4488 O O . ASP A 1 586 ? 17.318 0.900 -30.384 1.00 94.81 586 ASP A O 1
ATOM 4492 N N . ASP A 1 587 ? 15.734 1.852 -29.118 1.00 94.50 587 ASP A N 1
ATOM 4493 C CA . ASP A 1 587 ? 16.580 2.889 -28.542 1.00 94.50 587 ASP A CA 1
ATOM 4494 C C . ASP A 1 587 ? 17.299 2.349 -27.297 1.00 94.50 587 ASP A C 1
ATOM 4496 O O . ASP A 1 587 ? 16.676 2.031 -26.273 1.00 94.50 587 ASP A O 1
ATOM 4500 N N . TYR A 1 588 ? 18.623 2.239 -27.417 1.00 94.06 588 TYR A N 1
ATOM 4501 C CA . TYR A 1 588 ? 19.516 1.774 -26.362 1.00 94.06 588 TYR A CA 1
ATOM 4502 C C . TYR A 1 588 ? 19.579 2.740 -25.172 1.00 94.06 588 TYR A C 1
ATOM 4504 O O . TYR A 1 588 ? 19.598 2.295 -24.025 1.00 94.06 588 TYR A O 1
ATOM 4512 N N . ASP A 1 589 ? 19.561 4.053 -25.406 1.00 91.94 589 ASP A N 1
ATOM 4513 C CA . ASP A 1 589 ? 19.628 5.037 -24.326 1.00 91.94 589 ASP A CA 1
ATOM 4514 C C . ASP A 1 589 ? 18.332 5.033 -23.505 1.00 91.94 589 ASP A C 1
ATOM 4516 O O . ASP A 1 589 ? 18.386 5.103 -22.276 1.00 91.94 589 ASP A O 1
ATOM 4520 N N . VAL A 1 590 ? 17.172 4.851 -24.146 1.00 90.88 590 VAL A N 1
ATOM 4521 C CA . VAL A 1 590 ? 15.885 4.653 -23.447 1.00 90.88 590 VAL A CA 1
ATOM 4522 C C . VAL A 1 590 ? 15.900 3.378 -22.600 1.00 90.88 590 VAL A C 1
ATOM 4524 O O . VAL A 1 590 ? 15.412 3.376 -21.466 1.00 90.88 590 VAL A O 1
ATOM 4527 N N . PHE A 1 591 ? 16.464 2.291 -23.132 1.00 94.19 591 PHE A N 1
ATOM 4528 C CA . PHE A 1 591 ? 16.597 1.022 -22.418 1.00 94.19 591 PHE A CA 1
ATOM 4529 C C . PHE A 1 591 ? 17.477 1.152 -21.166 1.00 94.19 591 PHE A C 1
ATOM 4531 O O . PHE A 1 591 ? 17.037 0.808 -20.064 1.00 94.19 591 PHE A O 1
ATOM 4538 N N . ILE A 1 592 ? 18.683 1.702 -21.322 1.00 93.25 592 ILE A N 1
ATOM 4539 C CA . ILE A 1 592 ? 19.635 1.898 -20.224 1.00 93.25 592 ILE A CA 1
ATOM 4540 C C . ILE A 1 592 ? 19.077 2.861 -19.178 1.00 93.25 592 ILE A C 1
ATOM 4542 O O . ILE A 1 592 ? 19.104 2.560 -17.980 1.00 93.25 592 ILE A O 1
ATOM 4546 N N . ALA A 1 593 ? 18.510 3.989 -19.619 1.00 89.94 593 ALA A N 1
ATOM 4547 C CA . ALA A 1 593 ? 17.935 4.984 -18.724 1.00 89.94 593 ALA A CA 1
ATOM 4548 C C . ALA A 1 593 ? 16.821 4.394 -17.861 1.00 89.94 593 ALA A C 1
ATOM 4550 O O . ALA A 1 593 ? 16.737 4.747 -16.691 1.00 89.94 593 ALA A O 1
ATOM 4551 N N . LYS A 1 594 ? 15.988 3.480 -18.380 1.00 90.44 594 LYS A N 1
ATOM 4552 C CA . LYS A 1 594 ? 14.926 2.851 -17.582 1.00 90.44 594 LYS A CA 1
ATOM 4553 C C . LYS A 1 594 ? 15.490 2.052 -16.407 1.00 90.44 594 LYS A C 1
ATOM 4555 O O . LYS A 1 594 ? 15.065 2.277 -15.274 1.00 90.44 594 LYS A O 1
ATOM 4560 N N . GLY A 1 595 ? 16.386 1.109 -16.686 1.00 88.81 595 GLY A N 1
ATOM 4561 C CA . GLY A 1 595 ? 16.840 0.147 -15.684 1.00 88.81 595 GLY A CA 1
ATOM 4562 C C . GLY A 1 595 ? 17.764 0.775 -14.644 1.00 88.81 595 GLY A C 1
ATOM 4563 O O . GLY A 1 595 ? 17.522 0.637 -13.444 1.00 88.81 595 GLY A O 1
ATOM 4564 N N . TYR A 1 596 ? 18.761 1.549 -15.087 1.00 92.06 596 TYR A N 1
ATOM 4565 C CA . TYR A 1 596 ? 19.712 2.190 -14.171 1.00 92.06 596 TYR A CA 1
ATOM 4566 C C . TYR A 1 596 ? 19.033 3.247 -13.297 1.00 92.06 596 TYR A C 1
ATOM 4568 O O . TYR A 1 596 ? 19.289 3.292 -12.095 1.00 92.06 596 TYR A O 1
ATOM 4576 N N . TYR A 1 597 ? 18.114 4.044 -13.860 1.00 90.75 597 TYR A N 1
ATOM 4577 C CA . TYR A 1 597 ? 17.310 4.975 -13.067 1.00 90.75 597 TYR A CA 1
ATOM 4578 C C . TYR A 1 597 ? 16.516 4.245 -11.982 1.00 90.75 597 TYR A C 1
ATOM 4580 O O . TYR A 1 597 ? 16.533 4.668 -10.830 1.00 90.75 597 TYR A O 1
ATOM 4588 N N . ALA A 1 598 ? 15.807 3.170 -12.342 1.00 91.88 598 ALA A N 1
ATOM 4589 C CA . ALA A 1 598 ? 14.912 2.492 -11.413 1.00 91.88 598 ALA A CA 1
ATOM 4590 C C . ALA A 1 598 ? 15.668 1.900 -10.214 1.00 91.88 598 ALA A C 1
ATOM 4592 O O . ALA A 1 598 ? 15.200 2.053 -9.090 1.00 91.88 598 ALA A O 1
ATOM 4593 N N . ALA A 1 599 ? 16.833 1.286 -10.444 1.00 94.94 599 ALA A N 1
ATOM 4594 C CA . ALA A 1 599 ? 17.611 0.629 -9.395 1.00 94.94 599 ALA A CA 1
ATOM 4595 C C . ALA A 1 599 ? 18.497 1.582 -8.573 1.00 94.94 599 ALA A C 1
ATOM 4597 O O . ALA A 1 599 ? 18.709 1.336 -7.390 1.00 94.94 599 ALA A O 1
ATOM 4598 N N . ILE A 1 600 ? 19.020 2.666 -9.156 1.00 95.06 600 ILE A N 1
ATOM 4599 C CA . ILE A 1 600 ? 19.981 3.541 -8.464 1.00 95.06 600 ILE A CA 1
ATOM 4600 C C . ILE A 1 600 ? 19.276 4.815 -7.943 1.00 95.06 600 ILE A C 1
ATOM 4602 O O . ILE A 1 600 ? 18.916 4.815 -6.763 1.00 95.06 600 ILE A O 1
ATOM 4606 N N . PRO A 1 601 ? 18.973 5.865 -8.745 1.00 92.25 601 PRO A N 1
ATOM 4607 C CA . PRO A 1 601 ? 18.230 7.037 -8.261 1.00 92.25 601 PRO A CA 1
ATOM 4608 C C . PRO A 1 601 ? 16.838 6.726 -7.694 1.00 92.25 601 PRO A C 1
ATOM 4610 O O . PRO A 1 601 ? 16.407 7.318 -6.707 1.00 92.25 601 PRO A O 1
ATOM 4613 N N . GLY A 1 602 ? 16.105 5.812 -8.330 1.00 91.50 602 GLY A N 1
ATOM 4614 C CA . GLY A 1 602 ? 14.735 5.446 -7.969 1.00 91.50 602 GLY A CA 1
ATOM 4615 C C . GLY A 1 602 ? 14.634 4.438 -6.826 1.00 91.50 602 GLY A C 1
ATOM 4616 O O . GLY A 1 602 ? 13.515 4.106 -6.421 1.00 91.50 602 GLY A O 1
ATOM 4617 N N . ASN A 1 603 ? 15.770 3.938 -6.323 1.00 95.31 603 ASN A N 1
ATOM 4618 C CA . ASN A 1 603 ? 15.808 2.933 -5.268 1.00 95.31 603 ASN A CA 1
ATOM 4619 C C . ASN A 1 603 ? 16.965 3.136 -4.280 1.00 95.31 603 ASN A C 1
ATOM 4621 O O . ASN A 1 603 ? 16.727 3.719 -3.221 1.00 95.31 603 ASN A O 1
ATOM 4625 N N . LEU A 1 604 ? 18.194 2.719 -4.607 1.00 96.38 604 LEU A N 1
ATOM 4626 C CA . LEU A 1 604 ? 19.320 2.747 -3.658 1.00 96.38 604 LEU A CA 1
ATOM 4627 C C . LEU A 1 604 ? 19.606 4.136 -3.082 1.00 96.38 604 LEU A C 1
ATOM 4629 O O . LEU A 1 604 ? 19.866 4.240 -1.885 1.00 96.38 604 LEU A O 1
ATOM 4633 N N . ALA A 1 605 ? 19.488 5.196 -3.887 1.00 94.38 605 ALA A N 1
ATOM 4634 C CA . ALA A 1 605 ? 19.714 6.563 -3.416 1.00 94.38 605 ALA A CA 1
ATOM 4635 C C . ALA A 1 605 ? 18.831 6.908 -2.209 1.00 94.38 605 ALA A C 1
ATOM 4637 O O . ALA A 1 605 ? 19.307 7.453 -1.224 1.00 94.38 605 ALA A O 1
ATOM 4638 N N . ALA A 1 606 ? 17.573 6.464 -2.221 1.00 92.19 606 ALA A N 1
ATOM 4639 C CA . ALA A 1 606 ? 16.646 6.736 -1.132 1.00 92.19 606 ALA A CA 1
ATOM 4640 C C . ALA A 1 606 ? 16.991 6.023 0.183 1.00 92.19 606 ALA A C 1
ATOM 4642 O O . ALA A 1 606 ? 16.525 6.453 1.236 1.00 92.19 606 ALA A O 1
ATOM 4643 N N . PHE A 1 607 ? 17.722 4.907 0.122 1.00 94.44 607 PHE A N 1
ATOM 4644 C CA . PHE A 1 607 ? 18.266 4.261 1.313 1.00 94.44 607 PHE A CA 1
ATOM 4645 C C . PHE A 1 607 ? 19.508 4.999 1.794 1.00 94.44 607 PHE A C 1
ATOM 4647 O O . PHE A 1 607 ? 19.587 5.320 2.974 1.00 94.44 607 PHE A O 1
ATOM 4654 N N . VAL A 1 608 ? 20.432 5.322 0.885 1.00 95.06 608 VAL A N 1
ATOM 4655 C CA . VAL A 1 608 ? 21.660 6.055 1.220 1.00 95.06 608 VAL A CA 1
ATOM 4656 C C . VAL A 1 608 ? 21.351 7.396 1.892 1.00 95.06 608 VAL A C 1
ATOM 4658 O O . VAL A 1 608 ? 21.976 7.713 2.899 1.00 95.06 608 VAL A O 1
ATOM 4661 N N . ASP A 1 609 ? 20.342 8.127 1.412 1.00 91.19 609 ASP A N 1
ATOM 4662 C CA . ASP A 1 609 ? 19.910 9.413 1.983 1.00 91.19 609 ASP A CA 1
ATOM 4663 C C . ASP A 1 609 ? 19.359 9.304 3.420 1.00 91.19 609 ASP A C 1
ATOM 4665 O O . ASP A 1 609 ? 19.220 10.311 4.110 1.00 91.19 609 ASP A O 1
ATOM 4669 N N . GLN A 1 610 ? 18.988 8.099 3.862 1.00 90.56 610 GLN A N 1
ATOM 4670 C CA . GLN A 1 610 ? 18.351 7.840 5.160 1.00 90.56 610 GLN A CA 1
ATOM 4671 C C . GLN A 1 610 ? 19.231 7.007 6.102 1.00 90.56 610 GLN A C 1
ATOM 4673 O O . GLN A 1 610 ? 18.874 6.815 7.265 1.00 90.56 610 GLN A O 1
ATOM 4678 N N . LEU A 1 611 ? 20.363 6.494 5.615 1.00 92.12 611 LEU A N 1
ATOM 4679 C CA . LEU A 1 611 ? 21.323 5.750 6.420 1.00 92.12 611 LEU A CA 1
ATOM 4680 C C . LEU A 1 611 ? 22.220 6.714 7.215 1.00 92.12 611 LEU A C 1
ATOM 4682 O O . LEU A 1 611 ? 22.588 7.778 6.717 1.00 92.12 611 LEU A O 1
ATOM 4686 N N . PRO A 1 612 ? 22.615 6.359 8.450 1.00 91.00 612 PRO A N 1
ATOM 4687 C CA . PRO A 1 612 ? 23.477 7.211 9.260 1.00 91.00 612 PRO A CA 1
ATOM 4688 C C . PRO A 1 612 ? 24.902 7.273 8.689 1.00 91.00 612 PRO A C 1
ATOM 4690 O O . PRO A 1 612 ? 25.439 6.267 8.240 1.00 91.00 612 PRO A O 1
ATOM 4693 N N . GLY A 1 613 ? 25.567 8.427 8.775 1.00 92.44 613 GLY A N 1
ATOM 4694 C CA . GLY A 1 613 ? 26.968 8.589 8.357 1.00 92.44 613 GLY A CA 1
ATOM 4695 C C . GLY A 1 613 ? 27.141 9.276 7.000 1.00 92.44 613 GLY A C 1
ATOM 4696 O O . GLY A 1 613 ? 26.237 9.948 6.519 1.00 92.44 613 GLY A O 1
ATOM 4697 N N . ASP A 1 614 ? 28.339 9.171 6.412 1.00 94.44 614 ASP A N 1
ATOM 4698 C CA . ASP A 1 614 ? 28.671 9.818 5.133 1.00 94.44 614 ASP A CA 1
ATOM 4699 C C . ASP A 1 614 ? 28.110 9.002 3.947 1.00 94.44 614 ASP A C 1
ATOM 4701 O O . ASP A 1 614 ? 28.563 7.870 3.740 1.00 94.44 614 ASP A O 1
ATOM 4705 N N . PRO A 1 615 ? 27.211 9.564 3.113 1.00 95.25 615 PRO A N 1
ATOM 4706 C CA . PRO A 1 615 ? 26.683 8.907 1.913 1.00 95.25 615 PRO A CA 1
ATOM 4707 C C . PRO A 1 615 ? 27.753 8.311 0.988 1.00 95.25 615 PRO A C 1
ATOM 4709 O O . PRO A 1 615 ? 27.536 7.269 0.365 1.00 95.25 615 PRO A O 1
ATOM 4712 N N . ARG A 1 616 ? 28.945 8.924 0.918 1.00 95.56 616 ARG A N 1
ATOM 4713 C CA . ARG A 1 616 ? 30.061 8.443 0.082 1.00 95.56 616 ARG A CA 1
ATOM 4714 C C . ARG A 1 616 ? 30.583 7.077 0.517 1.00 95.56 616 ARG A C 1
ATOM 4716 O O . ARG A 1 616 ? 31.198 6.377 -0.283 1.00 95.56 616 ARG A O 1
ATOM 4723 N N . HIS A 1 617 ? 30.396 6.695 1.780 1.00 96.19 617 HIS A N 1
ATOM 4724 C CA . HIS A 1 617 ? 30.732 5.352 2.260 1.00 96.19 617 HIS A CA 1
ATOM 4725 C C . HIS A 1 617 ? 29.839 4.297 1.608 1.00 96.19 617 HIS A C 1
ATOM 4727 O O . HIS A 1 617 ? 30.341 3.366 0.979 1.00 96.19 617 HIS A O 1
ATOM 4733 N N . TYR A 1 618 ? 28.525 4.501 1.665 1.00 97.62 618 TYR A N 1
ATOM 4734 C CA . TYR A 1 618 ? 27.550 3.585 1.080 1.00 97.62 618 TYR A CA 1
ATOM 4735 C C . TYR A 1 618 ? 27.669 3.512 -0.443 1.00 97.62 618 TYR A C 1
ATOM 4737 O O . TYR A 1 618 ? 27.602 2.425 -1.010 1.00 97.62 618 TYR A O 1
ATOM 4745 N N . TRP A 1 619 ? 27.943 4.629 -1.120 1.00 97.88 619 TRP A N 1
ATOM 4746 C CA . TRP A 1 619 ? 28.190 4.603 -2.563 1.00 97.88 619 TRP A CA 1
ATOM 4747 C C . TRP A 1 619 ? 29.481 3.875 -2.951 1.00 97.88 619 TRP A C 1
ATOM 4749 O O . TRP A 1 619 ? 29.490 3.176 -3.963 1.00 97.88 619 TRP A O 1
ATOM 4759 N N . ARG A 1 620 ? 30.541 3.931 -2.129 1.00 97.38 620 ARG A N 1
ATOM 4760 C CA . ARG A 1 620 ? 31.740 3.088 -2.315 1.00 97.38 620 ARG A CA 1
ATOM 4761 C C . ARG A 1 620 ? 31.428 1.600 -2.154 1.00 97.38 620 ARG A C 1
ATOM 4763 O O . ARG A 1 620 ? 31.935 0.798 -2.936 1.00 97.38 620 ARG A O 1
ATOM 4770 N N . LEU A 1 621 ? 30.572 1.237 -1.196 1.00 97.81 621 LEU A N 1
ATOM 4771 C CA . LEU A 1 621 ? 30.084 -0.135 -1.026 1.00 97.81 621 LEU A CA 1
ATOM 4772 C C . LEU A 1 621 ? 29.313 -0.596 -2.270 1.00 97.81 621 LEU A C 1
ATOM 4774 O O . LEU A 1 621 ? 29.654 -1.620 -2.862 1.00 97.81 621 LEU A O 1
ATOM 4778 N N . VAL A 1 622 ? 28.335 0.194 -2.723 1.00 98.44 622 VAL A N 1
ATOM 4779 C CA . VAL A 1 622 ? 27.572 -0.090 -3.950 1.00 98.44 622 VAL A CA 1
ATOM 4780 C C . VAL A 1 622 ? 28.512 -0.202 -5.152 1.00 98.44 622 VAL A C 1
ATOM 4782 O O . VAL A 1 622 ? 28.360 -1.098 -5.981 1.00 98.44 622 VAL A O 1
ATOM 4785 N N . ARG A 1 623 ? 29.530 0.661 -5.238 1.00 98.00 623 ARG A N 1
ATOM 4786 C CA . ARG A 1 623 ? 30.518 0.608 -6.314 1.00 98.00 623 ARG A CA 1
ATOM 4787 C C . ARG A 1 623 ? 31.360 -0.670 -6.283 1.00 98.00 623 ARG A C 1
ATOM 4789 O O . ARG A 1 623 ? 31.658 -1.205 -7.350 1.00 98.00 623 ARG A O 1
ATOM 4796 N N . SER A 1 624 ? 31.718 -1.167 -5.100 1.00 98.19 624 SER A N 1
ATOM 4797 C CA . SER A 1 624 ? 32.389 -2.464 -4.953 1.00 98.19 624 SER A CA 1
ATOM 4798 C C . SER A 1 624 ? 31.521 -3.589 -5.511 1.00 98.19 624 SER A C 1
ATOM 4800 O O . SER A 1 624 ? 31.978 -4.321 -6.381 1.00 98.19 624 SER A O 1
ATOM 4802 N N . ILE A 1 625 ? 30.245 -3.639 -5.113 1.00 98.50 625 ILE A N 1
ATOM 4803 C CA . ILE A 1 625 ? 29.276 -4.627 -5.611 1.00 98.50 625 ILE A CA 1
ATOM 4804 C C . ILE A 1 625 ? 29.175 -4.583 -7.140 1.00 98.50 625 ILE A C 1
ATOM 4806 O O . ILE A 1 625 ? 29.190 -5.625 -7.790 1.00 98.50 625 ILE A O 1
ATOM 4810 N N . VAL A 1 626 ? 29.090 -3.386 -7.730 1.00 98.38 626 VAL A N 1
ATOM 4811 C CA . VAL A 1 626 ? 29.049 -3.220 -9.192 1.00 98.38 626 VAL A CA 1
ATOM 4812 C C . VAL A 1 626 ? 30.309 -3.780 -9.855 1.00 98.38 626 VAL A C 1
ATOM 4814 O O . VAL A 1 626 ? 30.199 -4.463 -10.871 1.00 98.38 626 VAL A O 1
ATOM 4817 N N . ASN A 1 627 ? 31.496 -3.516 -9.302 1.00 98.25 627 ASN A N 1
ATOM 4818 C CA . ASN A 1 627 ? 32.747 -4.042 -9.853 1.00 98.25 627 ASN A CA 1
ATOM 4819 C C . ASN A 1 627 ? 32.796 -5.577 -9.778 1.00 98.25 627 ASN A C 1
ATOM 4821 O O . ASN A 1 627 ? 33.206 -6.208 -10.752 1.00 98.25 627 ASN A O 1
ATOM 4825 N N . ASP A 1 628 ? 32.335 -6.163 -8.670 1.00 98.38 628 ASP A N 1
ATOM 4826 C CA . ASP A 1 628 ? 32.253 -7.618 -8.504 1.00 98.38 628 ASP A CA 1
ATOM 4827 C C . ASP A 1 628 ? 31.313 -8.226 -9.554 1.00 98.38 628 ASP A C 1
ATOM 4829 O O . ASP A 1 628 ? 31.696 -9.141 -10.278 1.00 98.38 628 ASP A O 1
ATOM 4833 N N . LEU A 1 629 ? 30.123 -7.644 -9.743 1.00 98.25 629 LEU A N 1
ATOM 4834 C CA . LEU A 1 629 ? 29.164 -8.099 -10.757 1.00 98.25 629 LEU A CA 1
ATOM 4835 C C . LEU A 1 629 ? 29.708 -7.974 -12.189 1.00 98.25 629 LEU A C 1
ATOM 4837 O O . LEU A 1 629 ? 29.460 -8.854 -13.012 1.00 98.25 629 LEU A O 1
ATOM 4841 N N . ILE A 1 630 ? 30.460 -6.914 -12.503 1.00 98.31 630 ILE A N 1
ATOM 4842 C CA . ILE A 1 630 ? 31.127 -6.774 -13.809 1.00 98.31 630 ILE A CA 1
ATOM 4843 C C . ILE A 1 630 ? 32.139 -7.910 -14.011 1.00 98.31 630 ILE A C 1
ATOM 4845 O O . ILE A 1 630 ? 32.183 -8.499 -15.092 1.00 98.31 630 ILE A O 1
ATOM 4849 N N . ALA A 1 631 ? 32.928 -8.238 -12.986 1.00 97.88 631 ALA A N 1
ATOM 4850 C CA . ALA A 1 631 ? 33.903 -9.323 -13.051 1.00 97.88 631 ALA A CA 1
ATOM 4851 C C . ALA A 1 631 ? 33.236 -10.706 -13.171 1.00 97.88 631 ALA A C 1
ATOM 4853 O O . ALA A 1 631 ? 33.715 -11.551 -13.926 1.00 97.88 631 ALA A O 1
ATOM 4854 N N . GLU A 1 632 ? 32.127 -10.925 -12.464 1.00 97.56 632 GLU A N 1
ATOM 4855 C CA . GLU A 1 632 ? 31.375 -12.186 -12.456 1.00 97.56 632 GLU A CA 1
ATOM 4856 C C . GLU A 1 632 ? 30.641 -12.455 -13.778 1.00 97.56 632 GLU A C 1
ATOM 4858 O O . GLU A 1 632 ? 30.628 -13.589 -14.258 1.00 97.56 632 GLU A O 1
ATOM 4863 N N . HIS A 1 633 ? 30.031 -11.427 -14.374 1.00 97.44 633 HIS A N 1
ATOM 4864 C CA . HIS A 1 633 ? 29.138 -11.582 -15.528 1.00 97.44 633 HIS A CA 1
ATOM 4865 C C . HIS A 1 633 ? 29.770 -11.220 -16.876 1.00 97.44 633 HIS A C 1
ATOM 4867 O O . HIS A 1 633 ? 29.221 -11.582 -17.917 1.00 97.44 633 HIS A O 1
ATOM 4873 N N . ASN A 1 634 ? 30.915 -10.529 -16.877 1.00 96.75 634 ASN A N 1
ATOM 4874 C CA . ASN A 1 634 ? 31.610 -10.070 -18.083 1.00 96.75 634 ASN A CA 1
ATOM 4875 C C . ASN A 1 634 ? 30.660 -9.378 -19.098 1.00 96.75 634 ASN A C 1
ATOM 4877 O O . ASN A 1 634 ? 30.473 -9.869 -20.220 1.00 96.75 634 ASN A O 1
ATOM 4881 N N . PRO A 1 635 ? 29.998 -8.274 -18.700 1.00 97.31 635 PRO A N 1
ATOM 4882 C CA . PRO A 1 635 ? 28.993 -7.610 -19.522 1.00 97.31 635 PRO A CA 1
ATOM 4883 C C . PRO A 1 635 ? 29.596 -6.898 -20.741 1.00 97.31 635 PRO A C 1
ATOM 4885 O O . PRO A 1 635 ? 30.799 -6.630 -20.784 1.00 97.31 635 PRO A O 1
ATOM 4888 N N . PRO A 1 636 ? 28.773 -6.523 -21.737 1.00 96.19 636 PRO A N 1
ATOM 4889 C CA . PRO A 1 636 ? 29.253 -5.724 -22.857 1.00 96.19 636 PRO A CA 1
ATOM 4890 C C . PRO A 1 636 ? 29.825 -4.382 -22.375 1.00 96.19 636 PRO A C 1
ATOM 4892 O O . PRO A 1 636 ? 29.193 -3.668 -21.598 1.00 96.19 636 PRO A O 1
ATOM 4895 N N . GLN A 1 637 ? 31.001 -4.004 -22.887 1.00 96.12 637 GLN A N 1
ATOM 4896 C CA . GLN A 1 637 ? 31.721 -2.803 -22.438 1.00 96.12 637 GLN A CA 1
ATOM 4897 C C . GLN A 1 637 ? 30.873 -1.525 -22.543 1.00 96.12 637 GLN A C 1
ATOM 4899 O O . GLN A 1 637 ? 30.923 -0.673 -21.665 1.00 96.12 637 GLN A O 1
ATOM 4904 N N . VAL A 1 638 ? 30.018 -1.427 -23.566 1.00 95.12 638 VAL A N 1
ATOM 4905 C CA . VAL A 1 638 ? 29.103 -0.291 -23.753 1.00 95.12 638 VAL A CA 1
ATOM 4906 C C . VAL A 1 638 ? 28.086 -0.132 -22.611 1.00 95.12 638 VAL A C 1
ATOM 4908 O O . VAL A 1 638 ? 27.685 0.991 -22.302 1.00 95.12 638 VAL A O 1
ATOM 4911 N N . ASP A 1 639 ? 27.659 -1.223 -21.967 1.00 95.50 639 ASP A N 1
ATOM 4912 C CA . ASP A 1 639 ? 26.758 -1.169 -20.809 1.00 95.50 639 ASP A CA 1
ATOM 4913 C C . ASP A 1 639 ? 27.516 -0.681 -19.560 1.00 95.50 639 ASP A C 1
ATOM 4915 O O . ASP A 1 639 ? 26.969 0.102 -18.774 1.00 95.50 639 ASP A O 1
ATOM 4919 N N . VAL A 1 640 ? 28.784 -1.090 -19.410 1.00 95.69 640 VAL A N 1
ATOM 4920 C CA . VAL A 1 640 ? 29.691 -0.663 -18.328 1.00 95.69 640 VAL A CA 1
ATOM 4921 C C . VAL A 1 640 ? 30.038 0.816 -18.458 1.00 95.69 640 VAL A C 1
ATOM 4923 O O . VAL A 1 640 ? 29.885 1.567 -17.497 1.00 95.69 640 VAL A O 1
ATOM 4926 N N . ASP A 1 641 ? 30.432 1.262 -19.649 1.00 95.44 641 ASP A N 1
ATOM 4927 C CA . ASP A 1 641 ? 30.798 2.657 -19.910 1.00 95.44 641 ASP A CA 1
ATOM 4928 C C . ASP A 1 641 ? 29.634 3.606 -19.594 1.00 95.44 641 ASP A C 1
ATOM 4930 O O . ASP A 1 641 ? 29.836 4.681 -19.030 1.00 95.44 641 ASP A O 1
ATOM 4934 N N . LYS A 1 642 ? 28.393 3.196 -19.899 1.00 94.81 642 LYS A N 1
ATOM 4935 C CA . LYS A 1 642 ? 27.186 3.956 -19.542 1.00 94.81 642 LYS A CA 1
ATOM 4936 C C . LYS A 1 642 ? 26.898 3.941 -18.043 1.00 94.81 642 LYS A C 1
ATOM 4938 O O . LYS A 1 642 ? 26.494 4.970 -17.509 1.00 94.81 642 LYS A O 1
ATOM 4943 N N . LEU A 1 643 ? 27.090 2.808 -17.365 1.00 95.31 643 LEU A N 1
ATOM 4944 C CA . LEU A 1 643 ? 26.876 2.694 -15.917 1.00 95.31 643 LEU A CA 1
ATOM 4945 C C . LEU A 1 643 ? 27.874 3.551 -15.128 1.00 95.31 643 LEU A C 1
ATOM 4947 O O . LEU A 1 643 ? 27.537 4.085 -14.073 1.00 95.31 643 LEU A O 1
ATOM 4951 N N . LEU A 1 644 ? 29.094 3.685 -15.651 1.00 95.31 644 LEU A N 1
ATOM 4952 C CA . LEU A 1 644 ? 30.212 4.389 -15.025 1.00 95.31 644 LEU A CA 1
ATOM 4953 C C . LEU A 1 644 ? 30.471 5.779 -15.620 1.00 95.31 644 LEU A C 1
ATOM 4955 O O . LEU A 1 644 ? 31.504 6.388 -15.339 1.00 95.31 644 LEU A O 1
ATOM 4959 N N . ALA A 1 645 ? 29.548 6.290 -16.435 1.00 95.69 645 ALA A N 1
ATOM 4960 C CA . ALA A 1 645 ? 29.636 7.638 -16.974 1.00 95.69 645 ALA A CA 1
ATOM 4961 C C . ALA A 1 645 ? 29.598 8.686 -15.839 1.00 95.69 645 ALA A C 1
ATOM 4963 O O . ALA A 1 645 ? 28.975 8.434 -14.805 1.00 95.69 645 ALA A O 1
ATOM 4964 N N . PRO A 1 646 ? 30.198 9.883 -16.011 1.00 96.12 646 PRO A N 1
ATOM 4965 C CA . PRO A 1 646 ? 30.201 10.929 -14.978 1.00 96.12 646 PRO A CA 1
ATOM 4966 C C . PRO A 1 646 ? 28.805 11.389 -14.540 1.00 96.12 646 PRO A C 1
ATOM 4968 O O . PRO A 1 646 ? 28.624 11.875 -13.424 1.00 96.12 646 PRO A O 1
ATOM 4971 N N . THR A 1 647 ? 27.815 11.240 -15.420 1.00 94.56 647 THR A N 1
ATOM 4972 C CA . THR A 1 647 ? 26.414 11.561 -15.157 1.00 94.56 647 THR A CA 1
ATOM 4973 C C . THR A 1 647 ? 25.520 10.372 -15.466 1.00 94.56 647 THR A C 1
ATOM 4975 O O . THR A 1 647 ? 25.847 9.527 -16.300 1.00 94.56 647 THR A O 1
ATOM 4978 N N . MET A 1 648 ? 24.357 10.329 -14.822 1.00 92.75 648 MET A N 1
ATOM 4979 C CA . MET A 1 648 ? 23.313 9.349 -15.095 1.00 92.75 648 MET A CA 1
ATOM 4980 C C . MET A 1 648 ? 21.955 10.013 -15.306 1.00 92.75 648 MET A C 1
ATOM 4982 O O . MET A 1 648 ? 21.732 11.156 -14.907 1.00 92.75 648 MET A O 1
ATOM 4986 N N . LYS A 1 649 ? 21.030 9.284 -15.935 1.00 91.62 649 LYS A N 1
ATOM 4987 C CA . LYS A 1 649 ? 19.679 9.779 -16.201 1.00 91.62 649 LYS A CA 1
ATOM 4988 C C . LYS A 1 649 ? 18.796 9.659 -14.959 1.00 91.62 649 LYS A C 1
ATOM 4990 O O . LYS A 1 649 ? 18.622 8.569 -14.415 1.00 91.62 649 LYS A O 1
ATOM 4995 N N . GLN A 1 650 ? 18.171 10.767 -14.575 1.00 90.12 650 GLN A N 1
ATOM 4996 C CA . GLN A 1 650 ? 17.109 10.829 -13.572 1.00 90.12 650 GLN A CA 1
ATOM 4997 C C . GLN A 1 650 ? 15.810 11.309 -14.219 1.00 90.12 650 GLN A C 1
ATOM 4999 O O . GLN A 1 650 ? 15.840 12.220 -15.045 1.00 90.12 650 GLN A O 1
ATOM 5004 N N . LYS A 1 651 ? 14.665 10.712 -13.862 1.00 88.75 651 LYS A N 1
ATOM 5005 C CA . LYS A 1 651 ? 13.361 11.214 -14.322 1.00 88.75 651 LYS A CA 1
ATOM 5006 C C . LYS A 1 651 ? 13.109 12.635 -13.818 1.00 88.75 651 LYS A C 1
ATOM 5008 O O . LYS A 1 651 ? 13.318 12.923 -12.643 1.00 88.75 651 LYS A O 1
ATOM 5013 N N . ALA A 1 652 ? 12.626 13.483 -14.716 1.00 89.69 652 ALA A N 1
ATOM 5014 C CA . ALA A 1 652 ? 12.334 14.887 -14.478 1.00 89.69 652 ALA A CA 1
ATOM 5015 C C . ALA A 1 652 ? 10.828 15.074 -14.242 1.00 89.69 652 ALA A C 1
ATOM 5017 O O . ALA A 1 652 ? 10.065 15.366 -15.165 1.00 89.69 652 ALA A O 1
ATOM 5018 N N . PHE A 1 653 ? 10.382 14.809 -13.016 1.00 88.94 653 PHE A N 1
ATOM 5019 C CA . PHE A 1 653 ? 8.964 14.738 -12.675 1.00 88.94 653 PHE A CA 1
ATOM 5020 C C . PHE A 1 653 ? 8.228 16.074 -12.793 1.00 88.94 653 PHE A C 1
ATOM 5022 O O . PHE A 1 653 ? 7.048 16.067 -13.155 1.00 88.94 653 PHE A O 1
ATOM 5029 N N . LEU A 1 654 ? 8.885 17.210 -12.534 1.00 88.38 654 LEU A N 1
ATOM 5030 C CA . LEU A 1 654 ? 8.251 18.520 -12.727 1.00 88.38 654 LEU A CA 1
ATOM 5031 C C . LEU A 1 654 ? 8.083 18.834 -14.217 1.00 88.38 654 LEU A C 1
ATOM 5033 O O . LEU A 1 654 ? 7.007 19.258 -14.638 1.00 88.38 654 LEU A O 1
ATOM 5037 N N . ARG A 1 655 ? 9.088 18.540 -15.050 1.00 87.69 655 ARG A N 1
ATOM 5038 C CA . ARG A 1 655 ? 8.965 18.638 -16.516 1.00 87.69 655 ARG A CA 1
ATOM 5039 C C . ARG A 1 655 ? 7.890 17.704 -17.075 1.00 87.69 655 ARG A C 1
ATOM 5041 O O . ARG A 1 655 ? 7.173 18.092 -17.992 1.00 87.69 655 ARG A O 1
ATOM 5048 N N . MET A 1 656 ? 7.752 16.499 -16.519 1.00 86.38 656 MET A N 1
ATOM 5049 C CA . MET A 1 656 ? 6.687 15.560 -16.895 1.00 86.38 656 MET A CA 1
ATOM 5050 C C . MET A 1 656 ? 5.294 16.061 -16.492 1.00 86.38 656 MET A C 1
ATOM 5052 O O . MET A 1 656 ? 4.335 15.812 -17.214 1.00 86.38 656 MET A O 1
ATOM 5056 N N . LEU A 1 657 ? 5.167 16.774 -15.366 1.00 80.31 657 LEU A N 1
ATOM 5057 C CA . LEU A 1 657 ? 3.912 17.430 -14.980 1.00 80.31 657 LEU A CA 1
ATOM 5058 C C . LEU A 1 657 ? 3.545 18.572 -15.936 1.00 80.31 657 LEU A C 1
ATOM 5060 O O . LEU A 1 657 ? 2.371 18.732 -16.253 1.00 80.31 657 LEU A O 1
ATOM 5064 N N . ALA A 1 658 ? 4.537 19.327 -16.418 1.00 78.19 658 ALA A N 1
ATOM 5065 C CA . ALA A 1 658 ? 4.331 20.430 -17.359 1.00 78.19 658 ALA A CA 1
ATOM 5066 C C . ALA A 1 658 ? 3.838 19.966 -18.741 1.00 78.19 658 ALA A C 1
ATOM 5068 O O . ALA A 1 658 ? 3.091 20.682 -19.404 1.00 78.19 658 ALA A O 1
ATOM 5069 N N . ASP A 1 659 ? 4.264 18.779 -19.181 1.00 76.44 659 ASP A N 1
ATOM 5070 C CA . ASP A 1 659 ? 3.869 18.194 -20.465 1.00 76.44 659 ASP A CA 1
ATOM 5071 C C . ASP A 1 659 ? 3.558 16.691 -20.319 1.00 76.44 659 ASP A C 1
ATOM 5073 O O . ASP A 1 659 ? 4.368 15.832 -20.693 1.00 76.44 659 ASP A O 1
ATOM 5077 N N . PRO A 1 660 ? 2.367 16.342 -19.792 1.00 68.81 660 PRO A N 1
ATOM 5078 C CA . PRO A 1 660 ? 1.990 14.950 -19.551 1.00 68.81 660 PRO A CA 1
ATOM 5079 C C . PRO A 1 660 ? 1.914 14.095 -20.825 1.00 68.81 660 PRO A C 1
ATOM 5081 O O . PRO A 1 660 ? 1.920 12.865 -20.742 1.00 68.81 660 PRO A O 1
ATOM 5084 N N . ALA A 1 661 ? 1.821 14.718 -22.007 1.00 68.94 661 ALA A N 1
ATOM 5085 C CA . ALA A 1 661 ? 1.728 14.023 -23.290 1.00 68.94 661 ALA A CA 1
ATOM 5086 C C . ALA A 1 661 ? 3.090 13.523 -23.798 1.00 68.94 661 ALA A C 1
ATOM 5088 O O . ALA A 1 661 ? 3.143 12.581 -24.591 1.00 68.94 661 ALA A O 1
ATOM 5089 N N . ARG A 1 662 ? 4.192 14.119 -23.328 1.00 72.31 662 ARG A N 1
ATOM 5090 C CA . ARG A 1 662 ? 5.558 13.835 -23.791 1.00 72.31 662 ARG A CA 1
ATOM 5091 C C . ARG A 1 662 ? 6.145 12.522 -23.267 1.00 72.31 662 ARG A C 1
ATOM 5093 O O . ARG A 1 662 ? 7.141 12.046 -23.807 1.00 72.31 662 ARG A O 1
ATOM 5100 N N . GLY A 1 663 ? 5.520 11.911 -22.261 1.00 75.50 663 GLY A N 1
ATOM 5101 C CA . GLY A 1 663 ? 5.972 10.652 -21.667 1.00 75.50 663 GLY A CA 1
ATOM 5102 C C . GLY A 1 663 ? 7.133 10.831 -20.683 1.00 75.50 663 GLY A C 1
ATOM 5103 O O . GLY A 1 663 ? 7.215 11.837 -19.984 1.00 75.50 663 GLY A O 1
ATOM 5104 N N . ASP A 1 664 ? 8.011 9.827 -20.586 1.00 81.88 664 ASP A N 1
ATOM 5105 C CA . ASP A 1 664 ? 9.156 9.859 -19.668 1.00 81.88 664 ASP A CA 1
ATOM 5106 C C . ASP A 1 664 ? 10.191 10.908 -20.132 1.00 81.88 664 ASP A C 1
ATOM 5108 O O . ASP A 1 664 ? 10.771 10.791 -21.212 1.00 81.88 664 ASP A O 1
ATOM 5112 N N . VAL A 1 665 ? 10.449 11.918 -19.296 1.00 86.88 665 VAL A N 1
ATOM 5113 C CA . VAL A 1 665 ? 11.485 12.943 -19.516 1.00 86.88 665 VAL A CA 1
ATOM 5114 C C . VAL A 1 665 ? 12.614 12.727 -18.515 1.00 86.88 665 VAL A C 1
ATOM 5116 O O . VAL A 1 665 ? 12.358 12.453 -17.343 1.00 86.88 665 VAL A O 1
ATOM 5119 N N . TYR A 1 666 ? 13.861 12.876 -18.962 1.00 89.19 666 TYR A N 1
ATOM 5120 C CA . TYR A 1 666 ? 15.049 12.683 -18.133 1.00 89.19 666 TYR A CA 1
ATOM 5121 C C . TYR A 1 666 ? 15.955 13.917 -18.124 1.00 89.19 666 TYR A C 1
ATOM 5123 O O . TYR A 1 666 ? 16.016 14.668 -19.100 1.00 89.19 666 TYR A O 1
ATOM 5131 N N . VAL A 1 667 ? 16.695 14.084 -17.031 1.00 91.75 667 VAL A N 1
ATOM 5132 C CA . VAL A 1 667 ? 17.803 15.034 -16.868 1.00 91.75 667 VAL A CA 1
ATOM 5133 C C . VAL A 1 667 ? 19.076 14.285 -16.485 1.00 91.75 667 VAL A C 1
ATOM 5135 O O . VAL A 1 667 ? 19.012 13.173 -15.958 1.00 91.75 667 VAL A O 1
ATOM 5138 N N . ASP A 1 668 ? 20.228 14.876 -16.789 1.00 92.81 668 ASP A N 1
ATOM 5139 C CA . ASP A 1 668 ? 21.524 14.358 -16.357 1.00 92.81 668 ASP A CA 1
ATOM 5140 C C . ASP A 1 668 ? 21.837 14.855 -14.946 1.00 92.81 668 ASP A C 1
ATOM 5142 O O . ASP A 1 668 ? 21.829 16.059 -14.693 1.00 92.81 668 ASP A O 1
ATOM 5146 N N . VAL A 1 669 ? 22.124 13.924 -14.040 1.00 92.06 669 VAL A N 1
ATOM 5147 C CA . VAL A 1 669 ? 22.563 14.200 -12.665 1.00 92.06 669 VAL A CA 1
ATOM 5148 C C . VAL A 1 669 ? 23.940 13.579 -12.422 1.00 92.06 669 VAL A C 1
ATOM 5150 O O . VAL A 1 669 ? 24.282 12.611 -13.109 1.00 92.06 669 VAL A O 1
ATOM 5153 N N . PRO A 1 670 ? 24.749 14.097 -11.479 1.00 93.81 670 PRO A N 1
ATOM 5154 C CA . PRO A 1 670 ? 26.019 13.473 -11.112 1.00 93.81 670 PRO A CA 1
ATOM 5155 C C . PRO A 1 670 ? 25.836 11.993 -10.762 1.00 93.81 670 PRO A C 1
ATOM 5157 O O . PRO A 1 670 ? 24.907 11.636 -10.038 1.00 93.81 670 PRO A O 1
ATOM 5160 N N . ASN A 1 671 ? 26.703 11.129 -11.289 1.00 95.06 671 ASN A N 1
ATOM 5161 C CA . ASN A 1 671 ? 26.633 9.699 -11.017 1.00 95.06 671 ASN A CA 1
ATOM 5162 C C . ASN A 1 671 ? 27.267 9.385 -9.650 1.00 95.06 671 ASN A C 1
ATOM 5164 O O . ASN A 1 671 ? 28.485 9.538 -9.502 1.00 95.06 671 ASN A O 1
ATOM 5168 N N . PRO A 1 672 ? 26.497 8.894 -8.663 1.00 93.50 672 PRO A N 1
ATOM 5169 C CA . PRO A 1 672 ? 27.029 8.626 -7.334 1.00 93.50 672 PRO A CA 1
ATOM 5170 C C . PRO A 1 672 ? 28.018 7.447 -7.298 1.00 93.50 672 PRO A C 1
ATOM 5172 O O . PRO A 1 672 ? 28.739 7.293 -6.322 1.00 93.50 672 PRO A O 1
ATOM 5175 N N . LEU A 1 673 ? 28.104 6.627 -8.353 1.00 94.31 673 LEU A N 1
ATOM 5176 C CA . LEU A 1 673 ? 29.054 5.507 -8.445 1.00 94.31 673 LEU A CA 1
ATOM 5177 C C . LEU A 1 673 ? 30.483 5.922 -8.840 1.00 94.31 673 LEU A C 1
ATOM 5179 O O . LEU A 1 673 ? 31.369 5.063 -8.935 1.00 94.31 673 LEU A O 1
ATOM 5183 N N . VAL A 1 674 ? 30.696 7.200 -9.163 1.00 89.31 674 VAL A N 1
ATOM 5184 C CA . VAL A 1 674 ? 31.963 7.724 -9.708 1.00 89.31 674 VAL A CA 1
ATOM 5185 C C . VAL A 1 674 ? 32.563 8.825 -8.819 1.00 89.31 674 VAL A C 1
ATOM 5187 O O . VAL A 1 674 ? 33.741 9.142 -8.974 1.00 89.31 674 VAL A O 1
ATOM 5190 N N . GLY A 1 675 ? 31.773 9.392 -7.898 1.00 65.06 675 GLY A N 1
ATOM 5191 C CA . GLY A 1 675 ? 32.130 10.544 -7.057 1.00 65.06 675 GLY A CA 1
ATOM 5192 C C . GLY A 1 675 ? 32.623 10.219 -5.653 1.00 65.06 675 GLY A C 1
ATOM 5193 O O . GLY A 1 675 ? 32.320 9.119 -5.138 1.00 65.06 675 GLY A O 1
#

Sequence (675 aa):
MRTSGISPYTSDDTPAFRVARDLAGVRVPQADGNSFGAIVRVPPQGIPAAALLATNPLTGENFFAEFLAESGATPAEWFDRLSTILIQPALTLLDQGLAMEPHPQNTVIELRNGWPYAVTVRDFGGCRIVRDSAFGQRYDWGFLEGTALLSDHDTAYDKLIYPMITNLVLGLCEAAGIDPGTIALDNLPPMLPRKRMFGMRLSGAVTEQDYVRIPNPIPPVSLVDELPWAREHVSERLTETMAVEGLTQLPECDVDNAVTTLAHVKQVVDRRLRFYRSPADLISTAPPELRGVVADSLAITGHNVHPLAKLRLGFDAKDSALYGPENFRPTNLKLIGVHPNLLAETGDVTAILRAEFPENTPNTTLRIVPVHPWQWEHVIGAEFAREIAAGTIMDTGATLPVLPTLSLRTALTFHPGTSGHRLFIKTSVDATLTSTRRSMSRDSALGTPLVAAHLAGLGLPCDLLPEIAGCAYDGPKTNPRAVRGLSTLIRESTPRTAITAAALRGLPTVTEEFFSHYARDLLSTVLPTMWHAGIALEAHLQNTLVYVDDDFQYQGICLRDFSGLRAYRPRATGVPIRDGAITMTDDYDVFIAKGYYAAIPGNLAAFVDQLPGDPRHYWRLVRSIVNDLIAEHNPPQVDVDKLLAPTMKQKAFLRMLADPARGDVYVDVPNPLVG

Secondary structure (DSSP, 8-state):
----------TT-S-SEEE--EEEEEEEE-TTS-EEEEEEEPPPSSEEHHHHTSBPTTTSSBHHHHHHHHHT--HHHHHHHHIIIIIHHHHHHHHTTEE----TTTEEEEEETTEEEEEEE--GGG-EEETTSTTTTSS---PPTT-TTEE-HHHHHHHHHIIIIIIIIHHHHHHTT--GGGS--SS--SEEEEE-HHHHHHHT-SS---EEEEE--SPPPPGGGGHHHHHHHHHHHHHHHHHHTT-SS--S--HHHHHHHHHHHHHHHHHHHTTSSSHHHHHHHS-HHHHHHHHHTT--S--SS-TTTT-EET--HHHHHHH-GGG---EEEEEEEE-GGGEEEES-HHHHHHHH-TTTS---SSEEEEE-HHHIIIIIHHHTHHHHHTTSEE--S-EEEEEE-TTSSEEEESS--TTS--EEEEE---SEETTEE----HHHHHHHHHHHHHHHTTT-SSEE--EEEEEEE-SS---HHHHTTSEEEEEEPPSS-EEEHHHHTT-TT--HHHHHHHHHHHHHHHHHHHHHH-EE----TTTEEEEE-TT--EEEEEE--GGG-EEETTT--S----BTTBEEES-HHHHHHHHHHHHIIIIIHHHHTTSSS-HHHHHHHHHHHHHHHHHHH---HHHHHHHTSSEEEEE-HHHHHH-TTS---EEEEE-TTT-

pLDDT: mean 86.41, std 11.6, range [21.22, 98.5]